Protein AF-A0A7H1C550-F1 (afdb_monomer_lite)

Foldseek 3Di:
DDDDDDDDDDDDDDDDDDDDDDDDDDDDDDDDDDDDDDDDDDDDDDDDDDDDYDDYDDDDDDDDDPPPPPPPVPVVVVVVVVVVVVVVVVVVVVVVVVVVVVVVVVVVVVVVVVVVVVVVVVVVVVVVVVVVVVVVVVVVVVVVVVVVVVVVVVVVVVVVVVVVVVVVVVVVVVVLLVVQLVLQLVLLVVLVDDSVVSSVLSSVPSVDDNVVSNVVSVVVSLQVQFCVQQVDDCVVPPAQDWDKDFDPDDKDWDDDPQKIKIFGWIWIWHHHRFKIKIKTKGGIWIAGLQQLHTDDHPIAMDIDMTGAFAFQVLADQAFKWKWKGWKAQPHWHFDADDVPGTDIGGQIWMWIKMAGNNQQKIWTWIGRNHAIKTQDIFGHDGQWTKDKMDGPPWIFIKIWGAGDHRSQKIWIFTDTPNHGGMTDMGGIDDGGD

Sequence (433 aa):
MSIKKVTLASLILLSLTACGSGGSGGNSNNATKPNAKPQTTQQQVDKAAAEKAAKEKAAKEKAAKEKAAKGKAEAERLAAEKAAKEKAEAERLAAEKAAKEKAEAERLAAEKAAKEKAEAERLAAEKAAKEKAEAERLAAEKAAKEKAEAERLAAEKAAKEKAEAERLAAEKAEQERQAKIAQLKPIAVEAGLDEGTAESLADQNLSKTPDEFKKIAEDYKLQLDIAQAKGISNGTYPVGLITNISGSGLSSVETINALTKADRPHKMVYNQPYSVVIADYSGYVAYNNQTGKIFSDDRISSIHVRGLKTAEEAIPNEGTATYSGKAFNGTIRSDYDWETGFTDKVIEGKVTYNVDFNNRIGSGEITGLGDDVILEQGAISGTGITSSARQSYRSGQYSLDFYGPEAQEIGGKVILEGKDTIGFGGTRGDIQK

Organism: NCBI:txid2770636

Secondary structure (DSSP, 8-state):
-----------------------------------------------------------------STTSSTHHHHHHHHHHHHHHHHHHHHHHHHHHHHHHHHHHHHHHHHHHHHHHHHHHHHHHHHHHHHHHHHHHHHHHHHHHHHHHHHHHHHHHHHHHHHHHHHHHHHHHHHHHHHHHHHHHHHHHHTT--HHHHHHHHHHTTTS-HHHHHHHHHHHHHHHHHHHHHTS-TTTS-TT-EEEEE-SS--EEEEETTEEEEE--EEEEEE-SSEEEEEEEESEEEEETTT--EEEE--EEEEEEEE-BPPGGGS--SSEEEEEEEEE-S-EEEEEETTTEEEEEE--EEEEEEEETTTTEEEEEEESSSS-EEEEEEEEETTEEEEEEEETTEEEEEEEEEETTTT-EEEEEEEETTEEEEEEEEEE-PPB-

Structure (mmCIF, N/CA/C/O backbone):
data_AF-A0A7H1C550-F1
#
_entry.id   AF-A0A7H1C550-F1
#
loop_
_atom_site.group_PDB
_atom_site.id
_atom_site.type_symbol
_atom_site.label_atom_id
_atom_site.label_alt_id
_atom_site.label_comp_id
_atom_site.label_asym_id
_atom_site.label_entity_id
_atom_site.label_seq_id
_atom_site.pdbx_PDB_ins_code
_atom_site.Cartn_x
_atom_site.Cartn_y
_atom_site.Cartn_z
_atom_site.occupancy
_atom_site.B_iso_or_equiv
_atom_site.auth_seq_id
_atom_site.auth_comp_id
_atom_site.auth_asym_id
_atom_site.auth_atom_id
_atom_site.pdbx_PDB_model_num
ATOM 1 N N . MET A 1 1 ? -19.798 -4.093 56.529 1.00 35.16 1 MET A N 1
ATOM 2 C CA . MET A 1 1 ? -19.649 -4.638 57.901 1.00 35.16 1 MET A CA 1
ATOM 3 C C . MET A 1 1 ? -18.621 -5.759 57.860 1.00 35.16 1 MET A C 1
ATOM 5 O O . MET A 1 1 ? -18.717 -6.569 56.949 1.00 35.16 1 MET A O 1
ATOM 9 N N . SER A 1 2 ? -17.683 -5.831 58.811 1.00 35.44 2 SER A N 1
ATOM 10 C CA . SER A 1 2 ? -16.636 -6.873 58.839 1.00 35.44 2 SER A CA 1
ATOM 11 C C . SER A 1 2 ? -16.804 -7.799 60.045 1.00 35.44 2 SER A C 1
ATOM 13 O O . SER A 1 2 ? -16.492 -7.427 61.172 1.00 35.44 2 SER A O 1
ATOM 15 N N . ILE A 1 3 ? -17.323 -9.003 59.800 1.00 35.00 3 ILE A N 1
ATOM 16 C CA . ILE A 1 3 ? -17.598 -10.082 60.766 1.00 35.00 3 ILE A CA 1
ATOM 17 C C . ILE A 1 3 ? -17.418 -11.389 59.957 1.00 35.00 3 ILE A C 1
ATOM 19 O O . ILE A 1 3 ? -18.054 -11.514 58.919 1.00 35.00 3 ILE A O 1
ATOM 23 N N . LYS A 1 4 ? -16.595 -12.389 60.320 1.00 32.69 4 LYS A N 1
ATOM 24 C CA . LYS A 1 4 ? -15.855 -12.670 61.573 1.00 32.69 4 LYS A CA 1
ATOM 25 C C . LYS A 1 4 ? -14.735 -13.720 61.338 1.00 32.69 4 LYS A C 1
ATOM 27 O O . LYS A 1 4 ? -14.661 -14.286 60.256 1.00 32.69 4 LYS A O 1
ATOM 32 N N . LYS A 1 5 ? -14.034 -14.085 62.429 1.00 33.28 5 LYS A N 1
ATOM 33 C CA . LYS A 1 5 ? -13.232 -15.319 62.669 1.00 33.28 5 LYS A CA 1
ATOM 34 C C . LYS A 1 5 ? -11.789 -15.369 62.138 1.00 33.28 5 LYS A C 1
ATOM 36 O O . LYS A 1 5 ? -11.498 -15.916 61.084 1.00 33.28 5 LYS A O 1
ATOM 41 N N . VAL A 1 6 ? -10.885 -14.946 63.022 1.00 37.16 6 VAL A N 1
ATOM 42 C CA . VAL A 1 6 ? -9.581 -15.597 63.227 1.00 37.16 6 VAL A CA 1
ATOM 43 C C . VAL A 1 6 ? -9.802 -16.991 63.828 1.00 37.16 6 VAL A C 1
ATOM 45 O O . VAL A 1 6 ? -10.591 -17.111 64.764 1.00 37.16 6 VAL A O 1
ATOM 48 N N . THR A 1 7 ? -9.032 -17.986 63.378 1.00 31.83 7 THR A N 1
ATOM 49 C CA . THR A 1 7 ? -8.617 -19.138 64.199 1.00 31.83 7 THR A CA 1
ATOM 50 C C . THR A 1 7 ? -7.180 -19.493 63.812 1.00 31.83 7 THR A C 1
ATOM 52 O O . THR A 1 7 ? -6.930 -19.799 62.651 1.00 31.83 7 THR A O 1
ATOM 55 N N . LEU A 1 8 ? -6.242 -19.449 64.761 1.00 32.31 8 LEU A N 1
ATOM 56 C CA . LEU A 1 8 ? -4.848 -19.861 64.562 1.00 32.31 8 LEU A CA 1
ATOM 57 C C . LEU A 1 8 ? -4.565 -21.073 65.460 1.00 32.31 8 LEU A C 1
ATOM 59 O O . LEU A 1 8 ? -4.967 -21.067 66.623 1.00 32.31 8 LEU A O 1
ATOM 63 N N . ALA A 1 9 ? -3.910 -22.109 64.934 1.00 31.53 9 ALA A N 1
ATOM 64 C CA . ALA A 1 9 ? -3.605 -23.336 65.670 1.00 31.53 9 ALA A CA 1
ATOM 65 C C . ALA A 1 9 ? -2.373 -24.046 65.086 1.00 31.53 9 ALA A C 1
ATOM 67 O O . ALA A 1 9 ? -2.166 -23.981 63.876 1.00 31.53 9 ALA A O 1
ATOM 68 N N . SER A 1 10 ? -1.655 -24.791 65.943 1.00 30.30 10 SER A N 1
ATOM 69 C CA . SER A 1 10 ? -0.536 -25.697 65.603 1.00 30.30 10 SER A CA 1
ATOM 70 C C . SER A 1 10 ? 0.743 -25.007 65.079 1.00 30.30 10 SER A C 1
ATOM 72 O O . SER A 1 10 ? 0.672 -23.966 64.442 1.00 30.30 10 SER A O 1
ATOM 74 N N . LEU A 1 11 ? 1.967 -25.511 65.287 1.00 31.59 11 LEU A N 1
ATOM 75 C CA . LEU A 1 11 ? 2.532 -26.528 66.204 1.00 31.59 11 LEU A CA 1
ATOM 76 C C . LEU A 1 11 ? 4.010 -26.087 66.482 1.00 31.59 11 LEU A C 1
ATOM 78 O O . LEU A 1 11 ? 4.483 -25.159 65.834 1.00 31.59 11 LEU A O 1
ATOM 82 N N . ILE A 1 12 ? 4.778 -26.598 67.452 1.00 36.16 12 ILE A N 1
ATOM 83 C CA . ILE A 1 12 ? 5.665 -27.791 67.407 1.00 36.16 12 ILE A CA 1
ATOM 84 C C . ILE A 1 12 ? 6.381 -27.879 68.790 1.00 36.16 12 ILE A C 1
ATOM 86 O O . ILE A 1 12 ? 6.478 -26.878 69.497 1.00 36.16 12 ILE A O 1
ATOM 90 N N . LEU A 1 13 ? 6.859 -29.068 69.190 1.00 32.66 13 LEU A N 1
ATOM 91 C CA . LEU A 1 13 ? 7.536 -29.361 70.474 1.00 32.66 13 LEU A CA 1
ATOM 92 C C . LEU A 1 13 ? 9.085 -29.412 70.381 1.00 32.66 13 LEU A C 1
ATOM 94 O O . LEU A 1 13 ? 9.634 -29.319 69.289 1.00 32.66 13 LEU A O 1
ATOM 98 N N . LEU A 1 14 ? 9.730 -29.724 71.526 1.00 34.38 14 LEU A N 1
ATOM 99 C CA . LEU A 1 14 ? 11.149 -30.098 71.768 1.00 34.38 14 LEU A CA 1
ATOM 100 C C . LEU A 1 14 ? 12.068 -28.924 72.195 1.00 34.38 14 LEU A C 1
ATOM 102 O O . LEU A 1 14 ? 11.865 -27.799 71.761 1.00 34.38 14 LEU A O 1
ATOM 106 N N . SER A 1 15 ? 13.076 -29.111 73.064 1.00 38.69 15 SER A N 1
ATOM 107 C CA . SER A 1 15 ? 13.619 -30.350 73.668 1.00 38.69 15 SER A CA 1
ATOM 108 C C . SER A 1 15 ? 13.992 -30.214 75.164 1.00 38.69 15 SER A C 1
ATOM 110 O O . SER A 1 15 ? 13.933 -29.144 75.762 1.00 38.69 15 SER A O 1
ATOM 112 N N . LEU A 1 16 ? 14.331 -31.356 75.775 1.00 31.61 16 LEU A N 1
ATOM 113 C CA . LEU A 1 16 ? 14.634 -31.555 77.195 1.00 31.61 16 LEU A CA 1
ATOM 114 C C . LEU A 1 16 ? 15.961 -30.909 77.639 1.00 31.61 16 LEU A C 1
ATOM 116 O O . LEU A 1 16 ? 16.954 -30.969 76.917 1.00 31.61 16 LEU A O 1
ATOM 120 N N . THR A 1 17 ? 16.062 -30.573 78.928 1.00 39.84 17 THR A N 1
ATOM 121 C CA . THR A 1 17 ? 17.092 -31.188 79.796 1.00 39.84 17 THR A CA 1
ATOM 122 C C . THR A 1 17 ? 16.691 -31.099 81.269 1.00 39.84 17 THR A C 1
ATOM 124 O O . THR A 1 17 ? 15.919 -30.226 81.656 1.00 39.84 17 THR A O 1
ATOM 127 N N . ALA A 1 18 ? 17.184 -32.025 82.092 1.00 32.19 18 ALA A N 1
ATOM 128 C CA . ALA A 1 18 ? 16.877 -32.095 83.517 1.00 32.19 18 ALA A CA 1
ATOM 129 C C . ALA A 1 18 ? 18.154 -32.257 84.345 1.00 32.19 18 ALA A C 1
ATOM 131 O O . ALA A 1 18 ? 19.076 -32.960 83.935 1.00 32.19 18 ALA A O 1
ATOM 132 N N . CYS A 1 19 ? 18.171 -31.669 85.541 1.00 37.72 19 CYS A N 1
ATOM 133 C CA . CYS A 1 19 ? 19.068 -32.082 86.612 1.00 37.72 19 CYS A CA 1
ATOM 134 C C . CYS A 1 19 ? 18.372 -31.867 87.959 1.00 37.72 19 CYS A C 1
ATOM 136 O O . CYS A 1 19 ? 18.174 -30.737 88.399 1.00 37.72 19 CYS A O 1
ATOM 138 N N . GLY A 1 20 ? 17.972 -32.967 88.590 1.00 28.47 20 GLY A N 1
ATOM 139 C CA . GLY A 1 20 ? 17.491 -33.003 89.963 1.00 28.47 20 GLY A CA 1
ATOM 140 C C . GLY A 1 20 ? 18.051 -34.254 90.623 1.00 28.47 20 GLY A C 1
ATOM 141 O O . GLY A 1 20 ? 17.929 -35.347 90.072 1.00 28.47 20 GLY A O 1
ATOM 142 N N . SER A 1 21 ? 18.687 -34.094 91.778 1.00 32.09 21 SER A N 1
ATOM 143 C CA . SER A 1 21 ? 19.266 -35.180 92.566 1.00 32.09 21 SER A CA 1
ATOM 144 C C . SER A 1 21 ? 18.715 -35.151 93.990 1.00 32.09 21 SER A C 1
ATOM 146 O O . SER A 1 21 ? 18.430 -34.091 94.547 1.00 32.09 21 SER A O 1
ATOM 148 N N . GLY A 1 22 ? 18.516 -36.339 94.566 1.00 30.27 22 GLY A N 1
ATOM 149 C CA . GLY A 1 22 ? 18.082 -36.497 95.953 1.00 30.27 22 GLY A CA 1
ATOM 150 C C . GLY A 1 22 ? 19.186 -36.162 96.968 1.00 30.27 22 GLY A C 1
ATOM 151 O O . GLY A 1 22 ? 20.326 -35.894 96.605 1.00 30.27 22 GLY A O 1
ATOM 152 N N . GLY A 1 23 ? 18.920 -36.203 98.274 1.00 27.80 23 GLY A N 1
ATOM 153 C CA . GLY A 1 23 ? 17.713 -36.734 98.921 1.00 27.80 23 GLY A CA 1
ATOM 154 C C . GLY A 1 23 ? 18.058 -37.812 99.950 1.00 27.80 23 GLY A C 1
ATOM 155 O O . GLY A 1 23 ? 17.792 -38.988 99.734 1.00 27.80 23 GLY A O 1
ATOM 156 N N . SER A 1 24 ? 18.685 -37.396 101.050 1.00 28.73 24 SER A N 1
ATOM 157 C CA . SER A 1 24 ? 19.032 -38.190 102.241 1.00 28.73 24 SER A CA 1
ATOM 158 C C . SER A 1 24 ? 19.378 -37.193 103.364 1.00 28.73 24 SER A C 1
ATOM 160 O O . SER A 1 24 ? 19.883 -36.117 103.055 1.00 28.73 24 SER A O 1
ATOM 162 N N . GLY A 1 25 ? 19.137 -37.408 104.659 1.00 27.27 25 GLY A N 1
ATOM 163 C CA . GLY A 1 25 ? 18.536 -38.551 105.354 1.00 27.27 25 GLY A CA 1
ATOM 164 C C . GLY A 1 25 ? 19.184 -38.717 106.739 1.00 27.27 25 GLY A C 1
ATOM 165 O O . GLY A 1 25 ? 20.352 -39.078 106.816 1.00 27.27 25 GLY A O 1
ATOM 166 N N . GLY A 1 26 ? 18.465 -38.438 107.837 1.00 28.48 26 GLY A N 1
ATOM 167 C CA . GLY A 1 26 ? 19.027 -38.558 109.197 1.00 28.48 26 GLY A CA 1
ATOM 168 C C . GLY A 1 26 ? 18.229 -37.845 110.299 1.00 28.48 26 GLY A C 1
ATOM 169 O O . GLY A 1 26 ? 18.210 -36.622 110.372 1.00 28.48 26 GLY A O 1
ATOM 170 N N . ASN A 1 27 ? 17.582 -38.619 111.172 1.00 26.38 27 ASN A N 1
ATOM 171 C CA . ASN A 1 27 ? 16.782 -38.162 112.322 1.00 26.38 27 ASN A CA 1
ATOM 172 C C . ASN A 1 27 ? 17.632 -37.943 113.595 1.00 26.38 27 ASN A C 1
ATOM 174 O O . ASN A 1 27 ? 18.518 -38.761 113.838 1.00 26.38 27 ASN A O 1
ATOM 178 N N . SER A 1 28 ? 17.273 -36.975 114.466 1.00 29.42 28 SER A N 1
ATOM 179 C CA . SER A 1 28 ? 17.370 -37.119 115.946 1.00 29.42 28 SER A CA 1
ATOM 180 C C . SER A 1 28 ? 16.703 -36.002 116.789 1.00 29.42 28 SER A C 1
ATOM 182 O O . SER A 1 28 ? 17.225 -34.903 116.918 1.00 29.42 28 SER A O 1
ATOM 184 N N . ASN A 1 29 ? 15.612 -36.381 117.463 1.00 28.56 29 ASN A N 1
ATOM 185 C CA . ASN A 1 29 ? 15.371 -36.287 118.920 1.00 28.56 29 ASN A CA 1
ATOM 186 C C . ASN A 1 29 ? 15.291 -34.938 119.698 1.00 28.56 29 ASN A C 1
ATOM 188 O O . ASN A 1 29 ? 16.280 -34.297 120.035 1.00 28.56 29 ASN A O 1
ATOM 192 N N . ASN A 1 30 ? 14.063 -34.684 120.180 1.00 28.73 30 ASN A N 1
ATOM 193 C CA . ASN A 1 30 ? 13.647 -34.315 121.559 1.00 28.73 30 ASN A CA 1
ATOM 194 C C . ASN A 1 30 ? 14.620 -34.738 122.709 1.00 28.73 30 ASN A C 1
ATOM 196 O O . ASN A 1 30 ? 15.328 -35.726 122.559 1.00 28.73 30 ASN A O 1
ATOM 200 N N . ALA A 1 31 ? 14.636 -34.176 123.934 1.00 30.00 31 ALA A N 1
ATOM 201 C CA . ALA A 1 31 ? 13.822 -33.136 124.593 1.00 30.00 31 ALA A CA 1
ATOM 202 C C . ALA A 1 31 ? 14.526 -32.569 125.861 1.00 30.00 31 ALA A C 1
ATOM 204 O O . ALA A 1 31 ? 15.360 -33.240 126.465 1.00 30.00 31 ALA A O 1
ATOM 205 N N . THR A 1 32 ? 14.080 -31.409 126.363 1.00 30.42 32 THR A N 1
ATOM 206 C CA . THR A 1 32 ? 14.152 -30.993 127.791 1.00 30.42 32 THR A CA 1
ATOM 207 C C . THR A 1 32 ? 12.825 -30.287 128.151 1.00 30.42 32 THR A C 1
ATOM 209 O O . THR A 1 32 ? 12.141 -29.827 127.244 1.00 30.42 32 THR A O 1
ATOM 212 N N . LYS A 1 33 ? 12.334 -30.179 129.398 1.00 31.36 33 LYS A N 1
ATOM 213 C CA . LYS A 1 33 ? 12.875 -30.444 130.752 1.00 31.36 33 LYS A CA 1
ATOM 214 C C . LYS A 1 33 ? 11.688 -30.797 131.698 1.00 31.36 33 LYS A C 1
ATOM 216 O O . LYS A 1 33 ? 10.636 -30.183 131.526 1.00 31.36 33 LYS A O 1
ATOM 221 N N . PRO A 1 34 ? 11.790 -31.734 132.667 1.00 35.12 34 PRO A N 1
ATOM 222 C CA . PRO A 1 34 ? 10.612 -32.230 133.398 1.00 35.12 34 PRO A CA 1
ATOM 223 C C . PRO A 1 34 ? 10.287 -31.569 134.760 1.00 35.12 34 PRO A C 1
ATOM 225 O O . PRO A 1 34 ? 11.112 -30.910 135.384 1.00 35.12 34 PRO A O 1
ATOM 228 N N . ASN A 1 35 ? 9.040 -31.851 135.156 1.00 31.41 35 ASN A N 1
ATOM 229 C CA . ASN A 1 35 ? 8.197 -31.575 136.336 1.00 31.41 35 ASN A CA 1
ATOM 230 C C . ASN A 1 35 ? 8.818 -31.548 137.769 1.00 31.41 35 ASN A C 1
ATOM 232 O O . ASN A 1 35 ? 9.978 -31.890 137.976 1.00 31.41 35 ASN A O 1
ATOM 236 N N . ALA A 1 36 ? 8.009 -31.190 138.786 1.00 27.38 36 ALA A N 1
ATOM 237 C CA . ALA A 1 36 ? 8.438 -30.969 140.181 1.00 27.38 36 ALA A CA 1
ATOM 238 C C . ALA A 1 36 ? 7.689 -31.792 141.265 1.00 27.38 36 ALA A C 1
ATOM 240 O O . ALA A 1 36 ? 6.480 -31.978 141.173 1.00 27.38 36 ALA A O 1
ATOM 241 N N . LYS A 1 37 ? 8.416 -32.132 142.354 1.00 32.50 37 LYS A N 1
ATOM 242 C CA . LYS A 1 37 ? 7.992 -32.786 143.630 1.00 32.50 37 LYS A CA 1
ATOM 243 C C . LYS A 1 37 ? 7.425 -34.221 143.527 1.00 32.50 37 LYS A C 1
ATOM 245 O O . LYS A 1 37 ? 6.695 -34.547 142.598 1.00 32.50 37 LYS A O 1
ATOM 250 N N . PRO A 1 38 ? 7.779 -35.098 144.492 1.00 37.75 38 PRO A N 1
ATOM 251 C CA . PRO A 1 38 ? 6.868 -35.359 145.622 1.00 37.75 38 PRO A CA 1
ATOM 252 C C . PRO A 1 38 ? 7.589 -35.422 146.998 1.00 37.75 38 PRO A C 1
ATOM 254 O O . PRO A 1 38 ? 8.618 -34.776 147.184 1.00 37.75 38 PRO A O 1
ATOM 257 N N . GLN A 1 39 ? 7.004 -36.117 147.986 1.00 26.95 39 GLN A N 1
ATOM 258 C CA . GLN A 1 39 ? 7.366 -36.108 149.416 1.00 26.95 39 GLN A CA 1
ATOM 259 C C . GLN A 1 39 ? 7.830 -37.477 149.972 1.00 26.95 39 GLN A C 1
ATOM 261 O O . GLN A 1 39 ? 7.549 -38.515 149.385 1.00 26.95 39 GLN A O 1
ATOM 266 N N . THR A 1 40 ? 8.537 -37.398 151.112 1.00 26.66 40 THR A N 1
ATOM 267 C CA . THR A 1 40 ? 8.619 -38.277 152.314 1.00 26.66 40 THR A CA 1
ATOM 268 C C . THR A 1 40 ? 7.843 -39.623 152.325 1.00 26.66 40 THR A C 1
ATOM 270 O O . THR A 1 40 ? 6.742 -39.701 151.801 1.00 26.66 40 THR A O 1
ATOM 273 N N . THR A 1 41 ? 8.271 -40.717 152.986 1.00 30.08 41 THR A N 1
ATOM 274 C CA . THR A 1 41 ? 9.105 -40.905 154.212 1.00 30.08 41 THR A CA 1
ATOM 275 C C . THR A 1 41 ? 9.603 -42.372 154.312 1.00 30.08 41 THR A C 1
ATOM 277 O O . THR A 1 41 ? 9.008 -43.219 153.654 1.00 30.08 41 THR A O 1
ATOM 280 N N . GLN A 1 42 ? 10.600 -42.707 155.159 1.00 31.20 42 GLN A N 1
ATOM 281 C CA . GLN A 1 42 ? 10.425 -43.498 156.416 1.00 31.20 42 GLN A CA 1
ATOM 282 C C . GLN A 1 42 ? 11.767 -43.998 157.035 1.00 31.20 42 GLN A C 1
ATOM 284 O O . GLN A 1 42 ? 12.604 -44.533 156.325 1.00 31.20 42 GLN A O 1
ATOM 289 N N . GLN A 1 43 ? 11.921 -43.784 158.356 1.00 31.36 43 GLN A N 1
ATOM 290 C CA . GLN A 1 43 ? 12.752 -44.436 159.416 1.00 31.36 43 GLN A CA 1
ATOM 291 C C . GLN A 1 43 ? 14.014 -45.268 159.040 1.00 31.36 43 GLN A C 1
ATOM 293 O O . GLN A 1 43 ? 13.968 -46.135 158.182 1.00 31.36 43 GLN A O 1
ATOM 298 N N . GLN A 1 44 ? 15.206 -45.065 159.629 1.00 36.88 44 GLN A N 1
ATOM 299 C CA . GLN A 1 44 ? 15.620 -45.131 161.057 1.00 36.88 44 GLN A CA 1
ATOM 300 C C . GLN A 1 44 ? 15.437 -46.496 161.753 1.00 36.88 44 GLN A C 1
ATOM 302 O O . GLN A 1 44 ? 14.311 -46.871 162.047 1.00 36.88 44 GLN A O 1
ATOM 307 N N . VAL A 1 45 ? 16.546 -47.129 162.165 1.00 36.22 45 VAL A N 1
ATOM 308 C CA . VAL A 1 45 ? 17.014 -47.241 163.575 1.00 36.22 45 VAL A CA 1
ATOM 309 C C . VAL A 1 45 ? 18.455 -47.787 163.598 1.00 36.22 45 VAL A C 1
ATOM 311 O O . VAL A 1 45 ? 18.742 -48.721 162.860 1.00 36.22 45 VAL A O 1
ATOM 314 N N . ASP A 1 46 ? 19.376 -47.198 164.378 1.00 43.91 46 ASP A N 1
ATOM 315 C CA . ASP A 1 46 ? 19.860 -47.758 165.664 1.00 43.91 46 ASP A CA 1
ATOM 316 C C . ASP A 1 46 ? 21.070 -46.994 166.271 1.00 43.91 46 ASP A C 1
ATOM 318 O O . ASP A 1 46 ? 21.787 -46.305 165.552 1.00 43.91 46 ASP A O 1
ATOM 322 N N . LYS A 1 47 ? 21.311 -47.178 167.588 1.00 39.88 47 LYS A N 1
ATOM 323 C CA . LYS A 1 47 ? 22.507 -46.772 168.395 1.00 39.88 47 LYS A CA 1
ATOM 324 C C . LYS A 1 47 ? 22.902 -45.263 168.385 1.00 39.88 47 LYS A C 1
ATOM 326 O O . LYS A 1 47 ? 23.494 -44.803 167.420 1.00 39.88 47 LYS A O 1
ATOM 331 N N . ALA A 1 48 ? 22.651 -44.381 169.371 1.00 48.69 48 ALA A N 1
ATOM 332 C CA . ALA A 1 48 ? 22.523 -44.369 170.856 1.00 48.69 48 ALA A CA 1
ATOM 333 C C . ALA A 1 48 ? 23.739 -43.706 171.558 1.00 48.69 48 ALA A C 1
ATOM 335 O O . ALA A 1 48 ? 24.873 -44.016 171.199 1.00 48.69 48 ALA A O 1
ATOM 336 N N . ALA A 1 49 ? 23.597 -42.837 172.583 1.00 47.53 49 ALA A N 1
ATOM 337 C CA . ALA A 1 49 ? 22.415 -42.260 173.292 1.00 47.53 49 ALA A CA 1
ATOM 338 C C . ALA A 1 49 ? 22.329 -40.710 173.068 1.00 47.53 49 ALA A C 1
ATOM 340 O O . ALA A 1 49 ? 22.740 -40.303 171.988 1.00 47.53 49 ALA A O 1
ATOM 341 N N . ALA A 1 50 ? 21.843 -39.744 173.883 1.00 48.56 50 ALA A N 1
ATOM 342 C CA . ALA A 1 50 ? 21.223 -39.511 175.226 1.00 48.56 50 ALA A CA 1
ATOM 343 C C . ALA A 1 50 ? 20.671 -38.029 175.209 1.00 48.56 50 ALA A C 1
ATOM 345 O O . ALA A 1 50 ? 21.004 -37.327 174.259 1.00 48.56 50 ALA A O 1
ATOM 346 N N . GLU A 1 51 ? 19.927 -37.356 176.116 1.00 47.88 51 GLU A N 1
ATOM 347 C CA . GLU A 1 51 ? 19.033 -37.510 177.309 1.00 47.88 51 GLU A CA 1
ATOM 348 C C . GLU A 1 51 ? 18.368 -36.076 177.532 1.00 47.88 51 GLU A C 1
ATOM 350 O O . GLU A 1 51 ? 18.877 -35.127 176.945 1.00 47.88 51 GLU A O 1
ATOM 355 N N . LYS A 1 52 ? 17.301 -35.706 178.298 1.00 48.19 52 LYS A N 1
ATOM 356 C CA . LYS A 1 52 ? 16.248 -36.377 179.123 1.00 48.19 52 LYS A CA 1
ATOM 357 C C . LYS A 1 52 ? 15.226 -35.404 179.807 1.00 48.19 52 LYS A C 1
ATOM 359 O O . LYS A 1 52 ? 15.539 -34.796 180.820 1.00 48.19 52 LYS A O 1
ATOM 364 N N . ALA A 1 53 ? 13.972 -35.408 179.320 1.00 47.69 53 ALA A N 1
ATOM 365 C CA . ALA A 1 53 ? 12.673 -35.287 180.054 1.00 47.69 53 ALA A CA 1
ATOM 366 C C . ALA A 1 53 ? 12.019 -33.956 180.608 1.00 47.69 53 ALA A C 1
ATOM 368 O O . ALA A 1 53 ? 12.623 -33.225 181.381 1.00 47.69 53 ALA A O 1
ATOM 369 N N . ALA A 1 54 ? 10.679 -33.840 180.359 1.00 50.50 54 ALA A N 1
ATOM 370 C CA . ALA A 1 54 ? 9.530 -33.294 181.175 1.00 50.50 54 ALA A CA 1
ATOM 371 C C . ALA A 1 54 ? 9.192 -31.758 181.317 1.00 50.50 54 ALA A C 1
ATOM 373 O O . ALA A 1 54 ? 10.077 -30.939 181.118 1.00 50.50 54 ALA A O 1
ATOM 374 N N . LYS A 1 55 ? 7.977 -31.272 181.743 1.00 53.22 55 LYS A N 1
ATOM 375 C CA . LYS A 1 55 ? 6.522 -31.575 181.431 1.00 53.22 55 LYS A CA 1
ATOM 376 C C . LYS A 1 55 ? 5.474 -30.579 182.091 1.00 53.22 55 LYS A C 1
ATOM 378 O O . LYS A 1 55 ? 5.776 -29.985 183.115 1.00 53.22 55 LYS A O 1
ATOM 383 N N . GLU A 1 56 ? 4.210 -30.550 181.599 1.00 50.88 56 GLU A N 1
ATOM 384 C CA . GLU A 1 56 ? 2.881 -30.304 182.285 1.00 50.88 56 GLU A CA 1
ATOM 385 C C . GLU A 1 56 ? 2.057 -28.960 182.162 1.00 50.88 56 GLU A C 1
ATOM 387 O O . GLU A 1 56 ? 2.183 -28.297 181.136 1.00 50.88 56 GLU A O 1
ATOM 392 N N . LYS A 1 57 ? 1.011 -28.695 183.010 1.00 48.03 57 LYS A N 1
ATOM 393 C CA . LYS A 1 57 ? -0.361 -28.247 182.547 1.00 48.03 57 LYS A CA 1
ATOM 394 C C . LYS A 1 57 ? -1.300 -27.438 183.534 1.00 48.03 57 LYS A C 1
ATOM 396 O O . LYS A 1 57 ? -0.985 -27.288 184.705 1.00 48.03 57 LYS A O 1
ATOM 401 N N . ALA A 1 58 ? -2.462 -26.940 183.033 1.00 46.09 58 ALA A N 1
ATOM 402 C CA . ALA A 1 58 ? -3.497 -25.985 183.569 1.00 46.09 58 ALA A CA 1
ATOM 403 C C . ALA A 1 58 ? -4.698 -26.487 184.470 1.00 46.09 58 ALA A C 1
ATOM 405 O O . ALA A 1 58 ? -4.906 -27.692 184.576 1.00 46.09 58 ALA A O 1
ATOM 406 N N . ALA A 1 59 ? -5.561 -25.575 185.012 1.00 42.50 59 ALA A N 1
ATOM 407 C CA . ALA A 1 59 ? -6.901 -25.798 185.672 1.00 42.50 59 ALA A CA 1
ATOM 408 C C . ALA A 1 59 ? -7.760 -24.477 185.769 1.00 42.50 59 ALA A C 1
ATOM 410 O O . ALA A 1 59 ? -7.145 -23.419 185.699 1.00 42.50 59 ALA A O 1
ATOM 411 N N . LYS A 1 60 ? -9.118 -24.340 185.810 1.00 46.22 60 LYS A N 1
ATOM 412 C CA . LYS A 1 60 ? -10.345 -25.034 186.360 1.00 46.22 60 LYS A CA 1
ATOM 413 C C . LYS A 1 60 ? -10.777 -24.585 187.794 1.00 46.22 60 LYS A C 1
ATOM 415 O O . LYS A 1 60 ? -9.890 -24.411 188.610 1.00 46.22 60 LYS A O 1
ATOM 420 N N . GLU A 1 61 ? -12.060 -24.418 188.217 1.00 39.66 61 GLU A N 1
ATOM 421 C CA . GLU A 1 61 ? -13.436 -24.520 187.621 1.00 39.66 61 GLU A CA 1
ATOM 422 C C . GLU A 1 61 ? -14.564 -23.918 188.563 1.00 39.66 61 GLU A C 1
ATOM 424 O O . GLU A 1 61 ? -14.332 -23.832 189.763 1.00 39.66 61 GLU A O 1
ATOM 429 N N . LYS A 1 62 ? -15.813 -23.678 188.065 1.00 41.41 62 LYS A N 1
ATOM 430 C CA . LYS A 1 62 ? -17.144 -24.017 188.706 1.00 41.41 62 LYS A CA 1
ATOM 431 C C . LYS A 1 62 ? -18.002 -23.020 189.573 1.00 41.41 62 LYS A C 1
ATOM 433 O O . LYS A 1 62 ? -18.049 -23.160 190.789 1.00 41.41 62 LYS A O 1
ATOM 438 N N . ALA A 1 63 ? -18.878 -22.205 188.946 1.00 43.72 63 ALA A N 1
ATOM 439 C CA . ALA A 1 63 ? -20.206 -21.735 189.461 1.00 43.72 63 ALA A CA 1
ATOM 440 C C . ALA A 1 63 ? -20.984 -21.004 188.326 1.00 43.72 63 ALA A C 1
ATOM 442 O O . ALA A 1 63 ? -20.540 -19.948 187.897 1.00 43.72 63 ALA A O 1
ATOM 443 N N . ALA A 1 64 ? -22.058 -21.466 187.663 1.00 43.41 64 ALA A N 1
ATOM 444 C CA . ALA A 1 64 ? -23.143 -22.424 187.941 1.00 43.41 64 ALA A CA 1
ATOM 445 C C . ALA A 1 64 ? -24.142 -21.971 189.041 1.00 43.41 64 ALA A C 1
ATOM 447 O O . ALA A 1 64 ? -23.709 -21.573 190.110 1.00 43.41 64 ALA A O 1
ATOM 448 N N . LYS A 1 65 ? -25.481 -22.040 188.857 1.00 51.06 65 LYS A N 1
ATOM 449 C CA . LYS A 1 65 ? -26.225 -22.838 187.843 1.00 51.06 65 LYS A CA 1
ATOM 450 C C . LYS A 1 65 ? -27.612 -22.330 187.368 1.00 51.06 65 LYS A C 1
ATOM 452 O O . LYS A 1 65 ? -28.155 -22.930 186.448 1.00 51.06 65 LYS A O 1
ATOM 457 N N . GLU A 1 66 ? -28.208 -21.293 187.960 1.00 40.56 66 GLU A N 1
ATOM 458 C CA . GLU A 1 66 ? -29.684 -21.151 187.953 1.00 40.56 66 GLU A CA 1
ATOM 459 C C . GLU A 1 66 ? -30.318 -20.405 186.756 1.00 40.56 66 GLU A C 1
ATOM 461 O O . GLU A 1 66 ? -31.387 -20.786 186.282 1.00 40.56 66 GLU A O 1
ATOM 466 N N . LYS A 1 67 ? -29.673 -19.375 186.189 1.00 50.81 67 LYS A N 1
ATOM 467 C CA . LYS A 1 67 ? -30.315 -18.461 185.208 1.00 50.81 67 LYS A CA 1
ATOM 468 C C . LYS A 1 67 ? -30.437 -19.006 183.765 1.00 50.81 67 LYS A C 1
ATOM 470 O O . LYS A 1 67 ? -30.638 -18.238 182.827 1.00 50.81 67 LYS A O 1
ATOM 475 N N . ALA A 1 68 ? -30.298 -20.318 183.566 1.00 48.56 68 ALA A N 1
ATOM 476 C CA . ALA A 1 68 ? -30.076 -20.942 182.253 1.00 48.56 68 ALA A CA 1
ATOM 477 C C . ALA A 1 68 ? -31.348 -21.331 181.465 1.00 48.56 68 ALA A C 1
ATOM 479 O O . ALA A 1 68 ? -31.253 -21.630 180.276 1.00 48.56 68 ALA A O 1
ATOM 480 N N . ALA A 1 69 ? -32.530 -21.349 182.093 1.00 48.53 69 ALA A N 1
ATOM 481 C CA . ALA A 1 69 ? -33.723 -21.967 181.497 1.00 48.53 69 ALA A CA 1
ATOM 482 C C . ALA A 1 69 ? -34.460 -21.105 180.449 1.00 48.53 69 ALA A C 1
ATOM 484 O O . ALA A 1 69 ? -34.985 -21.646 179.479 1.00 48.53 69 ALA A O 1
ATOM 485 N N . LYS A 1 70 ? -34.520 -19.774 180.620 1.00 44.66 70 LYS A N 1
ATOM 486 C CA . LYS A 1 70 ? -35.428 -18.918 179.823 1.00 44.66 70 LYS A CA 1
ATOM 487 C C . LYS A 1 70 ? -34.824 -18.379 178.516 1.00 44.66 70 LYS A C 1
ATOM 489 O O . LYS A 1 70 ? -35.562 -18.093 177.583 1.00 44.66 70 LYS A O 1
ATOM 494 N N . GLY A 1 71 ? -33.494 -18.285 178.420 1.00 51.72 71 GLY A N 1
ATOM 495 C CA . GLY A 1 71 ? -32.808 -17.669 177.272 1.00 51.72 71 GLY A CA 1
ATOM 496 C C . GLY A 1 71 ? -32.769 -18.502 175.982 1.00 51.72 71 GLY A C 1
ATOM 497 O O . GLY A 1 71 ? -32.443 -17.961 174.931 1.00 51.72 71 GLY A O 1
ATOM 498 N N . LYS A 1 72 ? -33.094 -19.804 176.025 1.00 51.84 72 LYS A N 1
ATOM 499 C CA . LYS A 1 72 ? -33.041 -20.665 174.827 1.00 51.84 72 LYS A CA 1
ATOM 500 C C . LYS A 1 72 ? -34.206 -20.462 173.853 1.00 51.84 72 LYS A C 1
ATOM 502 O O . LYS A 1 72 ? -33.992 -20.593 172.656 1.00 51.84 72 LYS A O 1
ATOM 507 N N . ALA A 1 73 ? -35.400 -20.123 174.340 1.00 48.94 73 ALA A N 1
ATOM 508 C CA . ALA A 1 73 ? -36.603 -20.038 173.503 1.00 48.94 73 ALA A CA 1
ATOM 509 C C . ALA A 1 73 ? -36.647 -18.792 172.592 1.00 48.94 73 ALA A C 1
ATOM 511 O O . ALA A 1 73 ? -37.333 -18.790 171.575 1.00 48.94 73 ALA A O 1
ATOM 512 N N . GLU A 1 74 ? -35.927 -17.725 172.945 1.00 49.22 74 GLU A N 1
ATOM 513 C CA . GLU A 1 74 ? -35.982 -16.447 172.220 1.00 49.22 74 GLU A CA 1
ATOM 514 C C . GLU A 1 74 ? -34.975 -16.373 171.057 1.00 49.22 74 GLU A C 1
ATOM 516 O O . GLU A 1 74 ? -35.257 -15.765 170.023 1.00 49.22 74 GLU A O 1
ATOM 521 N N . ALA A 1 75 ? -33.835 -17.061 171.182 1.00 52.81 75 ALA A N 1
ATOM 522 C CA . ALA A 1 75 ? -32.798 -17.110 170.149 1.00 52.81 75 ALA A CA 1
ATOM 523 C C . ALA A 1 75 ? -33.248 -17.842 168.868 1.00 52.81 75 ALA A C 1
ATOM 525 O O . ALA A 1 75 ? -32.853 -17.465 167.766 1.00 52.81 75 ALA A O 1
ATOM 526 N N . GLU A 1 76 ? -34.089 -18.871 169.001 1.00 52.28 76 GLU A N 1
ATOM 527 C CA . GLU A 1 76 ? -34.503 -19.733 167.887 1.00 52.28 76 GLU A CA 1
ATOM 528 C C . GLU A 1 76 ? -35.466 -19.020 166.917 1.00 52.28 76 GLU A C 1
ATOM 530 O O . GLU A 1 76 ? -35.358 -19.176 165.700 1.00 52.28 76 GLU A O 1
ATOM 535 N N . ARG A 1 77 ? -36.334 -18.131 167.428 1.00 54.12 77 ARG A N 1
ATOM 536 C CA . ARG A 1 77 ? -37.267 -17.347 166.596 1.00 54.12 77 ARG A CA 1
ATOM 537 C C . ARG A 1 77 ? -36.551 -16.331 165.695 1.00 54.12 77 ARG A C 1
ATOM 539 O O . ARG A 1 77 ? -36.936 -16.161 164.541 1.00 54.12 77 ARG A O 1
ATOM 546 N N . LEU A 1 78 ? -35.500 -15.681 166.202 1.00 56.94 78 LEU A N 1
ATOM 547 C CA . LEU A 1 78 ? -34.736 -14.660 165.466 1.00 56.94 78 LEU A CA 1
ATOM 548 C C . LEU A 1 78 ? -33.884 -15.235 164.320 1.00 56.94 78 LEU A C 1
ATOM 550 O O . LEU A 1 78 ? -33.559 -14.510 163.380 1.00 56.94 78 LEU A O 1
ATOM 554 N N . ALA A 1 79 ? -33.539 -16.525 164.367 1.00 57.16 79 ALA A N 1
ATOM 555 C CA . ALA A 1 79 ? -32.813 -17.189 163.285 1.00 57.16 79 ALA A CA 1
ATOM 556 C C . ALA A 1 79 ? -33.699 -17.416 162.043 1.00 57.16 79 ALA A C 1
ATOM 558 O O . ALA A 1 79 ? -33.259 -17.182 160.916 1.00 57.16 79 ALA A O 1
ATOM 559 N N . ALA A 1 80 ? -34.958 -17.820 162.246 1.00 56.59 80 ALA A N 1
ATOM 560 C CA . ALA A 1 80 ? -35.892 -18.132 161.162 1.00 56.59 80 ALA A CA 1
ATOM 561 C C . ALA A 1 80 ? -36.285 -16.898 160.326 1.00 56.59 80 ALA A C 1
ATOM 563 O O . ALA A 1 80 ? -36.346 -16.971 159.098 1.00 56.59 80 ALA A O 1
ATOM 564 N N . GLU A 1 81 ? -36.509 -15.750 160.975 1.00 54.31 81 GLU A N 1
ATOM 565 C CA . GLU A 1 81 ? -36.956 -14.519 160.304 1.00 54.31 81 GLU A CA 1
ATOM 566 C C . GLU A 1 81 ? -35.909 -13.968 159.318 1.00 54.31 81 GLU A C 1
ATOM 568 O O . GLU A 1 81 ? -36.252 -13.493 158.233 1.00 54.31 81 GLU A O 1
ATOM 573 N N . LYS A 1 82 ? -34.614 -14.089 159.649 1.00 57.16 82 LYS A N 1
ATOM 574 C CA . LYS A 1 82 ? -33.523 -13.608 158.787 1.00 57.16 82 LYS A CA 1
ATOM 575 C C . LYS A 1 82 ? -33.420 -14.393 157.476 1.00 57.16 82 LYS A C 1
ATOM 577 O O . LYS A 1 82 ? -33.327 -13.783 156.412 1.00 57.16 82 LYS A O 1
ATOM 582 N N . ALA A 1 83 ? -33.500 -15.724 157.549 1.00 56.12 83 ALA A N 1
ATOM 583 C CA . ALA A 1 83 ? -33.384 -16.606 156.386 1.00 56.12 83 ALA A CA 1
ATOM 584 C C . ALA A 1 83 ? -34.529 -16.419 155.370 1.00 56.12 83 ALA A C 1
ATOM 586 O O . ALA A 1 83 ? -34.320 -16.547 154.164 1.00 56.12 83 ALA A O 1
ATOM 587 N N . ALA A 1 84 ? -35.734 -16.073 155.839 1.00 58.34 84 ALA A N 1
ATOM 588 C CA . ALA A 1 84 ? -36.869 -15.786 154.963 1.00 58.34 84 ALA A CA 1
ATOM 589 C C . ALA A 1 84 ? -36.651 -14.521 154.110 1.00 58.34 84 ALA A C 1
ATOM 591 O O . ALA A 1 84 ? -37.015 -14.492 152.934 1.00 58.34 84 ALA A O 1
ATOM 592 N N . LYS A 1 85 ? -36.036 -13.481 154.689 1.00 58.69 85 LYS A N 1
ATOM 593 C CA . LYS A 1 85 ? -35.872 -12.173 154.038 1.00 58.69 85 LYS A CA 1
ATOM 594 C C . LYS A 1 85 ? -34.795 -12.181 152.950 1.00 58.69 85 LYS A C 1
ATOM 596 O O . LYS A 1 85 ? -34.995 -11.601 151.887 1.00 58.69 85 LYS A O 1
ATOM 601 N N . GLU A 1 86 ? -33.692 -12.884 153.195 1.00 58.00 86 GLU A N 1
ATOM 602 C CA . GLU A 1 86 ? -32.565 -13.017 152.260 1.00 58.00 86 GLU A CA 1
ATOM 603 C C . GLU A 1 86 ? -32.960 -13.775 150.977 1.00 58.00 86 GLU A C 1
ATOM 605 O O . GLU A 1 86 ? -32.570 -13.392 149.873 1.00 58.00 86 GLU A O 1
ATOM 610 N N . LYS A 1 87 ? -33.827 -14.793 151.096 1.00 57.94 87 LYS A N 1
ATOM 611 C CA . LYS A 1 87 ? -34.314 -15.568 149.944 1.00 57.94 87 LYS A CA 1
ATOM 612 C C . LYS A 1 87 ? -35.184 -14.740 148.984 1.00 57.94 87 LYS A C 1
ATOM 614 O O . LYS A 1 87 ? -35.064 -14.898 147.772 1.00 57.94 87 LYS A O 1
ATOM 619 N N . ALA A 1 88 ? -36.018 -13.841 149.513 1.00 59.84 88 ALA A N 1
ATOM 620 C CA . ALA A 1 88 ? -36.912 -12.999 148.712 1.00 59.84 88 ALA A CA 1
ATOM 621 C C . ALA A 1 88 ? -36.164 -11.927 147.892 1.00 59.84 88 ALA A C 1
ATOM 623 O O . ALA A 1 88 ? -36.594 -11.561 146.797 1.00 59.84 88 ALA A O 1
ATOM 624 N N . GLU A 1 89 ? -35.028 -11.425 148.387 1.00 57.00 89 GLU A N 1
ATOM 625 C CA . GLU A 1 89 ? -34.235 -10.424 147.662 1.00 57.00 89 GLU A CA 1
ATOM 626 C C . GLU A 1 89 ? -33.475 -11.028 146.467 1.00 57.00 89 GLU A C 1
ATOM 628 O O . GLU A 1 89 ? -33.411 -10.409 145.400 1.00 57.00 89 GLU A O 1
ATOM 633 N N . ALA A 1 90 ? -32.988 -12.267 146.601 1.00 58.25 90 ALA A N 1
ATOM 634 C CA . ALA A 1 90 ? -32.370 -13.009 145.502 1.00 58.25 90 ALA A CA 1
ATOM 635 C C . ALA A 1 90 ? -33.350 -13.270 144.337 1.00 58.25 90 ALA A C 1
ATOM 637 O O . ALA A 1 90 ? -32.974 -13.162 143.169 1.00 58.25 90 ALA A O 1
ATOM 638 N N . GLU A 1 91 ? -34.615 -13.566 144.648 1.00 56.38 91 GLU A N 1
ATOM 639 C CA . GLU A 1 91 ? -35.662 -13.856 143.659 1.00 56.38 91 GLU A CA 1
ATOM 640 C C . GLU A 1 91 ? -36.022 -12.620 142.810 1.00 56.38 91 GLU A C 1
ATOM 642 O O . GLU A 1 91 ? -36.152 -12.714 141.587 1.00 56.38 91 GLU A O 1
ATOM 647 N N . ARG A 1 92 ? -36.058 -11.425 143.422 1.00 63.41 92 ARG A N 1
ATOM 648 C CA . ARG A 1 92 ? -36.275 -10.149 142.711 1.00 63.41 92 ARG A CA 1
ATOM 649 C C . ARG A 1 92 ? -35.178 -9.848 141.681 1.00 63.41 92 ARG A C 1
ATOM 651 O O . ARG A 1 92 ? -35.484 -9.434 140.564 1.00 63.41 92 ARG A O 1
ATOM 658 N N . LEU A 1 93 ? -33.910 -10.068 142.038 1.00 60.12 93 LEU A N 1
ATOM 659 C CA . LEU A 1 93 ? -32.761 -9.798 141.158 1.00 60.12 93 LEU A CA 1
ATOM 660 C C . LEU A 1 93 ? -32.689 -10.744 139.947 1.00 60.12 93 LEU A C 1
ATOM 662 O O . LEU A 1 93 ? -32.167 -10.360 138.898 1.00 60.12 93 LEU A O 1
ATOM 666 N N . ALA A 1 94 ? -33.234 -11.960 140.061 1.00 59.12 94 ALA A N 1
ATOM 667 C CA . ALA A 1 94 ? -33.364 -12.877 138.930 1.00 59.12 94 ALA A CA 1
ATOM 668 C C . ALA A 1 94 ? -34.407 -12.380 137.909 1.00 59.12 94 ALA A C 1
ATOM 670 O O . ALA A 1 94 ? -34.140 -12.379 136.704 1.00 59.12 94 ALA A O 1
ATOM 671 N N . ALA A 1 95 ? -35.561 -11.899 138.386 1.00 61.53 95 ALA A N 1
ATOM 672 C CA . ALA A 1 95 ? -36.635 -11.390 137.531 1.00 61.53 95 ALA A CA 1
ATOM 673 C C . ALA A 1 95 ? -36.219 -10.148 136.717 1.00 61.53 95 ALA A C 1
ATOM 675 O O . ALA A 1 95 ? -36.542 -10.050 135.531 1.00 61.53 95 ALA A O 1
ATOM 676 N N . GLU A 1 96 ? -35.462 -9.221 137.317 1.00 62.94 96 GLU A N 1
ATOM 677 C CA . GLU A 1 96 ? -35.020 -7.992 136.640 1.00 62.94 96 GLU A CA 1
ATOM 678 C C . GLU A 1 96 ? -34.076 -8.275 135.455 1.00 62.94 96 GLU A C 1
ATOM 680 O O . GLU A 1 96 ? -34.223 -7.678 134.385 1.00 62.94 96 GLU A O 1
ATOM 685 N N . LYS A 1 97 ? -33.149 -9.235 135.599 1.00 61.53 97 LYS A N 1
ATOM 686 C CA . LYS A 1 97 ? -32.264 -9.651 134.496 1.00 61.53 97 LYS A CA 1
ATOM 687 C C . LYS A 1 97 ? -33.044 -10.244 133.323 1.00 61.53 97 LYS A C 1
ATOM 689 O O . LYS A 1 97 ? -32.831 -9.818 132.189 1.00 61.53 97 LYS A O 1
ATOM 694 N N . ALA A 1 98 ? -33.972 -11.162 133.599 1.00 60.81 98 ALA A N 1
ATOM 695 C CA . ALA A 1 98 ? -34.773 -11.823 132.567 1.00 60.81 98 ALA A CA 1
ATOM 696 C C . ALA A 1 98 ? -35.634 -10.832 131.758 1.00 60.81 98 ALA A C 1
ATOM 698 O O . ALA A 1 98 ? -35.774 -10.971 130.542 1.00 60.81 98 ALA A O 1
ATOM 699 N N . ALA A 1 99 ? -36.171 -9.791 132.407 1.00 65.25 99 ALA A N 1
ATOM 700 C CA . ALA A 1 99 ? -36.911 -8.730 131.723 1.00 65.25 99 ALA A CA 1
ATOM 701 C C . ALA A 1 99 ? -36.023 -7.926 130.752 1.00 65.25 99 ALA A C 1
ATOM 703 O O . ALA A 1 99 ? -36.442 -7.617 129.635 1.00 65.25 99 ALA A O 1
ATOM 704 N N . LYS A 1 100 ? -34.786 -7.615 131.160 1.00 62.78 100 LYS A N 1
ATOM 705 C CA . LYS A 1 100 ? -33.844 -6.807 130.372 1.00 62.78 100 LYS A CA 1
ATOM 706 C C . LYS A 1 100 ? -33.305 -7.557 129.150 1.00 62.78 100 LYS A C 1
ATOM 708 O O . LYS A 1 100 ? -33.238 -6.989 128.064 1.00 62.78 100 LYS A O 1
ATOM 713 N N . GLU A 1 101 ? -32.990 -8.839 129.319 1.00 63.97 101 GLU A N 1
ATOM 714 C CA . GLU A 1 101 ? -32.520 -9.732 128.252 1.00 63.97 101 GLU A CA 1
ATOM 715 C C . GLU A 1 101 ? -33.591 -9.941 127.165 1.00 63.97 101 GLU A C 1
ATOM 717 O O . GLU A 1 101 ? -33.295 -9.869 125.970 1.00 63.97 101 GLU A O 1
ATOM 722 N N . LYS A 1 102 ? -34.865 -10.080 127.563 1.00 66.19 102 LYS A N 1
ATOM 723 C CA . LYS A 1 102 ? -35.991 -10.189 126.622 1.00 66.19 102 LYS A CA 1
ATOM 724 C C . LYS A 1 102 ? -36.160 -8.933 125.751 1.00 66.19 102 LYS A C 1
ATOM 726 O O . LYS A 1 102 ? -36.364 -9.061 124.546 1.00 66.19 102 LYS A O 1
ATOM 731 N N . ALA A 1 103 ? -36.046 -7.740 126.337 1.00 64.94 103 ALA A N 1
ATOM 732 C CA . ALA A 1 103 ? -36.189 -6.476 125.607 1.00 64.94 103 ALA A CA 1
ATOM 733 C C . ALA A 1 103 ? -35.064 -6.247 124.575 1.00 64.94 103 ALA A C 1
ATOM 735 O O . ALA A 1 103 ? -35.300 -5.689 123.501 1.00 64.94 103 ALA A O 1
ATOM 736 N N . GLU A 1 104 ? -33.841 -6.703 124.861 1.00 62.66 104 GLU A N 1
ATOM 737 C CA . GLU A 1 104 ? -32.728 -6.617 123.909 1.00 62.66 104 GLU A CA 1
ATOM 738 C C . GLU A 1 104 ? -32.894 -7.586 122.726 1.00 62.66 104 GLU A C 1
ATOM 740 O O . GLU A 1 104 ? -32.660 -7.198 121.577 1.00 62.66 104 GLU A O 1
ATOM 745 N N . ALA A 1 105 ? -33.381 -8.806 122.977 1.00 66.38 105 ALA A N 1
ATOM 746 C CA . ALA A 1 105 ? -33.721 -9.758 121.919 1.00 66.38 105 ALA A CA 1
ATOM 747 C C . ALA A 1 105 ? -34.826 -9.226 120.982 1.00 66.38 105 ALA A C 1
ATOM 749 O O . ALA A 1 105 ? -34.733 -9.375 119.762 1.00 66.38 105 ALA A O 1
ATOM 750 N N . GLU A 1 106 ? -35.842 -8.559 121.536 1.00 69.88 106 GLU A N 1
ATOM 751 C CA . GLU A 1 106 ? -36.958 -7.969 120.783 1.00 69.88 106 GLU A CA 1
ATOM 752 C C . GLU A 1 106 ? -36.497 -6.812 119.873 1.00 69.88 106 GLU A C 1
ATOM 754 O O . GLU A 1 106 ? -36.863 -6.760 118.695 1.00 69.88 106 GLU A O 1
ATOM 759 N N . ARG A 1 107 ? -35.585 -5.953 120.358 1.00 74.00 107 ARG A N 1
ATOM 760 C CA . ARG A 1 107 ? -34.928 -4.912 119.543 1.00 74.00 107 ARG A CA 1
ATOM 761 C C . ARG A 1 107 ? -34.150 -5.500 118.359 1.00 74.00 107 ARG A C 1
ATOM 763 O O . ARG A 1 107 ? -34.286 -5.016 117.237 1.00 74.00 107 ARG A O 1
ATOM 770 N N . LEU A 1 108 ? -33.351 -6.544 118.596 1.00 68.81 108 LEU A N 1
ATOM 771 C CA . LEU A 1 108 ? -32.539 -7.191 117.556 1.00 68.81 108 LEU A CA 1
ATOM 772 C C . LEU A 1 108 ? -33.390 -7.915 116.498 1.00 68.81 108 LEU A C 1
ATOM 774 O O . LEU A 1 108 ? -32.985 -8.000 115.336 1.00 68.81 108 LEU A O 1
ATOM 778 N N . ALA A 1 109 ? -34.573 -8.413 116.870 1.00 70.44 109 ALA A N 1
ATOM 779 C CA . ALA A 1 109 ? -35.537 -8.964 115.920 1.00 70.44 109 ALA A CA 1
ATOM 780 C C . ALA A 1 109 ? -36.128 -7.870 115.009 1.00 70.44 109 ALA A C 1
ATOM 782 O O . ALA A 1 109 ? -36.168 -8.044 113.788 1.00 70.44 109 ALA A O 1
ATOM 783 N N . ALA A 1 110 ? -36.516 -6.724 115.580 1.00 71.00 110 ALA A N 1
ATOM 784 C CA . ALA A 1 110 ? -37.051 -5.591 114.823 1.00 71.00 110 ALA A CA 1
ATOM 785 C C . ALA A 1 110 ? -36.026 -4.996 113.835 1.00 71.00 110 ALA A C 1
ATOM 787 O O . ALA A 1 110 ? -36.371 -4.713 112.687 1.00 71.00 110 ALA A O 1
ATOM 788 N N . GLU A 1 111 ? -34.758 -4.860 114.244 1.00 72.88 111 GLU A N 1
ATOM 789 C CA . GLU A 1 111 ? -33.684 -4.352 113.377 1.00 72.88 111 GLU A CA 1
ATOM 790 C C . GLU A 1 111 ? -33.435 -5.268 112.165 1.00 72.88 111 GLU A C 1
ATOM 792 O O . GLU A 1 111 ? -33.326 -4.790 111.032 1.00 72.88 111 GLU A O 1
ATOM 797 N N . LYS A 1 112 ? -33.419 -6.594 112.376 1.00 72.50 112 LYS A N 1
ATOM 798 C CA . LYS A 1 112 ? -33.302 -7.573 111.283 1.00 72.50 112 LYS A CA 1
ATOM 799 C C . LYS A 1 112 ? -34.465 -7.469 110.299 1.00 72.50 112 LYS A C 1
ATOM 801 O O . LYS A 1 112 ? -34.214 -7.342 109.103 1.00 72.50 112 LYS A O 1
ATOM 806 N N . ALA A 1 113 ? -35.705 -7.451 110.790 1.00 72.00 113 ALA A N 1
ATOM 807 C CA . ALA A 1 113 ? -36.895 -7.365 109.942 1.00 72.00 113 ALA A CA 1
ATOM 808 C C . ALA A 1 113 ? -36.937 -6.069 109.106 1.00 72.00 113 ALA A C 1
ATOM 810 O O . ALA A 1 113 ? -37.306 -6.095 107.931 1.00 72.00 113 ALA A O 1
ATOM 811 N N . ALA A 1 114 ? -36.510 -4.936 109.678 1.00 74.88 114 ALA A N 1
ATOM 812 C CA . ALA A 1 114 ? -36.405 -3.672 108.950 1.00 74.88 114 ALA A CA 1
ATOM 813 C C . ALA A 1 114 ? -35.355 -3.734 107.824 1.00 74.88 114 ALA A C 1
ATOM 815 O O . ALA A 1 114 ? -35.616 -3.291 106.703 1.00 74.88 114 ALA A O 1
ATOM 816 N N . LYS A 1 115 ? -34.183 -4.321 108.103 1.00 73.56 115 LYS A N 1
ATOM 817 C CA . LYS A 1 115 ? -33.091 -4.470 107.131 1.00 73.56 115 LYS A CA 1
ATOM 818 C C . LYS A 1 115 ? -33.447 -5.434 105.995 1.00 73.56 115 LYS A C 1
ATOM 820 O O . LYS A 1 115 ? -33.198 -5.124 104.835 1.00 73.56 115 LYS A O 1
ATOM 825 N N . GLU A 1 116 ? -34.071 -6.561 106.325 1.00 75.44 116 GLU A N 1
ATOM 826 C CA . GLU A 1 116 ? -34.529 -7.577 105.371 1.00 75.44 116 GLU A CA 1
ATOM 827 C C . GLU A 1 116 ? -35.608 -7.021 104.427 1.00 75.44 116 GLU A C 1
ATOM 829 O O . GLU A 1 116 ? -35.528 -7.213 103.212 1.00 75.44 116 GLU A O 1
ATOM 834 N N . LYS A 1 117 ? -36.553 -6.223 104.950 1.00 75.12 117 LYS A N 1
ATOM 835 C CA . LYS A 1 117 ? -37.545 -5.518 104.124 1.00 75.12 117 LYS A CA 1
ATOM 836 C C . LYS A 1 117 ? -36.894 -4.518 103.158 1.00 75.12 117 LYS A C 1
ATOM 838 O O . LYS A 1 117 ? -37.241 -4.512 101.979 1.00 75.12 117 LYS A O 1
ATOM 843 N N . ALA A 1 118 ? -35.946 -3.706 103.630 1.00 72.50 118 ALA A N 1
ATOM 844 C CA . ALA A 1 118 ? -35.249 -2.729 102.790 1.00 72.50 118 ALA A CA 1
ATOM 845 C C . ALA A 1 118 ? -34.391 -3.393 101.691 1.00 72.50 118 ALA A C 1
ATOM 847 O O . ALA A 1 118 ? -34.305 -2.887 100.572 1.00 72.50 118 ALA A O 1
ATOM 848 N N . GLU A 1 119 ? -33.784 -4.547 101.979 1.00 75.38 119 GLU A N 1
ATOM 849 C CA . GLU A 1 119 ? -33.034 -5.329 100.991 1.00 75.38 119 GLU A CA 1
ATOM 850 C C . GLU A 1 119 ? -33.958 -5.964 99.937 1.00 75.38 119 GLU A C 1
ATOM 852 O O . GLU A 1 119 ? -33.654 -5.899 98.743 1.00 75.38 119 GLU A O 1
ATOM 857 N N . ALA A 1 120 ? -35.121 -6.485 100.342 1.00 75.06 120 ALA A N 1
ATOM 858 C CA . ALA A 1 120 ? -36.145 -6.977 99.419 1.00 75.06 120 ALA A CA 1
ATOM 859 C C . ALA A 1 120 ? -36.700 -5.865 98.505 1.00 75.06 120 ALA A C 1
ATOM 861 O O . ALA A 1 120 ? -36.859 -6.077 97.302 1.00 75.06 120 ALA A O 1
ATOM 862 N N . GLU A 1 121 ? -36.941 -4.669 99.048 1.00 79.12 121 GLU A N 1
ATOM 863 C CA . GLU A 1 121 ? -37.425 -3.502 98.299 1.00 79.12 121 GLU A CA 1
ATOM 864 C C . GLU A 1 121 ? -36.379 -2.994 97.289 1.00 79.12 121 GLU A C 1
ATOM 866 O O . GLU A 1 121 ? -36.706 -2.766 96.120 1.00 79.12 121 GLU A O 1
ATOM 871 N N . ARG A 1 122 ? -35.092 -2.946 97.676 1.00 80.56 122 ARG A N 1
ATOM 872 C CA . ARG A 1 122 ? -33.974 -2.660 96.756 1.00 80.56 122 ARG A CA 1
ATOM 873 C C . ARG A 1 122 ? -33.901 -3.682 95.615 1.00 80.56 122 ARG A C 1
ATOM 875 O O . ARG A 1 122 ? -33.770 -3.290 94.459 1.00 80.56 122 ARG A O 1
ATOM 882 N N . LEU A 1 123 ? -34.004 -4.978 95.922 1.00 77.69 123 LEU A N 1
ATOM 883 C CA . LEU A 1 123 ? -33.952 -6.056 94.925 1.00 77.69 123 LEU A CA 1
ATOM 884 C C . LEU A 1 123 ? -35.161 -6.048 93.973 1.00 77.69 123 LEU A C 1
ATOM 886 O O . LEU A 1 123 ? -35.023 -6.416 92.806 1.00 77.69 123 LEU A O 1
ATOM 890 N N . ALA A 1 124 ? -36.336 -5.616 94.439 1.00 76.38 124 ALA A N 1
ATOM 891 C CA . ALA A 1 124 ? -37.507 -5.414 93.588 1.00 76.38 124 ALA A CA 1
ATOM 892 C C . ALA A 1 124 ? -37.308 -4.231 92.622 1.00 76.38 124 ALA A C 1
ATOM 894 O O . ALA A 1 124 ? -37.546 -4.374 91.421 1.00 76.38 124 ALA A O 1
ATOM 895 N N . ALA A 1 125 ? -36.802 -3.098 93.122 1.00 76.81 125 ALA A N 1
ATOM 896 C CA . ALA A 1 125 ? -36.490 -1.927 92.302 1.00 76.81 125 ALA A CA 1
ATOM 897 C C . ALA A 1 125 ? -35.389 -2.213 91.261 1.00 76.81 125 ALA A C 1
ATOM 899 O O . ALA A 1 125 ? -35.524 -1.824 90.101 1.00 76.81 125 ALA A O 1
ATOM 900 N N . GLU A 1 126 ? -34.333 -2.942 91.640 1.00 82.19 126 GLU A N 1
ATOM 901 C CA . GLU A 1 126 ? -33.251 -3.349 90.734 1.00 82.19 126 GLU A CA 1
ATOM 902 C C . GLU A 1 126 ? -33.763 -4.254 89.603 1.00 82.19 126 GLU A C 1
ATOM 904 O O . GLU A 1 126 ? -33.441 -4.026 88.434 1.00 82.19 126 GLU A O 1
ATOM 909 N N . LYS A 1 127 ? -34.619 -5.239 89.921 1.00 79.12 127 LYS A N 1
ATOM 910 C CA . LYS A 1 127 ? -35.268 -6.089 88.911 1.00 79.12 127 LYS A CA 1
ATOM 911 C C . LYS A 1 127 ? -36.117 -5.271 87.942 1.00 79.12 127 LYS A C 1
ATOM 913 O O . LYS A 1 127 ? -35.915 -5.396 86.739 1.00 79.12 127 LYS A O 1
ATOM 918 N N . ALA A 1 128 ? -36.997 -4.404 88.445 1.00 77.06 128 ALA A N 1
ATOM 919 C CA . ALA A 1 128 ? -37.865 -3.577 87.604 1.00 77.06 128 ALA A CA 1
ATOM 920 C C . ALA A 1 128 ? -37.069 -2.613 86.700 1.00 77.06 128 ALA A C 1
ATOM 922 O O . ALA A 1 128 ? -37.400 -2.440 85.526 1.00 77.06 128 ALA A O 1
ATOM 923 N N . ALA A 1 129 ? -35.983 -2.022 87.212 1.00 79.44 129 ALA A N 1
ATOM 924 C CA . ALA A 1 129 ? -35.091 -1.173 86.423 1.00 79.44 129 ALA A CA 1
ATOM 925 C C . ALA A 1 129 ? -34.372 -1.964 85.316 1.00 79.44 129 ALA A C 1
ATOM 927 O O . ALA A 1 129 ? -34.312 -1.512 84.171 1.00 79.44 129 ALA A O 1
ATOM 928 N N . LYS A 1 130 ? -33.869 -3.164 85.636 1.00 79.56 130 LYS A N 1
ATOM 929 C CA . LYS A 1 130 ? -33.189 -4.050 84.683 1.00 79.56 130 LYS A CA 1
ATOM 930 C C . LYS A 1 130 ? -34.133 -4.575 83.599 1.00 79.56 130 LYS A C 1
ATOM 932 O O . LYS A 1 130 ? -33.769 -4.566 82.429 1.00 79.56 130 LYS A O 1
ATOM 937 N N . GLU A 1 131 ? -35.340 -4.983 83.977 1.00 81.12 131 GLU A N 1
ATOM 938 C CA . GLU A 1 131 ? -36.378 -5.479 83.068 1.00 81.12 131 GLU A CA 1
ATOM 939 C C . GLU A 1 131 ? -36.859 -4.377 82.112 1.00 81.12 131 GLU A C 1
ATOM 941 O O . GLU A 1 131 ? -36.944 -4.602 80.903 1.00 81.12 131 GLU A O 1
ATOM 946 N N . LYS A 1 132 ? -37.048 -3.145 82.611 1.00 79.44 132 LYS A N 1
ATOM 947 C CA . LYS A 1 132 ? -37.334 -1.977 81.765 1.00 79.44 132 LYS A CA 1
ATOM 948 C C . LYS A 1 132 ? -36.189 -1.677 80.790 1.00 79.44 132 LYS A C 1
ATOM 950 O O . LYS A 1 132 ? -36.450 -1.475 79.607 1.00 79.44 132 LYS A O 1
ATOM 955 N N . ALA A 1 133 ? -34.938 -1.678 81.256 1.00 78.31 133 ALA A N 1
ATOM 956 C CA . ALA A 1 133 ? -33.773 -1.431 80.403 1.00 78.31 133 ALA A CA 1
ATOM 957 C C . ALA A 1 133 ? -33.566 -2.531 79.342 1.00 78.31 133 ALA A C 1
ATOM 959 O O . ALA A 1 133 ? -33.151 -2.242 78.221 1.00 78.31 133 ALA A O 1
ATOM 960 N N . GLU A 1 134 ? -33.883 -3.789 79.658 1.00 82.44 134 GLU A N 1
ATOM 961 C CA . GLU A 1 134 ? -33.846 -4.899 78.701 1.00 82.44 134 GLU A CA 1
ATOM 962 C C . GLU A 1 134 ? -34.970 -4.791 77.658 1.00 82.44 134 GLU A C 1
ATOM 964 O O . GLU A 1 134 ? -34.709 -4.969 76.467 1.00 82.44 134 GLU A O 1
ATOM 969 N N . ALA A 1 135 ? -36.185 -4.409 78.065 1.00 79.25 135 ALA A N 1
ATOM 970 C CA . ALA A 1 135 ? -37.285 -4.123 77.145 1.00 79.25 135 ALA A CA 1
ATOM 971 C C . ALA A 1 135 ? -36.970 -2.939 76.208 1.00 79.25 135 ALA A C 1
ATOM 973 O O . ALA A 1 135 ? -37.208 -3.026 75.004 1.00 79.25 135 ALA A O 1
ATOM 974 N N . GLU A 1 136 ? -36.379 -1.862 76.735 1.00 83.94 136 GLU A N 1
ATOM 975 C CA . GLU A 1 136 ? -35.953 -0.689 75.962 1.00 83.94 136 GLU A CA 1
ATOM 976 C C . GLU A 1 136 ? -34.823 -1.038 74.976 1.00 83.94 136 GLU A C 1
ATOM 978 O O . GLU A 1 136 ? -34.906 -0.691 73.796 1.00 83.94 136 GLU A O 1
ATOM 983 N N . ARG A 1 137 ? -33.828 -1.833 75.404 1.00 85.00 137 ARG A N 1
ATOM 984 C CA . ARG A 1 137 ? -32.776 -2.375 74.523 1.00 85.00 137 ARG A CA 1
ATOM 985 C C . ARG A 1 137 ? -33.366 -3.221 73.392 1.00 85.00 137 ARG A C 1
ATOM 987 O O . ARG A 1 137 ? -32.975 -3.044 72.244 1.00 85.00 137 ARG A O 1
ATOM 994 N N . LEU A 1 138 ? -34.307 -4.118 73.695 1.00 82.81 138 LEU A N 1
ATOM 995 C CA . LEU A 1 138 ? -34.954 -4.984 72.701 1.00 82.81 138 LEU A CA 1
ATOM 996 C C . LEU A 1 138 ? -35.856 -4.204 71.731 1.00 82.81 138 LEU A C 1
ATOM 998 O O . LEU A 1 138 ? -35.953 -4.574 70.560 1.00 82.81 138 LEU A O 1
ATOM 1002 N N . ALA A 1 139 ? -36.495 -3.121 72.182 1.00 81.06 139 ALA A N 1
ATOM 1003 C CA . ALA A 1 139 ? -37.244 -2.215 71.313 1.00 81.06 139 ALA A CA 1
ATOM 1004 C C . ALA A 1 139 ? -36.308 -1.446 70.363 1.00 81.06 139 ALA A C 1
ATOM 1006 O O . ALA A 1 139 ? -36.548 -1.418 69.155 1.00 81.06 139 ALA A O 1
ATOM 1007 N N . ALA A 1 140 ? -35.205 -0.897 70.884 1.00 81.62 140 ALA A N 1
ATOM 1008 C CA . ALA A 1 140 ? -34.187 -0.215 70.087 1.00 81.62 140 ALA A CA 1
ATOM 1009 C C . ALA A 1 140 ? -33.499 -1.158 69.081 1.00 81.62 140 ALA A C 1
ATOM 1011 O O . ALA A 1 140 ? -33.298 -0.781 67.928 1.00 81.62 140 ALA A O 1
ATOM 1012 N N . GLU A 1 141 ? -33.192 -2.398 69.476 1.00 86.31 141 GLU A N 1
ATOM 1013 C CA . GLU A 1 141 ? -32.610 -3.422 68.599 1.00 86.31 141 GLU A CA 1
ATOM 1014 C C . GLU A 1 141 ? -33.564 -3.803 67.456 1.00 86.31 141 GLU A C 1
ATOM 1016 O O . GLU A 1 141 ? -33.142 -3.863 66.299 1.00 86.31 141 GLU A O 1
ATOM 1021 N N . LYS A 1 142 ? -34.862 -3.988 67.747 1.00 83.12 142 LYS A N 1
ATOM 1022 C CA . LYS A 1 142 ? -35.886 -4.225 66.716 1.00 83.12 142 LYS A CA 1
ATOM 1023 C C . LYS A 1 142 ? -35.995 -3.053 65.741 1.00 83.12 142 LYS A C 1
ATOM 1025 O O . LYS A 1 142 ? -35.890 -3.279 64.540 1.00 83.12 142 LYS A O 1
ATOM 1030 N N . ALA A 1 143 ? -36.126 -1.824 66.241 1.00 81.25 143 ALA A N 1
ATOM 1031 C CA . ALA A 1 143 ? -36.246 -0.631 65.401 1.00 81.25 143 ALA A CA 1
ATOM 1032 C C . ALA A 1 143 ? -34.989 -0.386 64.541 1.00 81.25 143 ALA A C 1
ATOM 1034 O O . ALA A 1 143 ? -35.092 -0.034 63.365 1.00 81.25 143 ALA A O 1
ATOM 1035 N N . ALA A 1 144 ? -33.793 -0.624 65.093 1.00 84.12 144 ALA A N 1
ATOM 1036 C CA . ALA A 1 144 ? -32.540 -0.554 64.345 1.00 84.12 144 ALA A CA 1
ATOM 1037 C C . ALA A 1 144 ? -32.462 -1.635 63.253 1.00 84.12 144 ALA A C 1
ATOM 1039 O O . ALA A 1 144 ? -32.016 -1.348 62.140 1.00 84.12 144 ALA A O 1
ATOM 1040 N N . LYS A 1 145 ? -32.930 -2.857 63.542 1.00 83.88 145 LYS A N 1
ATOM 1041 C CA . LYS A 1 145 ? -32.993 -3.948 62.564 1.00 83.88 145 LYS A CA 1
ATOM 1042 C C . LYS A 1 145 ? -34.008 -3.666 61.453 1.00 83.88 145 LYS A C 1
ATOM 1044 O O . LYS A 1 145 ? -33.650 -3.823 60.292 1.00 83.88 145 LYS A O 1
ATOM 1049 N N . GLU A 1 146 ? -35.223 -3.220 61.778 1.00 85.19 146 GLU A N 1
ATOM 1050 C CA . GLU A 1 146 ? -36.232 -2.822 60.781 1.00 85.19 146 GLU A CA 1
ATOM 1051 C C . GLU A 1 146 ? -35.715 -1.702 59.881 1.00 85.19 146 GLU A C 1
ATOM 1053 O O . GLU A 1 146 ? -35.814 -1.808 58.659 1.00 85.19 146 GLU A O 1
ATOM 1058 N N . LYS A 1 147 ? -35.088 -0.666 60.457 1.00 83.50 147 LYS A N 1
ATOM 1059 C CA . LYS A 1 147 ? -34.488 0.415 59.669 1.00 83.50 147 LYS A CA 1
ATOM 1060 C C . LYS A 1 147 ? -33.393 -0.106 58.735 1.00 83.50 147 LYS A C 1
ATOM 1062 O O . LYS A 1 147 ? -33.410 0.231 57.557 1.00 83.50 147 LYS A O 1
ATOM 1067 N N . ALA A 1 148 ? -32.480 -0.946 59.225 1.00 83.12 148 ALA A N 1
ATOM 1068 C CA . ALA A 1 148 ? -31.411 -1.523 58.407 1.00 83.12 148 ALA A CA 1
ATOM 1069 C C . ALA A 1 148 ? -31.935 -2.484 57.319 1.00 83.12 148 ALA A C 1
ATOM 1071 O O . ALA A 1 148 ? -31.368 -2.556 56.231 1.00 83.12 148 ALA A O 1
ATOM 1072 N N . GLU A 1 149 ? -33.022 -3.211 57.585 1.00 86.56 149 GLU A N 1
ATOM 1073 C CA . GLU A 1 149 ? -33.681 -4.095 56.618 1.00 86.56 149 GLU A CA 1
ATOM 1074 C C . GLU A 1 149 ? -34.418 -3.291 55.532 1.00 86.56 149 GLU A C 1
ATOM 1076 O O . GLU A 1 149 ? -34.280 -3.604 54.349 1.00 86.56 149 GLU A O 1
ATOM 1081 N N . ALA A 1 150 ? -35.104 -2.205 55.905 1.00 84.25 150 ALA A N 1
ATOM 1082 C CA . ALA A 1 150 ? -35.719 -1.263 54.970 1.00 84.25 150 ALA A CA 1
ATOM 1083 C C . ALA A 1 150 ? -34.673 -0.522 54.115 1.00 84.25 150 ALA A C 1
ATOM 1085 O O . ALA A 1 150 ? -34.837 -0.420 52.900 1.00 84.25 150 ALA A O 1
ATOM 1086 N N . GLU A 1 151 ? -33.573 -0.066 54.719 1.00 87.88 151 GLU A N 1
ATOM 1087 C CA . GLU A 1 151 ? -32.452 0.589 54.030 1.00 87.88 151 GLU A CA 1
ATOM 1088 C C . GLU A 1 151 ? -31.764 -0.369 53.042 1.00 87.88 151 GLU A C 1
ATOM 1090 O O . GLU A 1 151 ? -31.535 -0.007 51.888 1.00 87.88 151 GLU A O 1
ATOM 1095 N N . ARG A 1 152 ? -31.542 -1.634 53.436 1.00 89.94 152 ARG A N 1
ATOM 1096 C CA . ARG A 1 152 ? -31.048 -2.693 52.537 1.00 89.94 152 ARG A CA 1
ATOM 1097 C C . ARG A 1 152 ? -32.005 -2.941 51.368 1.00 89.94 152 ARG A C 1
ATOM 1099 O O . ARG A 1 152 ? -31.545 -3.051 50.238 1.00 89.94 152 ARG A O 1
ATOM 1106 N N . LEU A 1 153 ? -33.314 -3.036 51.618 1.00 87.25 153 LEU A N 1
ATOM 1107 C CA . LEU A 1 153 ? -34.315 -3.269 50.567 1.00 87.25 153 LEU A CA 1
ATOM 1108 C C . LEU A 1 153 ? -34.445 -2.076 49.607 1.00 87.25 153 LEU A C 1
ATOM 1110 O O . LEU A 1 153 ? -34.634 -2.281 48.409 1.00 87.25 153 LEU A O 1
ATOM 1114 N N . ALA A 1 154 ? -34.304 -0.843 50.100 1.00 86.94 154 ALA A N 1
ATOM 1115 C CA . ALA A 1 154 ? -34.244 0.353 49.262 1.00 86.94 154 ALA A CA 1
ATOM 1116 C C . ALA A 1 154 ? -32.978 0.366 48.388 1.00 86.94 154 ALA A C 1
ATOM 1118 O O . ALA A 1 154 ? -33.069 0.591 47.182 1.00 86.94 154 ALA A O 1
ATOM 1119 N N . ALA A 1 155 ? -31.815 0.048 48.967 1.00 87.56 155 ALA A N 1
ATOM 1120 C CA . ALA A 1 155 ? -30.556 -0.060 48.232 1.00 87.56 155 ALA A CA 1
ATOM 1121 C C . ALA A 1 155 ? -30.575 -1.189 47.183 1.00 87.56 155 ALA A C 1
ATOM 1123 O O . ALA A 1 155 ? -30.079 -1.000 46.075 1.00 87.56 155 ALA A O 1
ATOM 1124 N N . GLU A 1 156 ? -31.183 -2.341 47.489 1.00 90.50 156 GLU A N 1
ATOM 1125 C CA . GLU A 1 156 ? -31.330 -3.452 46.539 1.00 90.50 156 GLU A CA 1
ATOM 1126 C C . GLU A 1 156 ? -32.235 -3.078 45.354 1.00 90.50 156 GLU A C 1
ATOM 1128 O O . GLU A 1 156 ? -31.900 -3.387 44.209 1.00 90.50 156 GLU A O 1
ATOM 1133 N N . LYS A 1 157 ? -33.351 -2.377 45.605 1.00 89.38 157 LYS A N 1
ATOM 1134 C CA . LYS A 1 157 ? -34.222 -1.857 44.540 1.00 89.38 157 LYS A CA 1
ATOM 1135 C C . LYS A 1 157 ? -33.495 -0.848 43.658 1.00 89.38 157 LYS A C 1
ATOM 1137 O O . LYS A 1 157 ? -33.438 -1.058 42.453 1.00 89.38 157 LYS A O 1
ATOM 1142 N N . ALA A 1 158 ? -32.856 0.162 44.248 1.00 87.38 158 ALA A N 1
ATOM 1143 C CA . ALA A 1 158 ? -32.101 1.166 43.497 1.00 87.38 158 ALA A CA 1
ATOM 1144 C C . ALA A 1 158 ? -30.948 0.549 42.678 1.00 87.38 158 ALA A C 1
ATOM 1146 O O . ALA A 1 158 ? -30.685 0.976 41.554 1.00 87.38 158 ALA A O 1
ATOM 1147 N N . ALA A 1 159 ? -30.282 -0.489 43.199 1.00 89.75 159 ALA A N 1
ATOM 1148 C CA . ALA A 1 159 ? -29.257 -1.227 42.462 1.00 89.75 159 ALA A CA 1
ATOM 1149 C C . ALA A 1 159 ? -29.838 -2.015 41.273 1.00 89.75 159 ALA A C 1
ATOM 1151 O O . ALA A 1 159 ? -29.242 -2.011 40.196 1.00 89.75 159 ALA A O 1
ATOM 1152 N N . LYS A 1 160 ? -31.005 -2.656 41.442 1.00 90.75 160 LYS A N 1
ATOM 1153 C CA . LYS A 1 160 ? -31.720 -3.361 40.363 1.00 90.75 160 LYS A CA 1
ATOM 1154 C C . LYS A 1 160 ? -32.236 -2.403 39.292 1.00 90.75 160 LYS A C 1
ATOM 1156 O O . LYS A 1 160 ? -31.982 -2.639 38.118 1.00 90.75 160 LYS A O 1
ATOM 1161 N N . GLU A 1 161 ? -32.883 -1.310 39.689 1.00 91.19 161 GLU A N 1
ATOM 1162 C CA . GLU A 1 161 ? -33.378 -0.263 38.785 1.00 91.19 161 GLU A CA 1
ATOM 1163 C C . GLU A 1 161 ? -32.232 0.360 37.976 1.00 91.19 161 GLU A C 1
ATOM 1165 O O . GLU A 1 161 ? -32.343 0.492 36.757 1.00 91.19 161 GLU A O 1
ATOM 1170 N N . LYS A 1 162 ? -31.087 0.657 38.616 1.00 90.19 162 LYS A N 1
ATOM 1171 C CA . LYS A 1 162 ? -29.898 1.131 37.897 1.00 90.19 162 LYS A CA 1
ATOM 1172 C C . LYS A 1 162 ? -29.375 0.078 36.911 1.00 90.19 162 LYS A C 1
ATOM 1174 O O . LYS A 1 162 ? -29.122 0.419 35.762 1.00 90.19 162 LYS A O 1
ATOM 1179 N N . ALA A 1 163 ? -29.214 -1.177 37.333 1.00 90.06 163 ALA A N 1
ATOM 1180 C CA . ALA A 1 163 ? -28.697 -2.240 36.467 1.00 90.06 163 ALA A CA 1
ATOM 1181 C C . ALA A 1 163 ? -29.626 -2.543 35.275 1.00 90.06 163 ALA A C 1
ATOM 1183 O O . ALA A 1 163 ? -29.150 -2.842 34.183 1.00 90.06 163 ALA A O 1
ATOM 1184 N N . GLU A 1 164 ? -30.944 -2.429 35.455 1.00 92.00 164 GLU A N 1
ATOM 1185 C CA . GLU A 1 164 ? -31.922 -2.563 34.374 1.00 92.00 164 GLU A CA 1
ATOM 1186 C C . GLU A 1 164 ? -31.881 -1.371 33.408 1.00 92.00 164 GLU A C 1
ATOM 1188 O O . GLU A 1 164 ? -31.866 -1.579 32.196 1.00 92.00 164 GLU A O 1
ATOM 1193 N N . ALA A 1 165 ? -31.768 -0.138 33.913 1.00 91.88 165 ALA A N 1
ATOM 1194 C CA . ALA A 1 165 ? -31.568 1.044 33.073 1.00 91.88 165 ALA A CA 1
ATOM 1195 C C . ALA A 1 165 ? -30.244 0.985 32.284 1.00 91.88 165 ALA A C 1
ATOM 1197 O O . ALA A 1 165 ? -30.210 1.342 31.109 1.00 91.88 165 ALA A O 1
ATOM 1198 N N . GLU A 1 166 ? -29.169 0.487 32.903 1.00 94.06 166 GLU A N 1
ATOM 1199 C CA . GLU A 1 166 ? -27.858 0.283 32.274 1.00 94.06 166 GLU A CA 1
ATOM 1200 C C . GLU A 1 166 ? -27.924 -0.805 31.183 1.00 94.06 166 GLU A C 1
ATOM 1202 O O . GLU A 1 166 ? -27.439 -0.587 30.072 1.00 94.06 166 GLU A O 1
ATOM 1207 N N . ARG A 1 167 ? -28.630 -1.922 31.437 1.00 94.38 167 ARG A N 1
ATOM 1208 C CA . ARG A 1 167 ? -28.916 -2.964 30.431 1.00 94.38 167 ARG A CA 1
ATOM 1209 C C . ARG A 1 167 ? -29.710 -2.410 29.247 1.00 94.38 167 ARG A C 1
ATOM 1211 O O . ARG A 1 167 ? -29.329 -2.654 28.109 1.00 94.38 167 ARG A O 1
ATOM 1218 N N . LEU A 1 168 ? -30.789 -1.666 29.501 1.00 93.94 168 LEU A N 1
ATOM 1219 C CA . LEU A 1 168 ? -31.645 -1.092 28.454 1.00 93.94 168 LEU A CA 1
ATOM 1220 C C . LEU A 1 168 ? -30.911 -0.026 27.624 1.00 93.94 168 LEU A C 1
ATOM 1222 O O . LEU A 1 168 ? -31.122 0.061 26.416 1.00 93.94 168 LEU A O 1
ATOM 1226 N N . ALA A 1 169 ? -30.020 0.756 28.241 1.00 94.19 169 ALA A N 1
ATOM 1227 C CA . ALA A 1 169 ? -29.163 1.698 27.527 1.00 94.19 169 ALA A CA 1
ATOM 1228 C C . ALA A 1 169 ? -28.146 0.978 26.623 1.00 94.19 169 ALA A C 1
ATOM 1230 O O . ALA A 1 169 ? -27.973 1.376 25.472 1.00 94.19 169 ALA A O 1
ATOM 1231 N N . ALA A 1 170 ? -27.517 -0.098 27.109 1.00 94.81 170 ALA A N 1
ATOM 1232 C CA . ALA A 1 170 ? -26.591 -0.913 26.320 1.00 94.81 170 ALA A CA 1
ATOM 1233 C C . ALA A 1 170 ? -27.296 -1.659 25.171 1.00 94.81 170 ALA A C 1
ATOM 1235 O O . ALA A 1 170 ? -26.803 -1.656 24.046 1.00 94.81 170 ALA A O 1
ATOM 1236 N N . GLU A 1 171 ? -28.472 -2.238 25.428 1.00 96.31 171 GLU A N 1
ATOM 1237 C CA . GLU A 1 171 ? -29.306 -2.892 24.414 1.00 96.31 171 GLU A CA 1
ATOM 1238 C C . GLU A 1 171 ? -29.714 -1.905 23.315 1.00 96.31 171 GLU A C 1
ATOM 1240 O O . GLU A 1 171 ? -29.558 -2.199 22.131 1.00 96.31 171 GLU A O 1
ATOM 1245 N N . LYS A 1 172 ? -30.161 -0.700 23.693 1.00 95.06 172 LYS A N 1
ATOM 1246 C CA . LYS A 1 172 ? -30.490 0.354 22.732 1.00 95.06 172 LYS A CA 1
ATOM 1247 C C . LYS A 1 172 ? -29.264 0.807 21.925 1.00 95.06 172 LYS A C 1
ATOM 1249 O O . LYS A 1 172 ? -29.384 0.982 20.716 1.00 95.06 172 LYS A O 1
ATOM 1254 N N . ALA A 1 173 ? -28.104 0.980 22.560 1.00 95.12 173 ALA A N 1
ATOM 1255 C CA . ALA A 1 173 ? -26.878 1.375 21.865 1.00 95.12 173 ALA A CA 1
ATOM 1256 C C . ALA A 1 173 ? -26.423 0.317 20.842 1.00 95.12 173 ALA A C 1
ATOM 1258 O O . ALA A 1 173 ? -26.020 0.669 19.735 1.00 95.12 173 ALA A O 1
ATOM 1259 N N . GLU A 1 174 ? -26.548 -0.974 21.170 1.00 95.94 174 GLU A N 1
ATOM 1260 C CA . GLU A 1 174 ? -26.267 -2.057 20.222 1.00 95.94 174 GLU A CA 1
ATOM 1261 C C . GLU A 1 174 ? -27.320 -2.126 19.103 1.00 95.94 174 GLU A C 1
ATOM 1263 O O . GLU A 1 174 ? -26.956 -2.321 17.948 1.00 95.94 174 GLU A O 1
ATOM 1268 N N . GLN A 1 175 ? -28.606 -1.882 19.386 1.00 95.75 175 GLN A N 1
ATOM 1269 C CA . GLN A 1 175 ? -29.633 -1.760 18.340 1.00 95.75 175 GLN A CA 1
ATOM 1270 C C . GLN A 1 175 ? -29.349 -0.588 17.382 1.00 95.75 175 GLN A C 1
ATOM 1272 O O . GLN A 1 175 ? -29.473 -0.751 16.169 1.00 95.75 175 GLN A O 1
ATOM 1277 N N . GLU A 1 176 ? -28.929 0.575 17.893 1.00 95.38 176 GLU A N 1
ATOM 1278 C CA . GLU A 1 176 ? -28.545 1.735 17.073 1.00 95.38 176 GLU A CA 1
ATOM 1279 C C . GLU A 1 176 ? -27.280 1.447 16.240 1.00 95.38 176 GLU A C 1
ATOM 1281 O O . GLU A 1 176 ? -27.249 1.760 15.046 1.00 95.38 176 GLU A O 1
ATOM 1286 N N . ARG A 1 177 ? -26.278 0.767 16.818 1.00 96.56 177 ARG A N 1
ATOM 1287 C CA . ARG A 1 177 ? -25.083 0.280 16.107 1.00 96.56 177 ARG A CA 1
ATOM 1288 C C . ARG A 1 177 ? -25.440 -0.708 14.994 1.00 96.56 177 ARG A C 1
ATOM 1290 O O . ARG A 1 177 ? -25.053 -0.489 13.850 1.00 96.56 177 ARG A O 1
ATOM 1297 N N . GLN A 1 178 ? -26.218 -1.747 15.285 1.00 96.88 178 GLN A N 1
ATOM 1298 C CA . GLN A 1 178 ? -26.619 -2.761 14.303 1.00 96.88 178 GLN A CA 1
ATOM 1299 C C . GLN A 1 178 ? -27.494 -2.175 13.187 1.00 96.88 178 GLN A C 1
ATOM 1301 O O . GLN A 1 178 ? -27.274 -2.468 12.013 1.00 96.88 178 GLN A O 1
ATOM 1306 N N . ALA A 1 179 ? -28.426 -1.273 13.514 1.00 96.31 179 ALA A N 1
ATOM 1307 C CA . ALA A 1 179 ? -29.205 -0.545 12.511 1.00 96.31 179 ALA A CA 1
ATOM 1308 C C . ALA A 1 179 ? -28.313 0.311 11.594 1.00 96.31 179 ALA A C 1
ATOM 1310 O O . ALA A 1 179 ? -28.596 0.444 10.402 1.00 96.31 179 ALA A O 1
ATOM 1311 N N . LYS A 1 180 ? -27.214 0.862 12.123 1.00 97.25 180 LYS A N 1
ATOM 1312 C CA . LYS A 1 180 ? -26.241 1.629 11.343 1.00 97.25 180 LYS A CA 1
ATOM 1313 C C . LYS A 1 180 ? -25.346 0.737 10.475 1.00 97.25 180 LYS A C 1
ATOM 1315 O O . LYS A 1 180 ? -25.153 1.064 9.305 1.00 97.25 180 LYS A O 1
ATOM 1320 N N . ILE A 1 181 ? -24.889 -0.413 10.978 1.00 97.50 181 ILE A N 1
ATOM 1321 C CA . ILE A 1 181 ? -24.186 -1.431 10.174 1.00 97.50 181 ILE A CA 1
ATOM 1322 C C . ILE A 1 181 ? -25.086 -1.905 9.024 1.00 97.50 181 ILE A C 1
ATOM 1324 O O . ILE A 1 181 ? -24.641 -1.932 7.881 1.00 97.50 181 ILE A O 1
ATOM 1328 N N . ALA A 1 182 ? -26.369 -2.174 9.283 1.00 97.00 182 ALA A N 1
ATOM 1329 C CA . ALA A 1 182 ? -27.333 -2.587 8.261 1.00 97.00 182 ALA A CA 1
ATOM 1330 C C . ALA A 1 182 ? -27.583 -1.525 7.166 1.00 97.00 182 ALA A C 1
ATOM 1332 O O . ALA A 1 182 ? -27.913 -1.885 6.039 1.00 97.00 182 ALA A O 1
ATOM 1333 N N . GLN A 1 183 ? -27.399 -0.232 7.465 1.00 97.38 183 GLN A N 1
ATOM 1334 C CA . GLN A 1 183 ? -27.435 0.843 6.460 1.00 97.38 183 GLN A CA 1
ATOM 1335 C C . GLN A 1 183 ? -26.140 0.942 5.642 1.00 97.38 183 GLN A C 1
ATOM 1337 O O . GLN A 1 183 ? -26.194 1.278 4.463 1.00 97.38 183 GLN A O 1
ATOM 1342 N N . LEU A 1 184 ? -24.980 0.702 6.263 1.00 98.25 184 LEU A N 1
ATOM 1343 C CA . LEU A 1 184 ? -23.672 0.923 5.638 1.00 98.25 184 LEU A CA 1
ATOM 1344 C C . LEU A 1 184 ? -23.131 -0.318 4.904 1.00 98.25 184 LEU A C 1
ATOM 1346 O O . LEU A 1 184 ? -22.625 -0.182 3.792 1.00 98.25 184 LEU A O 1
ATOM 1350 N N . LYS A 1 185 ? -23.278 -1.531 5.460 1.00 98.12 185 LYS A N 1
ATOM 1351 C CA . LYS A 1 185 ? -22.772 -2.789 4.869 1.00 98.12 185 LYS A CA 1
ATOM 1352 C C . LYS A 1 185 ? -23.177 -2.979 3.392 1.00 98.12 185 LYS A C 1
ATOM 1354 O O . LYS A 1 185 ? -22.291 -3.320 2.610 1.00 98.12 185 LYS A O 1
ATOM 1359 N N . PRO A 1 186 ? -24.428 -2.711 2.952 1.00 98.31 186 PRO A N 1
ATOM 1360 C CA . PRO A 1 186 ? -24.801 -2.845 1.539 1.00 98.31 186 PRO A CA 1
ATOM 1361 C C . PRO A 1 186 ? -23.997 -1.939 0.597 1.00 98.31 186 PRO A C 1
ATOM 1363 O O . PRO A 1 186 ? -23.674 -2.359 -0.506 1.00 98.31 186 PRO A O 1
ATOM 1366 N N . ILE A 1 187 ? -23.620 -0.737 1.043 1.00 98.12 187 ILE A N 1
ATOM 1367 C CA . ILE A 1 187 ? -22.836 0.232 0.258 1.00 98.12 187 ILE A CA 1
ATOM 1368 C C . ILE A 1 187 ? -21.405 -0.284 0.052 1.00 98.12 187 ILE A C 1
ATOM 1370 O O . ILE A 1 187 ? -20.839 -0.156 -1.030 1.00 98.12 187 ILE A O 1
ATOM 1374 N N . ALA A 1 188 ? -20.828 -0.924 1.073 1.00 97.75 188 ALA A N 1
ATOM 1375 C CA . ALA A 1 188 ? -19.519 -1.561 0.961 1.00 97.75 188 ALA A CA 1
ATOM 1376 C C . ALA A 1 188 ? -19.537 -2.803 0.050 1.00 97.75 188 ALA A C 1
ATOM 1378 O O . ALA A 1 188 ? -18.578 -3.032 -0.686 1.00 97.75 188 ALA A O 1
ATOM 1379 N N . VAL A 1 189 ? -20.638 -3.563 0.037 1.00 98.06 189 VAL A N 1
ATOM 1380 C CA . VAL A 1 189 ? -20.838 -4.671 -0.915 1.00 98.06 189 VAL A CA 1
ATOM 1381 C C . VAL A 1 189 ? -21.088 -4.155 -2.343 1.00 98.06 189 VAL A C 1
ATOM 1383 O O . VAL A 1 189 ? -20.583 -4.747 -3.292 1.00 98.06 189 VAL A O 1
ATOM 1386 N N . GLU A 1 190 ? -21.783 -3.024 -2.522 1.00 97.50 190 GLU A N 1
ATOM 1387 C CA . GLU A 1 190 ? -21.935 -2.339 -3.822 1.00 97.50 190 GLU A CA 1
ATOM 1388 C C . GLU A 1 190 ? -20.581 -1.861 -4.374 1.00 97.50 190 GLU A C 1
ATOM 1390 O O . GLU A 1 190 ? -20.303 -2.034 -5.558 1.00 97.50 190 GLU A O 1
ATOM 1395 N N . ALA A 1 191 ? -19.695 -1.361 -3.504 1.00 96.38 191 ALA A N 1
ATOM 1396 C CA . ALA A 1 191 ? -18.294 -1.078 -3.828 1.00 96.38 191 ALA A CA 1
ATOM 1397 C C . ALA A 1 191 ? -17.446 -2.351 -4.078 1.00 96.38 191 ALA A C 1
ATOM 1399 O O . ALA A 1 191 ? -16.258 -2.254 -4.373 1.00 96.38 191 ALA A O 1
ATOM 1400 N N . GLY A 1 192 ? -18.025 -3.552 -3.983 1.00 96.50 192 GLY A N 1
ATOM 1401 C CA . GLY A 1 192 ? -17.384 -4.822 -4.329 1.00 96.50 192 GLY A CA 1
ATOM 1402 C C . GLY A 1 192 ? -16.549 -5.467 -3.220 1.00 96.50 192 GLY A C 1
ATOM 1403 O O . GLY A 1 192 ? -15.730 -6.336 -3.523 1.00 96.50 192 GLY A O 1
ATOM 1404 N N . LEU A 1 193 ? -16.709 -5.056 -1.958 1.00 97.44 193 LEU A N 1
ATOM 1405 C CA . LEU A 1 193 ? -16.088 -5.731 -0.811 1.00 97.44 193 LEU A CA 1
ATOM 1406 C C . LEU A 1 193 ? -16.862 -7.006 -0.442 1.00 97.44 193 LEU A C 1
ATOM 1408 O O . LEU A 1 193 ? -18.081 -7.078 -0.608 1.00 97.44 193 LEU A O 1
ATOM 1412 N N . ASP A 1 194 ? -16.163 -8.015 0.085 1.00 97.12 194 ASP A N 1
ATOM 1413 C CA . ASP A 1 194 ? -16.816 -9.206 0.636 1.00 97.12 194 ASP A CA 1
ATOM 1414 C C . ASP A 1 194 ? -17.631 -8.865 1.894 1.00 97.12 194 ASP A C 1
ATOM 1416 O O . ASP A 1 194 ? -17.385 -7.861 2.563 1.00 97.12 194 ASP A O 1
ATOM 1420 N N . GLU A 1 195 ? -18.590 -9.721 2.249 1.00 95.94 195 GLU A N 1
ATOM 1421 C CA . GLU A 1 195 ? -19.498 -9.464 3.369 1.00 95.94 195 GLU A CA 1
ATOM 1422 C C . GLU A 1 195 ? -18.820 -9.248 4.729 1.00 95.94 195 GLU A C 1
ATOM 1424 O O . GLU A 1 195 ? -19.354 -8.488 5.539 1.00 95.94 195 GLU A O 1
ATOM 1429 N N . GLY A 1 196 ? -17.687 -9.903 5.005 1.00 96.69 196 GLY A N 1
ATOM 1430 C CA . GLY A 1 196 ? -16.982 -9.781 6.282 1.00 96.69 196 GLY A CA 1
ATOM 1431 C C . GLY A 1 196 ? -16.192 -8.477 6.364 1.00 96.69 196 GLY A C 1
ATOM 1432 O O . GLY A 1 196 ? -16.287 -7.743 7.351 1.00 96.69 196 GLY A O 1
ATOM 1433 N N . THR A 1 197 ? -15.476 -8.144 5.289 1.00 97.00 197 THR A N 1
ATOM 1434 C CA . THR A 1 197 ? -14.777 -6.860 5.146 1.00 97.00 197 THR A CA 1
ATOM 1435 C C . THR A 1 197 ? -15.760 -5.688 5.145 1.00 97.00 197 THR A C 1
ATOM 1437 O O . THR A 1 197 ? -15.534 -4.700 5.842 1.00 97.00 197 THR A O 1
ATOM 1440 N N . ALA A 1 198 ? -16.883 -5.808 4.431 1.00 97.69 198 ALA A N 1
ATOM 1441 C CA . ALA A 1 198 ? -17.934 -4.794 4.376 1.00 97.69 198 ALA A CA 1
ATOM 1442 C C . ALA A 1 198 ? -18.572 -4.525 5.750 1.00 97.69 198 ALA A C 1
ATOM 1444 O O . ALA A 1 198 ? -18.815 -3.370 6.102 1.00 97.69 198 ALA A O 1
ATOM 1445 N N . GLU A 1 199 ? -18.809 -5.572 6.546 1.00 97.62 199 GLU A N 1
ATOM 1446 C CA . GLU A 1 199 ? -19.347 -5.452 7.906 1.00 97.62 199 GLU A CA 1
ATOM 1447 C C . GLU A 1 199 ? -18.341 -4.796 8.863 1.00 97.62 199 GLU A C 1
ATOM 1449 O O . GLU A 1 199 ? -18.687 -3.857 9.581 1.00 97.62 199 GLU A O 1
ATOM 1454 N N . SER A 1 200 ? -17.071 -5.216 8.812 1.00 97.81 200 SER A N 1
ATOM 1455 C CA . SER A 1 200 ? -16.007 -4.630 9.635 1.00 97.81 200 SER A CA 1
ATOM 1456 C C . SER A 1 200 ? -15.726 -3.163 9.287 1.00 97.81 200 SER A C 1
ATOM 1458 O O . SER A 1 200 ? -15.487 -2.353 10.185 1.00 97.81 200 SER A O 1
ATOM 1460 N N . LEU A 1 201 ? -15.783 -2.793 8.002 1.00 97.69 201 LEU A N 1
ATOM 1461 C CA . LEU A 1 201 ? -15.595 -1.410 7.562 1.00 97.69 201 LEU A CA 1
ATOM 1462 C C . LEU A 1 201 ? -16.781 -0.523 7.974 1.00 97.69 201 LEU A C 1
ATOM 1464 O O . LEU A 1 201 ? -16.567 0.610 8.406 1.00 97.69 201 LEU A O 1
ATOM 1468 N N . ALA A 1 202 ? -18.014 -1.039 7.898 1.00 97.81 202 ALA A N 1
ATOM 1469 C CA . ALA A 1 202 ? -19.216 -0.357 8.378 1.00 97.81 202 ALA A CA 1
ATOM 1470 C C . ALA A 1 202 ? -19.168 -0.082 9.894 1.00 97.81 202 ALA A C 1
ATOM 1472 O O . ALA A 1 202 ? -19.448 1.038 10.324 1.00 97.81 202 ALA A O 1
ATOM 1473 N N . ASP A 1 203 ? -18.752 -1.068 10.695 1.00 97.44 203 ASP A N 1
ATOM 1474 C CA . ASP A 1 203 ? -18.615 -0.949 12.155 1.00 97.44 203 ASP A CA 1
ATOM 1475 C C . ASP A 1 203 ? -17.529 0.058 12.581 1.00 97.44 203 ASP A C 1
ATOM 1477 O O . ASP A 1 203 ? -17.670 0.785 13.561 1.00 97.44 203 ASP A O 1
ATOM 1481 N N . GLN A 1 204 ? -16.461 0.193 11.792 1.00 97.56 204 GLN A N 1
ATOM 1482 C CA . GLN A 1 204 ? -15.434 1.217 12.019 1.00 97.56 204 GLN A CA 1
ATOM 1483 C C . GLN A 1 204 ? -15.901 2.644 11.667 1.00 97.56 204 GLN A C 1
ATOM 1485 O O . GLN A 1 204 ? -15.251 3.613 12.058 1.00 97.56 204 GLN A O 1
ATOM 1490 N N . ASN A 1 205 ? -17.023 2.799 10.951 1.00 97.50 205 ASN A N 1
ATOM 1491 C CA . ASN A 1 205 ? -17.476 4.072 10.375 1.00 97.50 205 ASN A CA 1
ATOM 1492 C C . ASN A 1 205 ? -18.921 4.453 10.756 1.00 97.50 205 ASN A C 1
ATOM 1494 O O . ASN A 1 205 ? -19.567 5.235 10.058 1.00 97.50 205 ASN A O 1
ATOM 1498 N N . LEU A 1 206 ? -19.426 3.971 11.897 1.00 96.94 206 LEU A N 1
ATOM 1499 C CA . LEU A 1 206 ? -20.791 4.237 12.395 1.00 96.94 206 LEU A CA 1
ATOM 1500 C C . LEU A 1 206 ? -21.168 5.732 12.462 1.00 96.94 206 LEU A C 1
ATOM 1502 O O . LEU A 1 206 ? -22.343 6.080 12.363 1.00 96.94 206 LEU A O 1
ATOM 1506 N N . SER A 1 207 ? -20.190 6.627 12.615 1.00 95.94 207 SER A N 1
ATOM 1507 C CA . SER A 1 207 ? -20.391 8.082 12.656 1.00 95.94 207 SER A CA 1
ATOM 1508 C C . SER A 1 207 ? -20.615 8.738 11.286 1.00 95.94 207 SER A C 1
ATOM 1510 O O . SER A 1 207 ? -20.925 9.928 11.236 1.00 95.94 207 SER A O 1
ATOM 1512 N N . LYS A 1 208 ? -20.457 8.002 10.177 1.00 97.44 208 LYS A N 1
ATOM 1513 C CA . LYS A 1 208 ? -20.500 8.542 8.812 1.00 97.44 208 LYS A CA 1
ATOM 1514 C C . LYS A 1 208 ? -21.892 8.560 8.193 1.00 97.44 208 LYS A C 1
ATOM 1516 O O . LYS A 1 208 ? -22.730 7.689 8.440 1.00 97.44 208 LYS A O 1
ATOM 1521 N N . THR A 1 209 ? -22.141 9.549 7.341 1.00 96.94 209 THR A N 1
ATOM 1522 C CA . THR A 1 209 ? -23.280 9.525 6.412 1.00 96.94 209 THR A CA 1
ATOM 1523 C C . THR A 1 209 ? -23.087 8.439 5.338 1.00 96.94 209 THR A C 1
ATOM 1525 O O . THR A 1 209 ? -21.947 8.045 5.079 1.00 96.94 209 THR A O 1
ATOM 1528 N N . PRO A 1 210 ? -24.164 7.937 4.700 1.00 96.94 210 PRO A N 1
ATOM 1529 C CA . PRO A 1 210 ? -24.055 6.996 3.581 1.00 96.94 210 PRO A CA 1
ATOM 1530 C C . PRO A 1 210 ? -23.123 7.480 2.459 1.00 96.94 210 PRO A C 1
ATOM 1532 O O . PRO A 1 210 ? -22.305 6.702 1.977 1.00 96.94 210 PRO A O 1
ATOM 1535 N N . ASP A 1 211 ? -23.180 8.768 2.105 1.00 96.19 211 ASP A N 1
ATOM 1536 C CA . ASP A 1 211 ? -22.390 9.344 1.006 1.00 96.19 211 ASP A CA 1
ATOM 1537 C C . ASP A 1 211 ? -20.898 9.507 1.351 1.00 96.19 211 ASP A C 1
ATOM 1539 O O . ASP A 1 211 ? -20.034 9.320 0.493 1.00 96.19 211 ASP A O 1
ATOM 1543 N N . GLU A 1 212 ? -20.565 9.821 2.610 1.00 97.62 212 GLU A N 1
ATOM 1544 C CA . GLU A 1 212 ? -19.178 9.747 3.095 1.00 97.62 212 GLU A CA 1
ATOM 1545 C C . GLU A 1 212 ? -18.673 8.302 3.112 1.00 97.62 212 GLU A C 1
ATOM 1547 O O . GLU A 1 212 ? -17.538 8.037 2.718 1.00 97.62 212 GLU A O 1
ATOM 1552 N N . PHE A 1 213 ? -19.508 7.371 3.581 1.00 98.12 213 PHE A N 1
ATOM 1553 C CA . PHE A 1 213 ? -19.135 5.968 3.697 1.00 98.12 213 PHE A CA 1
ATOM 1554 C C . PHE A 1 213 ? -18.937 5.303 2.332 1.00 98.12 213 PHE A C 1
ATOM 1556 O O . PHE A 1 213 ? -18.022 4.495 2.195 1.00 98.12 213 PHE A O 1
ATOM 1563 N N . LYS A 1 214 ? -19.724 5.678 1.313 1.00 98.19 214 LYS A N 1
ATOM 1564 C CA . LYS A 1 214 ? -19.544 5.185 -0.059 1.00 98.19 214 LYS A CA 1
ATOM 1565 C C . LYS A 1 214 ? -18.122 5.437 -0.560 1.00 98.19 214 LYS A C 1
ATOM 1567 O O . LYS A 1 214 ? -17.452 4.487 -0.947 1.00 98.19 214 LYS A O 1
ATOM 1572 N N . LYS A 1 215 ? -17.621 6.668 -0.412 1.00 97.81 215 LYS A N 1
ATOM 1573 C CA . LYS A 1 215 ? -16.240 7.023 -0.779 1.00 97.81 215 LYS A CA 1
ATOM 1574 C C . LYS A 1 215 ? -15.206 6.223 0.009 1.00 97.81 215 LYS A C 1
ATOM 1576 O O . LYS A 1 215 ? -14.266 5.707 -0.573 1.00 97.81 215 LYS A O 1
ATOM 1581 N N . ILE A 1 216 ? -15.414 6.060 1.318 1.00 97.88 216 ILE A N 1
ATOM 1582 C CA . ILE A 1 216 ? -14.527 5.259 2.178 1.00 97.88 216 ILE A CA 1
ATOM 1583 C C . ILE A 1 216 ? -14.480 3.792 1.718 1.00 97.88 216 ILE A C 1
ATOM 1585 O O . ILE A 1 216 ? -13.410 3.188 1.737 1.00 97.88 216 ILE A O 1
ATOM 1589 N N . ALA A 1 217 ? -15.603 3.218 1.282 1.00 98.06 217 ALA A N 1
ATOM 1590 C CA . ALA A 1 217 ? -15.655 1.858 0.754 1.00 98.06 217 ALA A CA 1
ATOM 1591 C C . ALA A 1 217 ? -15.019 1.729 -0.643 1.00 98.06 217 ALA A C 1
ATOM 1593 O O . ALA A 1 217 ? -14.281 0.774 -0.881 1.00 98.06 217 ALA A O 1
ATOM 1594 N N . GLU A 1 218 ? -15.257 2.695 -1.534 1.00 97.31 218 GLU A N 1
ATOM 1595 C CA . GLU A 1 218 ? -14.644 2.780 -2.867 1.00 97.31 218 GLU A CA 1
ATOM 1596 C C . GLU A 1 218 ? -13.112 2.927 -2.768 1.00 97.31 218 GLU A C 1
ATOM 1598 O O . GLU A 1 218 ? -12.377 2.141 -3.369 1.00 97.31 218 GLU A O 1
ATOM 1603 N N . ASP A 1 219 ? -12.621 3.849 -1.931 1.00 96.81 219 ASP A N 1
ATOM 1604 C CA . ASP A 1 219 ? -11.194 4.033 -1.636 1.00 96.81 219 ASP A CA 1
ATOM 1605 C C . ASP A 1 219 ? -10.576 2.762 -1.026 1.00 96.81 219 ASP A C 1
ATOM 1607 O O . ASP A 1 219 ? -9.495 2.329 -1.433 1.00 96.81 219 ASP A O 1
ATOM 1611 N N . TYR A 1 220 ? -11.258 2.130 -0.063 1.00 97.06 220 TYR A N 1
ATOM 1612 C CA . TYR A 1 220 ? -10.766 0.915 0.592 1.00 97.06 220 TYR A CA 1
ATOM 1613 C C . TYR A 1 220 ? -10.682 -0.269 -0.384 1.00 97.06 220 TYR A C 1
ATOM 1615 O O . TYR A 1 220 ? -9.669 -0.975 -0.408 1.00 97.06 220 TYR A O 1
ATOM 1623 N N . LYS A 1 221 ? -11.692 -0.453 -1.249 1.00 96.94 221 LYS A N 1
ATOM 1624 C CA . LYS A 1 221 ? -11.659 -1.447 -2.333 1.00 96.94 221 LYS A CA 1
ATOM 1625 C C . LYS A 1 221 ? -10.499 -1.185 -3.290 1.00 96.94 221 LYS A C 1
ATOM 1627 O O . LYS A 1 221 ? -9.746 -2.110 -3.592 1.00 96.94 221 LYS A O 1
ATOM 1632 N N . LEU A 1 222 ? -10.322 0.065 -3.718 1.00 95.94 222 LEU A N 1
ATOM 1633 C CA . LEU A 1 222 ? -9.241 0.462 -4.616 1.00 95.94 222 LEU A CA 1
ATOM 1634 C C . LEU A 1 222 ? -7.863 0.133 -4.014 1.00 95.94 222 LEU A C 1
ATOM 1636 O O . LEU A 1 222 ? -7.009 -0.412 -4.712 1.00 95.94 222 LEU A O 1
ATOM 1640 N N . GLN A 1 223 ? -7.651 0.373 -2.715 1.00 94.81 223 GLN A N 1
ATOM 1641 C CA . GLN A 1 223 ? -6.401 -0.010 -2.042 1.00 94.81 223 GLN A CA 1
ATOM 1642 C C . GLN A 1 223 ? -6.194 -1.534 -1.965 1.00 94.81 223 GLN A C 1
ATOM 1644 O O . GLN A 1 223 ? -5.060 -1.991 -2.140 1.00 94.81 223 GLN A O 1
ATOM 1649 N N . LEU A 1 224 ? -7.252 -2.331 -1.756 1.00 94.56 224 LEU A N 1
ATOM 1650 C CA . LEU A 1 224 ? -7.158 -3.797 -1.816 1.00 94.56 224 LEU A CA 1
ATOM 1651 C C . LEU A 1 224 ? -6.777 -4.288 -3.220 1.00 94.56 224 LEU A C 1
ATOM 1653 O O . LEU A 1 224 ? -5.860 -5.101 -3.349 1.00 94.56 224 LEU A O 1
ATOM 1657 N N . ASP A 1 225 ? -7.419 -3.765 -4.267 1.00 95.75 225 ASP A N 1
ATOM 1658 C CA . ASP A 1 225 ? -7.152 -4.163 -5.655 1.00 95.75 225 ASP A CA 1
ATOM 1659 C C . ASP A 1 225 ? -5.725 -3.796 -6.084 1.00 95.75 225 ASP A C 1
ATOM 1661 O O . ASP A 1 225 ? -5.018 -4.612 -6.681 1.00 95.75 225 ASP A O 1
ATOM 1665 N N . ILE A 1 226 ? -5.256 -2.600 -5.707 1.00 95.88 226 ILE A N 1
ATOM 1666 C CA . ILE A 1 226 ? -3.864 -2.161 -5.881 1.00 95.88 226 ILE A CA 1
ATOM 1667 C C . ILE A 1 226 ? -2.902 -3.134 -5.184 1.00 95.88 226 ILE A C 1
ATOM 1669 O O . ILE A 1 226 ? -1.941 -3.605 -5.802 1.00 95.88 226 ILE A O 1
ATOM 1673 N N . ALA A 1 227 ? -3.152 -3.474 -3.915 1.00 94.00 227 ALA A N 1
ATOM 1674 C CA . ALA A 1 227 ? -2.297 -4.377 -3.146 1.00 94.00 227 ALA A CA 1
ATOM 1675 C C . ALA A 1 227 ? -2.256 -5.796 -3.747 1.00 94.00 227 ALA A C 1
ATOM 1677 O O . ALA A 1 227 ? -1.171 -6.363 -3.911 1.00 94.00 227 ALA A O 1
ATOM 1678 N N . GLN A 1 228 ? -3.409 -6.346 -4.140 1.00 95.19 228 GLN A N 1
ATOM 1679 C CA . GLN A 1 228 ? -3.523 -7.660 -4.778 1.00 95.19 228 GLN A CA 1
ATOM 1680 C C . GLN A 1 228 ? -2.817 -7.694 -6.141 1.00 95.19 228 GLN A C 1
ATOM 1682 O O . GLN A 1 228 ? -2.029 -8.607 -6.416 1.00 95.19 228 GLN A O 1
ATOM 1687 N N . ALA A 1 229 ? -3.052 -6.690 -6.990 1.00 96.81 229 ALA A N 1
ATOM 1688 C CA . ALA A 1 229 ? -2.485 -6.637 -8.331 1.00 96.81 229 ALA A CA 1
ATOM 1689 C C . ALA A 1 229 ? -0.952 -6.504 -8.299 1.00 96.81 229 ALA A C 1
ATOM 1691 O O . ALA A 1 229 ? -0.254 -7.244 -9.002 1.00 96.81 229 ALA A O 1
ATOM 1692 N N . LYS A 1 230 ? -0.414 -5.645 -7.421 1.00 95.94 230 LYS A N 1
ATOM 1693 C CA . LYS A 1 230 ? 1.036 -5.470 -7.203 1.00 95.94 230 LYS A CA 1
ATOM 1694 C C . LYS A 1 230 ? 1.674 -6.682 -6.519 1.00 95.94 230 LYS A C 1
ATOM 1696 O O . LYS A 1 230 ? 2.770 -7.085 -6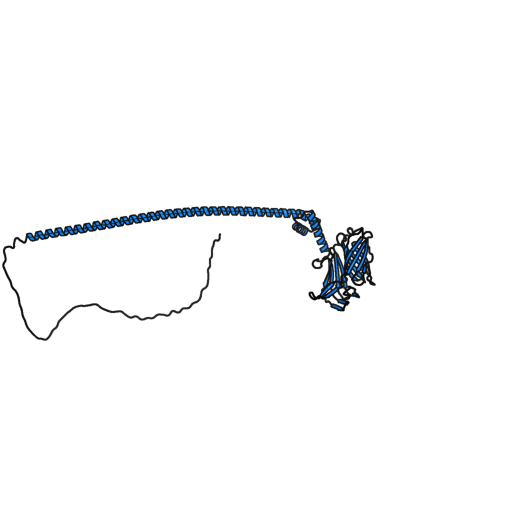.898 1.00 95.94 230 LYS A O 1
ATOM 1701 N N . GLY A 1 231 ? 0.984 -7.292 -5.554 1.00 94.69 231 GLY A N 1
ATOM 1702 C CA . GLY A 1 231 ? 1.440 -8.486 -4.834 1.00 94.69 231 GLY A CA 1
ATOM 1703 C C . GLY A 1 231 ? 2.677 -8.266 -3.961 1.00 94.69 231 GLY A C 1
ATOM 1704 O O . GLY A 1 231 ? 3.473 -9.188 -3.796 1.00 94.69 231 GLY A O 1
ATOM 1705 N N . ILE A 1 232 ? 2.855 -7.051 -3.436 1.00 90.44 232 ILE A N 1
ATOM 1706 C CA . ILE A 1 232 ? 3.954 -6.663 -2.542 1.00 90.44 232 ILE A CA 1
ATOM 1707 C C . ILE A 1 232 ? 3.435 -5.825 -1.366 1.00 90.44 232 ILE A C 1
ATOM 1709 O O . ILE A 1 232 ? 2.402 -5.169 -1.474 1.00 90.44 232 ILE A O 1
ATOM 1713 N N . SER A 1 233 ? 4.173 -5.808 -0.253 1.00 84.12 233 SER A N 1
ATOM 1714 C CA . SER A 1 233 ? 3.874 -4.931 0.886 1.00 84.12 233 SER A CA 1
ATOM 1715 C C . SER A 1 233 ? 4.576 -3.578 0.751 1.00 84.12 233 SER A C 1
ATOM 1717 O O . SER A 1 233 ? 5.805 -3.523 0.655 1.00 84.12 233 SER A O 1
ATOM 1719 N N . ASN A 1 234 ? 3.811 -2.486 0.850 1.00 82.19 234 ASN A N 1
ATOM 1720 C CA . ASN A 1 234 ? 4.345 -1.119 0.915 1.00 82.19 234 ASN A CA 1
ATOM 1721 C C . ASN A 1 234 ? 5.262 -0.889 2.140 1.00 82.19 234 ASN A C 1
ATOM 1723 O O . ASN A 1 234 ? 6.065 0.038 2.131 1.00 82.19 234 ASN A O 1
ATOM 1727 N N . GLY A 1 235 ? 5.170 -1.728 3.183 1.00 83.31 235 GLY A N 1
ATOM 1728 C CA . GLY A 1 235 ? 6.067 -1.674 4.346 1.00 83.31 235 GLY A CA 1
ATOM 1729 C C . GLY A 1 235 ? 7.453 -2.282 4.093 1.00 83.31 235 GLY A C 1
ATOM 1730 O O . GLY A 1 235 ? 8.410 -1.918 4.766 1.00 83.31 235 GLY A O 1
ATOM 1731 N N . THR A 1 236 ? 7.577 -3.186 3.115 1.00 88.56 236 THR A N 1
ATOM 1732 C CA . THR A 1 236 ? 8.870 -3.741 2.664 1.00 88.56 236 THR A CA 1
ATOM 1733 C C . THR A 1 236 ? 9.479 -2.902 1.541 1.00 88.56 236 THR A C 1
ATOM 1735 O O . THR A 1 236 ? 10.697 -2.805 1.433 1.00 88.56 236 THR A O 1
ATOM 1738 N N . TYR A 1 237 ? 8.629 -2.287 0.716 1.00 92.88 237 TYR A N 1
ATOM 1739 C CA . TYR A 1 237 ? 9.018 -1.499 -0.450 1.00 92.88 237 TYR A CA 1
ATOM 1740 C C . TYR A 1 237 ? 8.302 -0.141 -0.400 1.00 92.88 237 TYR A C 1
ATOM 1742 O O . TYR A 1 237 ? 7.142 -0.065 -0.810 1.00 92.88 237 TYR A O 1
ATOM 1750 N N . PRO A 1 238 ? 8.927 0.934 0.108 1.00 94.81 238 PRO A N 1
ATOM 1751 C CA . PRO A 1 238 ? 8.265 2.232 0.213 1.00 94.81 238 PRO A CA 1
ATOM 1752 C C . PRO A 1 238 ? 7.884 2.808 -1.159 1.00 94.81 238 PRO A C 1
ATOM 1754 O O . PRO A 1 238 ? 8.655 2.737 -2.117 1.00 94.81 238 PRO A O 1
ATOM 1757 N N . VAL A 1 239 ? 6.692 3.402 -1.252 1.00 95.50 239 VAL A N 1
ATOM 1758 C CA . VAL A 1 239 ? 6.202 4.039 -2.485 1.00 95.50 239 VAL A CA 1
ATOM 1759 C C . VAL A 1 239 ? 7.090 5.238 -2.856 1.00 95.50 239 VAL A C 1
ATOM 1761 O O . VAL A 1 239 ? 7.464 6.035 -1.999 1.00 95.50 239 VAL A O 1
ATOM 1764 N N . GLY A 1 240 ? 7.440 5.358 -4.138 1.00 94.94 240 GLY A N 1
ATOM 1765 C CA . GLY A 1 240 ? 8.328 6.386 -4.695 1.00 94.94 240 GLY A CA 1
ATOM 1766 C C . GLY A 1 240 ? 9.824 6.031 -4.689 1.00 94.94 240 GLY A C 1
ATOM 1767 O O . GLY A 1 240 ? 10.625 6.749 -5.298 1.00 94.94 240 GLY A O 1
ATOM 1768 N N . LEU A 1 241 ? 10.228 4.930 -4.045 1.00 95.12 241 LEU A N 1
ATOM 1769 C CA . LEU A 1 241 ? 11.633 4.522 -3.923 1.00 95.12 241 LEU A CA 1
ATOM 1770 C C . LEU A 1 241 ? 11.959 3.278 -4.757 1.00 95.12 241 LEU A C 1
ATOM 1772 O O . LEU A 1 241 ? 11.137 2.369 -4.894 1.00 95.12 241 LEU A O 1
ATOM 1776 N N . ILE A 1 242 ? 13.192 3.220 -5.272 1.00 97.12 242 ILE A N 1
ATOM 1777 C CA . ILE A 1 242 ? 13.772 1.990 -5.816 1.00 97.12 242 ILE A CA 1
ATOM 1778 C C . ILE A 1 242 ? 14.525 1.290 -4.682 1.00 97.12 242 ILE A C 1
ATOM 1780 O O . ILE A 1 242 ? 15.552 1.765 -4.202 1.00 97.12 242 ILE A O 1
ATOM 1784 N N . THR A 1 243 ? 13.995 0.157 -4.233 1.00 95.56 243 THR A N 1
ATOM 1785 C CA . THR A 1 243 ? 14.555 -0.638 -3.134 1.00 95.56 243 THR A CA 1
ATOM 1786 C C . THR A 1 243 ? 15.457 -1.731 -3.701 1.00 95.56 243 THR A C 1
ATOM 1788 O O . THR A 1 243 ? 15.034 -2.467 -4.590 1.00 95.56 243 THR A O 1
ATOM 1791 N N . ASN A 1 244 ? 16.674 -1.876 -3.171 1.00 94.44 244 ASN A N 1
ATOM 1792 C CA . ASN A 1 244 ? 17.563 -3.006 -3.455 1.00 94.44 244 ASN A CA 1
ATOM 1793 C C . ASN A 1 244 ? 17.535 -4.006 -2.292 1.00 94.44 244 ASN A C 1
ATOM 1795 O O . ASN A 1 244 ? 17.727 -3.611 -1.144 1.00 94.44 244 ASN A O 1
ATOM 1799 N N . ILE A 1 245 ? 17.351 -5.293 -2.592 1.00 91.94 245 ILE A N 1
ATOM 1800 C CA . ILE A 1 245 ? 17.412 -6.387 -1.618 1.00 91.94 245 ILE A CA 1
ATOM 1801 C C . ILE A 1 245 ? 18.377 -7.457 -2.133 1.00 91.94 245 ILE A C 1
ATOM 1803 O O . ILE A 1 245 ? 18.170 -8.032 -3.203 1.00 91.94 245 ILE A O 1
ATOM 1807 N N . SER A 1 246 ? 19.424 -7.740 -1.358 1.00 88.81 246 SER A N 1
ATOM 1808 C CA . SER A 1 246 ? 20.378 -8.819 -1.639 1.00 88.81 246 SER A CA 1
ATOM 1809 C C . SER A 1 246 ? 19.675 -10.177 -1.701 1.00 88.81 246 SER A C 1
ATOM 1811 O O . SER A 1 246 ? 18.896 -10.524 -0.814 1.00 88.81 246 SER A O 1
ATOM 1813 N N . GLY A 1 247 ? 19.953 -10.950 -2.749 1.00 82.94 247 GLY A N 1
ATOM 1814 C CA . GLY A 1 247 ? 19.416 -12.293 -2.938 1.00 82.94 247 GLY A CA 1
ATOM 1815 C C . GLY A 1 247 ? 20.204 -13.356 -2.173 1.00 82.94 247 GLY A C 1
ATOM 1816 O O . GLY A 1 247 ? 21.300 -13.119 -1.667 1.00 82.94 247 GLY A O 1
ATOM 1817 N N . SER A 1 248 ? 19.651 -14.566 -2.114 1.00 74.19 248 SER A N 1
ATOM 1818 C CA . SER A 1 248 ? 20.329 -15.731 -1.543 1.00 74.19 248 SER A CA 1
ATOM 1819 C C . SER A 1 248 ? 21.376 -16.295 -2.509 1.00 74.19 248 SER A C 1
ATOM 1821 O O . SER A 1 248 ? 21.021 -16.880 -3.532 1.00 74.19 248 SER A O 1
ATOM 1823 N N . GLY A 1 249 ? 22.656 -16.173 -2.166 1.00 80.50 249 GLY A N 1
ATOM 1824 C CA . GLY A 1 249 ? 23.762 -16.808 -2.884 1.00 80.50 249 GLY A CA 1
ATOM 1825 C C . GLY A 1 249 ? 25.119 -16.281 -2.426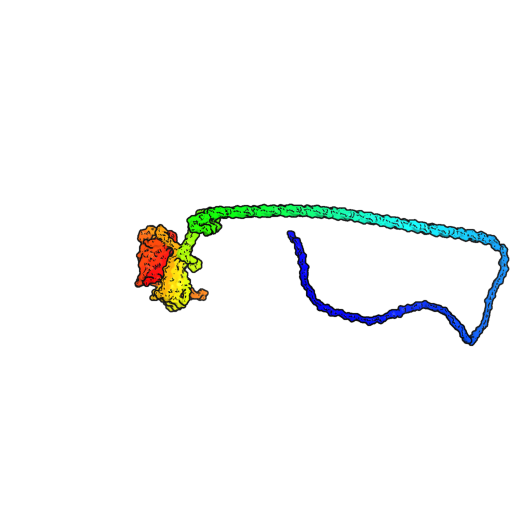 1.00 80.50 249 GLY A C 1
ATOM 1826 O O . GLY A 1 249 ? 25.199 -15.466 -1.508 1.00 80.50 249 GLY A O 1
ATOM 1827 N N . LEU A 1 250 ? 26.188 -16.749 -3.072 1.00 79.75 250 LEU A N 1
ATOM 1828 C CA . LEU A 1 250 ? 27.496 -16.107 -2.952 1.00 79.75 250 LEU A CA 1
ATOM 1829 C C . LEU A 1 250 ? 27.474 -14.761 -3.684 1.00 79.75 250 LEU A C 1
ATOM 1831 O O . LEU A 1 250 ? 26.767 -14.595 -4.677 1.00 79.75 250 LEU A O 1
ATOM 1835 N N . SER A 1 251 ? 28.268 -13.815 -3.196 1.00 89.00 251 SER A N 1
ATOM 1836 C CA . SER A 1 251 ? 28.480 -12.523 -3.838 1.00 89.00 251 SER A CA 1
ATOM 1837 C C . SER A 1 251 ? 29.965 -12.173 -3.855 1.00 89.00 251 SER A C 1
ATOM 1839 O O . SER A 1 251 ? 30.720 -12.511 -2.942 1.00 89.00 251 SER A O 1
ATOM 1841 N N . SER A 1 252 ? 30.388 -11.490 -4.912 1.00 91.88 252 SER A N 1
ATOM 1842 C CA . SER A 1 252 ? 31.714 -10.899 -5.045 1.00 91.88 252 SER A CA 1
ATOM 1843 C C . SER A 1 252 ? 31.576 -9.495 -5.627 1.00 91.88 252 SER A C 1
ATOM 1845 O O . SER A 1 252 ? 30.779 -9.266 -6.537 1.00 91.88 252 SER A O 1
ATOM 1847 N N . VAL A 1 253 ? 32.315 -8.536 -5.069 1.00 93.06 253 VAL A N 1
ATOM 1848 C CA . VAL A 1 253 ? 32.331 -7.143 -5.531 1.00 93.06 253 VAL A CA 1
ATOM 1849 C C . VAL A 1 253 ? 33.765 -6.626 -5.444 1.00 93.06 253 VAL A C 1
ATOM 1851 O O . VAL A 1 253 ? 34.345 -6.576 -4.364 1.00 93.06 253 VAL A O 1
ATOM 1854 N N . GLU A 1 254 ? 34.327 -6.224 -6.580 1.00 94.62 254 GLU A N 1
ATOM 1855 C CA . GLU A 1 254 ? 35.594 -5.495 -6.672 1.00 94.62 254 GLU A CA 1
ATOM 1856 C C . GLU A 1 254 ? 35.283 -4.066 -7.125 1.00 94.62 254 GLU A C 1
ATOM 1858 O O . GLU A 1 254 ? 34.560 -3.867 -8.100 1.00 94.62 254 GLU A O 1
ATOM 1863 N N . THR A 1 255 ? 35.819 -3.057 -6.438 1.00 94.06 255 THR A N 1
ATOM 1864 C CA . THR A 1 255 ? 35.680 -1.652 -6.849 1.00 94.06 255 THR A CA 1
ATOM 1865 C C . THR A 1 255 ? 37.038 -0.967 -6.865 1.00 94.06 255 THR A C 1
ATOM 1867 O O . THR A 1 255 ? 37.745 -0.958 -5.861 1.00 94.06 255 THR A O 1
ATOM 1870 N N . ILE A 1 256 ? 37.389 -0.381 -8.011 1.00 93.50 256 ILE A N 1
ATOM 1871 C CA . ILE A 1 256 ? 38.620 0.383 -8.222 1.00 93.50 256 ILE A CA 1
ATOM 1872 C C . ILE A 1 256 ? 38.229 1.705 -8.886 1.00 93.50 256 ILE A C 1
ATOM 1874 O O . ILE A 1 256 ? 37.832 1.746 -10.053 1.00 93.50 256 ILE A O 1
ATOM 1878 N N . ASN A 1 257 ? 38.347 2.803 -8.138 1.00 92.31 257 ASN A N 1
ATOM 1879 C CA . ASN A 1 257 ? 37.845 4.122 -8.532 1.00 92.31 257 ASN A CA 1
ATOM 1880 C C . ASN A 1 257 ? 36.353 4.046 -8.935 1.00 92.31 257 ASN A C 1
ATOM 1882 O O . ASN A 1 257 ? 35.533 3.498 -8.198 1.00 92.31 257 ASN A O 1
ATOM 1886 N N . ALA A 1 258 ? 35.995 4.575 -10.108 1.00 95.00 258 ALA A N 1
ATOM 1887 C CA . ALA A 1 258 ? 34.632 4.534 -10.629 1.00 95.00 258 ALA A CA 1
ATOM 1888 C C . ALA A 1 258 ? 34.227 3.178 -11.246 1.00 95.00 258 ALA A C 1
ATOM 1890 O O . ALA A 1 258 ? 33.069 3.026 -11.621 1.00 95.00 258 ALA A O 1
ATOM 1891 N N . LEU A 1 259 ? 35.134 2.202 -11.394 1.00 97.25 259 LEU A N 1
ATOM 1892 C CA . LEU A 1 259 ? 34.808 0.881 -11.943 1.00 97.25 259 LEU A CA 1
ATOM 1893 C C . LEU A 1 259 ? 34.438 -0.084 -10.814 1.00 97.25 259 LEU A C 1
ATOM 1895 O O . LEU A 1 259 ? 35.271 -0.381 -9.958 1.00 97.25 259 LEU A O 1
ATOM 1899 N N . THR A 1 260 ? 33.230 -0.639 -10.873 1.00 97.25 260 THR A N 1
ATOM 1900 C CA . THR A 1 260 ? 32.816 -1.775 -10.046 1.00 97.25 260 THR A CA 1
ATOM 1901 C C . THR A 1 260 ? 32.569 -2.992 -10.932 1.00 97.25 260 THR A C 1
ATOM 1903 O O . THR A 1 260 ? 31.859 -2.915 -11.935 1.00 97.25 260 THR A O 1
ATOM 1906 N N . LYS A 1 261 ? 33.150 -4.129 -10.548 1.00 97.69 261 LYS A N 1
ATOM 1907 C CA . LYS A 1 261 ? 32.805 -5.461 -11.048 1.00 97.69 261 LYS A CA 1
ATOM 1908 C C . LYS A 1 261 ? 32.045 -6.178 -9.941 1.00 97.69 261 LYS A C 1
ATOM 1910 O O . LYS A 1 261 ? 32.487 -6.153 -8.792 1.00 97.69 261 LYS A O 1
ATOM 1915 N N . ALA A 1 262 ? 30.928 -6.810 -10.261 1.00 95.50 262 ALA A N 1
ATOM 1916 C CA . ALA A 1 262 ? 30.143 -7.546 -9.284 1.00 95.50 262 ALA A CA 1
ATOM 1917 C C . ALA A 1 262 ? 29.565 -8.819 -9.897 1.00 95.50 262 ALA A C 1
ATOM 1919 O O . ALA A 1 262 ? 29.020 -8.776 -1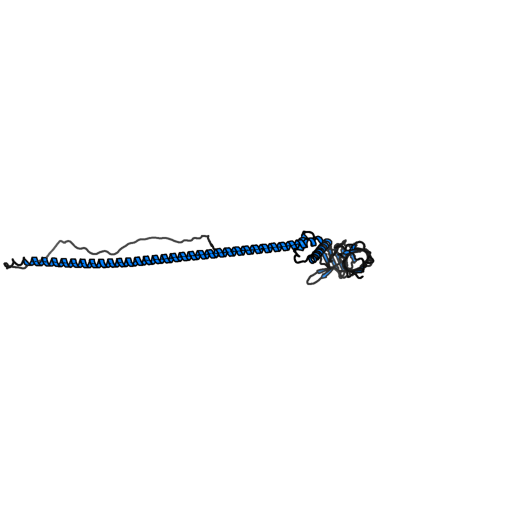0.995 1.00 95.50 262 ALA A O 1
ATOM 1920 N N . ASP A 1 263 ? 29.621 -9.917 -9.152 1.00 95.56 263 ASP A N 1
ATOM 1921 C CA . ASP A 1 263 ? 28.733 -11.062 -9.339 1.00 95.56 263 ASP A CA 1
ATOM 1922 C C . ASP A 1 263 ? 27.925 -11.215 -8.051 1.00 95.56 263 ASP A C 1
ATOM 1924 O O . ASP A 1 263 ? 28.494 -11.468 -6.984 1.00 95.56 263 ASP A O 1
ATOM 1928 N N . ARG A 1 264 ? 26.617 -10.952 -8.118 1.00 92.31 264 ARG A N 1
ATOM 1929 C CA . ARG A 1 264 ? 25.716 -11.069 -6.966 1.00 92.31 264 ARG A CA 1
ATOM 1930 C C . ARG A 1 264 ? 24.258 -11.267 -7.387 1.00 92.31 264 ARG A C 1
ATOM 1932 O O . ARG A 1 264 ? 23.772 -10.504 -8.222 1.00 92.31 264 ARG A O 1
ATOM 1939 N N . PRO A 1 265 ? 23.520 -12.205 -6.768 1.00 94.25 265 PRO A N 1
ATOM 1940 C CA . PRO A 1 265 ? 22.071 -12.248 -6.887 1.00 94.25 265 PRO A CA 1
ATOM 1941 C C . PRO A 1 265 ? 21.454 -11.100 -6.078 1.00 94.25 265 PRO A C 1
ATOM 1943 O O . PRO A 1 265 ? 21.776 -10.923 -4.901 1.00 94.25 265 PRO A O 1
ATOM 1946 N N . HIS A 1 266 ? 20.555 -10.322 -6.676 1.00 94.25 266 HIS A N 1
ATOM 1947 C CA . HIS A 1 266 ? 19.787 -9.290 -5.976 1.00 94.25 266 HIS A CA 1
ATOM 1948 C C . HIS A 1 266 ? 18.510 -8.892 -6.725 1.00 94.25 266 HIS A C 1
ATOM 1950 O O . HIS A 1 266 ? 18.412 -9.007 -7.948 1.00 94.25 266 HIS A O 1
ATOM 1956 N N . LYS A 1 267 ? 17.530 -8.406 -5.961 1.00 95.56 267 LYS A N 1
ATOM 1957 C CA . LYS A 1 267 ? 16.252 -7.898 -6.457 1.00 95.56 267 LYS A CA 1
ATOM 1958 C C . LYS A 1 267 ? 16.228 -6.376 -6.354 1.00 95.56 267 LYS A C 1
ATOM 1960 O O . LYS A 1 267 ? 16.542 -5.825 -5.298 1.00 95.56 267 LYS A O 1
ATOM 1965 N N . MET A 1 268 ? 15.789 -5.703 -7.413 1.00 96.38 268 MET A N 1
ATOM 1966 C CA . MET A 1 268 ? 15.388 -4.296 -7.360 1.00 96.38 268 MET A CA 1
ATOM 1967 C C . MET A 1 268 ? 13.877 -4.166 -7.531 1.00 96.38 268 MET A C 1
ATOM 1969 O O . MET A 1 268 ? 13.283 -4.817 -8.388 1.00 96.38 268 MET A O 1
ATOM 1973 N N . VAL A 1 269 ? 13.259 -3.316 -6.715 1.00 97.94 269 VAL A N 1
ATOM 1974 C CA . VAL A 1 269 ? 11.815 -3.063 -6.733 1.00 97.94 269 VAL A CA 1
ATOM 1975 C C . VAL A 1 269 ? 11.563 -1.563 -6.702 1.00 97.94 269 VAL A C 1
ATOM 1977 O O . VAL A 1 269 ? 11.831 -0.915 -5.691 1.00 97.94 269 VAL A O 1
ATOM 1980 N N . TYR A 1 270 ? 11.022 -1.017 -7.789 1.00 98.31 270 TYR A N 1
ATOM 1981 C CA . TYR A 1 270 ? 10.474 0.337 -7.812 1.00 98.31 270 TYR A CA 1
ATOM 1982 C C . TYR A 1 270 ? 8.975 0.263 -7.535 1.00 98.31 270 TYR A C 1
ATOM 1984 O O . TYR A 1 270 ? 8.223 -0.261 -8.356 1.00 98.31 270 TYR A O 1
ATOM 1992 N N . ASN A 1 271 ? 8.546 0.754 -6.372 1.00 97.69 271 ASN A N 1
ATOM 1993 C CA . ASN A 1 271 ? 7.136 0.774 -5.994 1.00 97.69 271 ASN A CA 1
ATOM 1994 C C . ASN A 1 271 ? 6.523 2.148 -6.306 1.00 97.69 271 ASN A C 1
ATOM 1996 O O . ASN A 1 271 ? 6.971 3.159 -5.768 1.00 97.69 271 ASN A O 1
ATOM 2000 N N . GLN A 1 272 ? 5.496 2.192 -7.149 1.00 97.75 272 GLN A N 1
ATOM 2001 C CA . GLN A 1 272 ? 4.681 3.381 -7.434 1.00 97.75 272 GLN A CA 1
ATOM 2002 C C . GLN A 1 272 ? 3.321 3.241 -6.711 1.00 97.75 272 GLN A C 1
ATOM 2004 O O . GLN A 1 272 ? 3.073 2.195 -6.109 1.00 97.75 272 GLN A O 1
ATOM 2009 N N . PRO A 1 273 ? 2.437 4.254 -6.669 1.00 96.94 273 PRO A N 1
ATOM 2010 C CA . PRO A 1 273 ? 1.096 4.090 -6.100 1.00 96.94 273 PRO A CA 1
ATOM 2011 C C . PRO A 1 273 ? 0.309 2.890 -6.672 1.00 96.94 273 PRO A C 1
ATOM 2013 O O . PRO A 1 273 ? 0.035 1.940 -5.930 1.00 96.94 273 PRO A O 1
ATOM 2016 N N . TYR A 1 274 ? 0.023 2.865 -7.975 1.00 98.00 274 TYR A N 1
ATOM 2017 C CA . TYR A 1 274 ? -0.808 1.853 -8.646 1.00 98.00 274 TYR A CA 1
ATOM 2018 C C . TYR A 1 274 ? -0.019 0.650 -9.186 1.00 98.00 274 TYR A C 1
ATOM 2020 O O . TYR A 1 274 ? -0.588 -0.436 -9.344 1.00 98.00 274 TYR A O 1
ATOM 2028 N N . SER A 1 275 ? 1.281 0.814 -9.442 1.00 98.31 275 SER A N 1
ATOM 2029 C CA . SER A 1 275 ? 2.146 -0.198 -10.062 1.00 98.31 275 SER A CA 1
ATOM 2030 C C . SER A 1 275 ? 3.449 -0.475 -9.305 1.00 98.31 275 SER A C 1
ATOM 2032 O O . SER A 1 275 ? 3.809 0.191 -8.337 1.00 98.31 275 SER A O 1
ATOM 2034 N N . VAL A 1 276 ? 4.155 -1.522 -9.724 1.00 98.50 276 VAL A N 1
ATOM 2035 C CA . VAL A 1 276 ? 5.470 -1.920 -9.226 1.00 98.50 276 VAL A CA 1
ATOM 2036 C C . VAL A 1 276 ? 6.286 -2.539 -10.364 1.00 98.50 276 VAL A C 1
ATOM 2038 O O . VAL A 1 276 ? 5.795 -3.395 -11.103 1.00 98.50 276 VAL A O 1
ATOM 2041 N N . VAL A 1 277 ? 7.550 -2.133 -10.481 1.00 98.62 277 VAL A N 1
ATOM 2042 C CA . VAL A 1 277 ? 8.532 -2.735 -11.394 1.00 98.62 277 VAL A CA 1
ATOM 2043 C C . VAL A 1 277 ? 9.491 -3.577 -10.562 1.00 98.62 277 VAL A C 1
ATOM 2045 O O . VAL A 1 277 ? 10.190 -3.050 -9.696 1.00 98.62 277 VAL A O 1
ATOM 2048 N N . ILE A 1 278 ? 9.514 -4.883 -10.811 1.00 98.12 278 ILE A N 1
ATOM 2049 C CA . ILE A 1 278 ? 10.320 -5.868 -10.086 1.00 98.12 278 ILE A CA 1
ATOM 2050 C C . ILE A 1 278 ? 11.352 -6.438 -11.055 1.00 98.12 278 ILE A C 1
ATOM 2052 O O . ILE A 1 278 ? 10.985 -7.003 -12.083 1.00 98.12 278 ILE A O 1
ATOM 2056 N N . ALA A 1 279 ? 12.630 -6.326 -10.711 1.00 98.00 279 ALA A N 1
ATOM 2057 C CA . ALA A 1 279 ? 13.721 -6.960 -11.434 1.00 98.00 279 ALA A CA 1
ATOM 2058 C C . ALA A 1 279 ? 14.492 -7.909 -10.525 1.00 98.00 279 ALA A C 1
ATOM 2060 O O . ALA A 1 279 ? 14.878 -7.532 -9.418 1.00 98.00 279 ALA A O 1
ATOM 2061 N N . ASP A 1 280 ? 14.786 -9.097 -11.033 1.00 96.88 280 ASP A N 1
ATOM 2062 C CA . ASP A 1 280 ? 15.750 -10.019 -10.449 1.00 96.88 280 ASP A CA 1
ATOM 2063 C C . ASP A 1 280 ? 16.988 -10.077 -11.347 1.00 96.88 280 ASP A C 1
ATOM 2065 O O . ASP A 1 280 ? 16.877 -10.285 -12.558 1.00 96.88 280 ASP A O 1
ATOM 2069 N N . TYR A 1 281 ? 18.162 -9.871 -10.749 1.00 95.88 281 TYR A N 1
ATOM 2070 C CA . TYR A 1 281 ? 19.471 -9.893 -11.402 1.00 95.88 281 TYR A CA 1
ATOM 2071 C C . TYR A 1 281 ? 20.368 -10.927 -10.707 1.00 95.88 281 TYR A C 1
ATOM 2073 O O . TYR A 1 281 ? 20.383 -11.005 -9.478 1.00 95.88 281 TYR A O 1
ATOM 2081 N N . SER A 1 282 ? 21.139 -11.702 -11.470 1.00 94.56 282 SER A N 1
ATOM 2082 C CA . SER A 1 282 ? 22.125 -12.661 -10.948 1.00 94.56 282 SER A CA 1
ATOM 2083 C C . SER A 1 282 ? 23.259 -12.877 -11.951 1.00 94.56 282 SER A C 1
ATOM 2085 O O . SER A 1 282 ? 23.010 -12.817 -13.153 1.00 94.56 282 SER A O 1
ATOM 2087 N N . GLY A 1 283 ? 24.483 -13.151 -11.499 1.00 94.38 283 GLY A N 1
ATOM 2088 C CA . GLY A 1 283 ? 25.663 -13.276 -12.360 1.00 94.38 283 GLY A CA 1
ATOM 2089 C C . GLY A 1 283 ? 26.477 -11.982 -12.483 1.00 94.38 283 GLY A C 1
ATOM 2090 O O . GLY A 1 283 ? 26.236 -10.994 -11.783 1.00 94.38 283 GLY A O 1
ATOM 2091 N N . TYR A 1 284 ? 27.451 -11.997 -13.393 1.00 96.19 284 TYR A N 1
ATOM 2092 C CA . TYR A 1 284 ? 28.505 -10.985 -13.488 1.00 96.19 284 TYR A CA 1
ATOM 2093 C C . TYR A 1 284 ? 28.118 -9.723 -14.283 1.00 96.19 284 TYR A C 1
ATOM 2095 O O . TYR A 1 284 ? 27.549 -9.794 -15.372 1.00 96.19 284 TYR A O 1
ATOM 2103 N N . VAL A 1 285 ? 28.498 -8.552 -13.764 1.00 97.19 285 VAL A N 1
ATOM 2104 C CA . VAL A 1 285 ? 28.390 -7.242 -14.422 1.00 97.19 285 VAL A CA 1
ATOM 2105 C C . VAL A 1 285 ? 29.606 -6.367 -14.099 1.00 97.19 285 VAL A C 1
ATOM 2107 O O . VAL A 1 285 ? 30.100 -6.351 -12.970 1.00 97.19 285 VAL A O 1
ATOM 2110 N N . ALA A 1 286 ? 30.070 -5.586 -15.076 1.00 98.06 286 ALA A N 1
ATOM 2111 C CA . ALA A 1 286 ? 31.087 -4.551 -14.893 1.00 98.06 286 ALA A CA 1
ATOM 2112 C C . ALA A 1 286 ? 30.513 -3.185 -15.287 1.00 98.06 286 ALA A C 1
ATOM 2114 O O . ALA A 1 286 ? 30.016 -3.033 -16.403 1.00 98.06 286 ALA A O 1
ATOM 2115 N N . TYR A 1 287 ? 30.564 -2.194 -14.394 1.00 97.94 287 TYR A N 1
ATOM 2116 C CA . TYR A 1 287 ? 29.873 -0.913 -14.572 1.00 97.94 287 TYR A CA 1
ATOM 2117 C C . TYR A 1 287 ? 30.585 0.277 -13.911 1.00 97.94 287 TYR A C 1
ATOM 2119 O O . TYR A 1 287 ? 31.435 0.124 -13.033 1.00 97.94 287 TYR A O 1
ATOM 2127 N N . ASN A 1 288 ? 30.215 1.486 -14.334 1.00 97.88 288 ASN A N 1
ATOM 2128 C CA . ASN A 1 288 ? 30.606 2.738 -13.702 1.00 97.88 288 ASN A CA 1
ATOM 2129 C C . ASN A 1 288 ? 29.703 3.014 -12.487 1.00 97.88 288 ASN A C 1
ATOM 2131 O O . ASN A 1 288 ? 28.504 3.245 -12.641 1.00 97.88 288 ASN A O 1
ATOM 2135 N N . ASN A 1 289 ? 30.266 3.020 -11.280 1.00 95.19 289 ASN A N 1
ATOM 2136 C CA . ASN A 1 289 ? 29.521 3.195 -10.029 1.00 95.19 289 ASN A CA 1
ATOM 2137 C C . ASN A 1 289 ? 29.076 4.643 -9.737 1.00 95.19 289 ASN A C 1
ATOM 2139 O O . ASN A 1 289 ? 28.366 4.874 -8.762 1.00 95.19 289 ASN A O 1
ATOM 2143 N N . GLN A 1 290 ? 29.444 5.612 -10.579 1.00 94.94 290 GLN A N 1
ATOM 2144 C CA . GLN A 1 290 ? 28.983 7.001 -10.491 1.00 94.94 290 GLN A CA 1
ATOM 2145 C C . GLN A 1 290 ? 27.841 7.294 -11.472 1.00 94.94 290 GLN A C 1
ATOM 2147 O O . GLN A 1 290 ? 26.943 8.059 -11.133 1.00 94.94 290 GLN A O 1
ATOM 2152 N N . THR A 1 291 ? 27.863 6.690 -12.668 1.00 96.31 291 THR A N 1
ATOM 2153 C CA . THR A 1 291 ? 26.912 6.983 -13.762 1.00 96.31 291 THR A CA 1
ATOM 2154 C C . THR A 1 291 ? 25.984 5.828 -14.131 1.00 96.31 291 THR A C 1
ATOM 2156 O O . THR A 1 291 ? 25.132 5.990 -14.996 1.00 96.31 291 THR A O 1
ATOM 2159 N N . GLY A 1 292 ? 26.175 4.638 -13.557 1.00 96.06 292 GLY A N 1
ATOM 2160 C CA . GLY A 1 292 ? 25.399 3.441 -13.890 1.00 96.06 292 GLY A CA 1
ATOM 2161 C C . GLY A 1 292 ? 25.697 2.847 -15.270 1.00 96.06 292 GLY A C 1
ATOM 2162 O O . GLY A 1 292 ? 25.072 1.852 -15.636 1.00 96.06 292 GLY A O 1
ATOM 2163 N N . LYS A 1 293 ? 26.651 3.410 -16.033 1.00 97.12 293 LYS A N 1
ATOM 2164 C CA . LYS A 1 293 ? 27.036 2.896 -17.357 1.00 97.12 293 LYS A CA 1
ATOM 2165 C C . LYS A 1 293 ? 27.584 1.479 -17.244 1.00 97.12 293 LYS A C 1
ATOM 2167 O O . LYS A 1 293 ? 28.599 1.272 -16.586 1.00 97.12 293 LYS A O 1
ATOM 2172 N N . ILE A 1 294 ? 26.962 0.525 -17.926 1.00 96.44 294 ILE A N 1
ATOM 2173 C CA . ILE A 1 294 ? 27.437 -0.860 -17.966 1.00 96.44 294 ILE A CA 1
ATOM 2174 C C . ILE A 1 294 ? 28.461 -1.026 -19.104 1.00 96.44 294 ILE A C 1
ATOM 2176 O O . ILE A 1 294 ? 28.310 -0.441 -20.177 1.00 96.44 294 ILE A O 1
ATOM 2180 N N . PHE A 1 295 ? 29.518 -1.798 -18.846 1.00 95.44 295 PHE A N 1
ATOM 2181 C CA . PHE A 1 295 ? 30.619 -2.102 -19.768 1.00 95.44 295 PHE A CA 1
ATOM 2182 C C . PHE A 1 295 ? 30.633 -3.573 -20.223 1.00 95.44 295 PHE A C 1
ATOM 2184 O O . PHE A 1 295 ? 31.022 -3.848 -21.352 1.00 95.44 295 PHE A O 1
ATOM 2191 N N . SER A 1 296 ? 30.213 -4.500 -19.355 1.00 95.12 296 SER A N 1
ATOM 2192 C CA . SER A 1 296 ? 29.924 -5.911 -19.670 1.00 95.12 296 SER A CA 1
ATOM 2193 C C . SER A 1 296 ? 28.757 -6.362 -18.803 1.00 95.12 296 SER A C 1
ATOM 2195 O O . SER A 1 296 ? 28.690 -5.970 -17.634 1.00 95.12 296 SER A O 1
ATOM 2197 N N . ASP A 1 297 ? 27.844 -7.156 -19.357 1.00 95.19 297 ASP A N 1
ATOM 2198 C CA . ASP A 1 297 ? 26.634 -7.597 -18.664 1.00 95.19 297 ASP A CA 1
ATOM 2199 C C . ASP A 1 297 ? 26.314 -9.063 -18.969 1.00 95.19 297 ASP A C 1
ATOM 2201 O O . ASP A 1 297 ? 25.474 -9.386 -19.810 1.00 95.19 297 ASP A O 1
ATOM 2205 N N . ASP A 1 298 ? 26.958 -9.953 -18.228 1.00 94.94 298 ASP A N 1
ATOM 2206 C CA . ASP A 1 298 ? 26.836 -11.405 -18.353 1.00 94.94 298 ASP A CA 1
ATOM 2207 C C . ASP A 1 298 ? 25.753 -11.974 -17.406 1.00 94.94 298 ASP A C 1
ATOM 2209 O O . ASP A 1 298 ? 25.557 -13.185 -17.307 1.00 94.94 298 ASP A O 1
ATOM 2213 N N . ARG A 1 299 ? 25.009 -11.092 -16.717 1.00 95.12 299 ARG A N 1
ATOM 2214 C CA . ARG A 1 299 ? 23.902 -11.449 -15.815 1.00 95.12 299 ARG A CA 1
ATOM 2215 C C . ARG A 1 299 ? 22.782 -12.219 -16.517 1.00 95.12 299 ARG A C 1
ATOM 2217 O O . ARG A 1 299 ? 22.415 -11.907 -17.649 1.00 95.12 299 ARG A O 1
ATOM 2224 N N . ILE A 1 300 ? 22.119 -13.100 -15.780 1.00 94.44 300 ILE A N 1
ATOM 2225 C CA . ILE A 1 300 ? 20.722 -13.449 -16.043 1.00 94.44 300 ILE A CA 1
ATOM 2226 C C . ILE A 1 300 ? 19.864 -12.374 -15.368 1.00 94.44 300 ILE A C 1
ATOM 2228 O O . ILE A 1 300 ? 20.041 -12.081 -14.183 1.00 94.44 300 ILE A O 1
ATOM 2232 N N . SER A 1 301 ? 18.950 -11.773 -16.124 1.00 95.88 301 SER A N 1
ATOM 2233 C CA . SER A 1 301 ? 18.045 -10.731 -15.643 1.00 95.88 301 SER A CA 1
ATOM 2234 C C . SER A 1 301 ? 16.612 -10.999 -16.088 1.00 95.88 301 SER A C 1
ATOM 2236 O O . SER A 1 301 ? 16.371 -11.517 -17.178 1.00 95.88 301 SER A O 1
ATOM 2238 N N . SER A 1 302 ? 15.653 -10.662 -15.229 1.00 97.06 302 SER A N 1
ATOM 2239 C CA . SER A 1 302 ? 14.228 -10.794 -15.526 1.00 97.06 302 SER A CA 1
ATOM 2240 C C . SER A 1 302 ? 13.448 -9.664 -14.870 1.00 97.06 302 SER A C 1
ATOM 2242 O O . SER A 1 302 ? 13.523 -9.474 -13.655 1.00 97.06 302 SER A O 1
ATOM 2244 N N . ILE A 1 303 ? 12.719 -8.899 -15.681 1.00 98.38 303 ILE A N 1
ATOM 2245 C CA . ILE A 1 303 ? 11.979 -7.707 -15.271 1.00 98.38 303 ILE A CA 1
ATOM 2246 C C . ILE A 1 303 ? 10.491 -7.924 -15.549 1.00 98.38 303 ILE A C 1
ATOM 2248 O O . ILE A 1 303 ? 10.074 -8.210 -16.677 1.00 98.38 303 ILE A O 1
ATOM 2252 N N . HIS A 1 304 ? 9.696 -7.747 -14.499 1.00 96.50 304 HIS A N 1
ATOM 2253 C CA . HIS A 1 304 ? 8.248 -7.883 -14.481 1.00 96.50 304 HIS A CA 1
ATOM 2254 C C . HIS A 1 304 ? 7.617 -6.584 -13.982 1.00 96.50 304 HIS A C 1
ATOM 2256 O O . HIS A 1 304 ? 8.081 -5.995 -13.005 1.00 96.50 304 HIS A O 1
ATOM 2262 N N . VAL A 1 305 ? 6.520 -6.169 -14.610 1.00 97.88 305 VAL A N 1
ATOM 2263 C CA . VAL A 1 305 ? 5.694 -5.056 -14.130 1.00 97.88 305 VAL A CA 1
ATOM 2264 C C . VAL A 1 305 ? 4.366 -5.621 -13.639 1.00 97.88 305 VAL A C 1
ATOM 2266 O O . VAL A 1 305 ? 3.769 -6.486 -14.281 1.00 97.88 305 VAL A O 1
ATOM 2269 N N . ARG A 1 306 ? 3.913 -5.161 -12.475 1.00 97.75 306 ARG A N 1
ATOM 2270 C CA . ARG A 1 306 ? 2.628 -5.528 -11.869 1.00 97.75 306 ARG A CA 1
ATOM 2271 C C . ARG A 1 306 ? 1.912 -4.276 -11.386 1.00 97.75 306 ARG A C 1
ATOM 2273 O O . ARG A 1 306 ? 2.550 -3.269 -11.110 1.00 97.75 306 ARG A O 1
ATOM 2280 N N . GLY A 1 307 ? 0.596 -4.338 -11.245 1.00 97.81 307 GLY A N 1
ATOM 2281 C CA . GLY A 1 307 ? -0.195 -3.195 -10.806 1.00 97.81 307 GLY A CA 1
ATOM 2282 C C . GLY A 1 307 ? -1.638 -3.280 -11.255 1.00 97.81 307 GLY A C 1
ATOM 2283 O O . GLY A 1 307 ? -1.988 -4.145 -12.061 1.00 97.81 307 GLY A O 1
ATOM 2284 N N . LEU A 1 308 ? -2.456 -2.360 -10.752 1.00 97.94 308 LEU A N 1
ATOM 2285 C CA . LEU A 1 308 ? -3.809 -2.145 -11.251 1.00 97.94 308 LEU A CA 1
ATOM 2286 C C . LEU A 1 308 ? -3.706 -1.532 -12.655 1.00 97.94 308 LEU A C 1
ATOM 2288 O O . LEU A 1 308 ? -3.494 -0.327 -12.778 1.00 97.94 308 LEU A O 1
ATOM 2292 N N . LYS A 1 309 ? -3.756 -2.363 -13.704 1.00 97.94 309 LYS A N 1
ATOM 2293 C CA . LYS A 1 309 ? -3.730 -1.888 -15.096 1.00 97.94 309 LYS A CA 1
ATOM 2294 C C . LYS A 1 309 ? -4.931 -0.986 -15.373 1.00 97.94 309 LYS A C 1
ATOM 2296 O O . LYS A 1 309 ? -6.034 -1.279 -14.916 1.00 97.94 309 LYS A O 1
ATOM 2301 N N . THR A 1 310 ? -4.723 0.065 -16.157 1.00 98.31 310 THR A N 1
ATOM 2302 C CA . THR A 1 310 ? -5.823 0.877 -16.689 1.00 98.31 310 THR A CA 1
ATOM 2303 C C . THR A 1 310 ? -6.619 0.056 -17.705 1.00 98.31 310 THR A C 1
ATOM 2305 O O . THR A 1 310 ? -6.028 -0.631 -18.541 1.00 98.31 310 THR A O 1
ATOM 2308 N N . ALA A 1 311 ? -7.950 0.120 -17.639 1.00 97.50 311 ALA A N 1
ATOM 2309 C CA . ALA A 1 311 ? -8.824 -0.454 -18.661 1.00 97.50 311 ALA A CA 1
ATOM 2310 C C . ALA A 1 311 ? -8.661 0.314 -19.990 1.00 97.50 311 ALA A C 1
ATOM 2312 O O . ALA A 1 311 ? -8.394 1.514 -19.974 1.00 97.50 311 ALA A O 1
ATOM 2313 N N . GLU A 1 312 ? -8.792 -0.345 -21.144 1.00 96.50 312 GLU A N 1
ATOM 2314 C CA . GLU A 1 312 ? -8.476 0.272 -22.446 1.00 96.50 312 GLU A CA 1
ATOM 2315 C C . GLU A 1 312 ? -9.390 1.472 -22.758 1.00 96.50 312 GLU A C 1
ATOM 2317 O O . GLU A 1 312 ? -8.933 2.496 -23.270 1.00 96.50 312 GLU A O 1
ATOM 2322 N N . GLU A 1 313 ? -10.653 1.375 -22.346 1.00 96.00 313 GLU A N 1
ATOM 2323 C CA . GLU A 1 313 ? -11.682 2.413 -22.393 1.00 96.00 313 GLU A CA 1
ATOM 2324 C C . GLU A 1 313 ? -11.444 3.588 -21.424 1.00 96.00 313 GLU A C 1
ATOM 2326 O O . GLU A 1 313 ? -12.017 4.660 -21.616 1.00 96.00 313 GLU A O 1
ATOM 2331 N N . ALA A 1 314 ? -10.598 3.401 -20.405 1.00 97.25 314 ALA A N 1
ATOM 2332 C CA . ALA A 1 314 ? -10.261 4.403 -19.390 1.00 97.25 314 ALA A CA 1
ATOM 2333 C C . ALA A 1 314 ? -8.903 5.093 -19.638 1.00 97.25 314 ALA A C 1
ATOM 2335 O O . ALA A 1 314 ? -8.532 6.023 -18.918 1.00 97.25 314 ALA A O 1
ATOM 2336 N N . ILE A 1 315 ? -8.161 4.679 -20.672 1.00 97.56 315 ILE A N 1
ATOM 2337 C CA . ILE A 1 315 ? -7.021 5.446 -21.187 1.00 97.56 315 ILE A CA 1
ATOM 2338 C C . ILE A 1 315 ? -7.579 6.709 -21.870 1.00 97.56 315 ILE A C 1
ATOM 2340 O O . ILE A 1 315 ? -8.475 6.582 -22.710 1.00 97.56 315 ILE A O 1
ATOM 2344 N N . PRO A 1 316 ? -7.054 7.918 -21.584 1.00 97.31 316 PRO A N 1
ATOM 2345 C CA . PRO A 1 316 ? -7.512 9.141 -22.236 1.00 97.31 316 PRO A CA 1
ATOM 2346 C C . PRO A 1 316 ? -7.478 9.067 -23.774 1.00 97.31 316 PRO A C 1
ATOM 2348 O O . PRO A 1 316 ? -6.641 8.389 -24.376 1.00 97.31 316 PRO A O 1
ATOM 2351 N N . ASN A 1 317 ? -8.404 9.787 -24.410 1.00 95.50 317 ASN A N 1
ATOM 2352 C CA . ASN A 1 317 ? -8.611 9.782 -25.867 1.00 95.50 317 ASN A CA 1
ATOM 2353 C C . ASN A 1 317 ? -8.335 11.145 -26.531 1.00 95.50 317 ASN A C 1
ATOM 2355 O O . ASN A 1 317 ? -8.434 11.266 -27.747 1.00 95.50 317 ASN A O 1
ATOM 2359 N N . GLU A 1 318 ? -7.995 12.166 -25.743 1.00 95.81 318 GLU A N 1
ATOM 2360 C CA . GLU A 1 318 ? -7.714 13.526 -26.207 1.00 95.81 318 GLU A CA 1
ATOM 2361 C C . GLU A 1 318 ? -6.616 14.184 -25.357 1.00 95.81 318 GLU A C 1
ATOM 2363 O O . GLU A 1 318 ? -6.391 13.806 -24.202 1.00 95.81 318 GLU A O 1
ATOM 2368 N N . GLY A 1 319 ? -5.946 15.180 -25.933 1.00 97.38 319 GLY A N 1
ATOM 2369 C CA . GLY A 1 319 ? -4.838 15.900 -25.313 1.00 97.38 319 GLY A CA 1
ATOM 2370 C C . GLY A 1 319 ? -3.508 15.135 -25.304 1.00 97.38 319 GLY A C 1
ATOM 2371 O O . GLY A 1 319 ? -3.347 14.077 -25.913 1.00 97.38 319 GLY A O 1
ATOM 2372 N N . THR A 1 320 ? -2.524 15.699 -24.612 1.00 98.12 320 THR A N 1
ATOM 2373 C CA . THR A 1 320 ? -1.167 15.154 -24.465 1.00 98.12 320 THR A CA 1
ATOM 2374 C C . THR A 1 320 ? -0.735 15.179 -23.000 1.00 98.12 320 THR A C 1
ATOM 2376 O O . THR A 1 320 ? -1.202 16.018 -22.228 1.00 98.12 320 THR A O 1
ATOM 2379 N N . ALA A 1 321 ? 0.150 14.270 -22.590 1.00 98.38 321 ALA A N 1
ATOM 2380 C CA . ALA A 1 321 ? 0.724 14.285 -21.245 1.00 98.38 321 ALA A CA 1
ATOM 2381 C C . ALA A 1 321 ? 2.150 13.724 -21.201 1.00 98.38 321 ALA A C 1
ATOM 2383 O O . ALA A 1 321 ? 2.479 12.754 -21.886 1.00 98.38 321 ALA A O 1
ATOM 2384 N N . THR A 1 322 ? 2.972 14.296 -20.322 1.00 98.69 322 THR A N 1
ATOM 2385 C CA . THR A 1 322 ? 4.289 13.761 -19.962 1.00 98.69 322 THR A CA 1
ATOM 2386 C C . THR A 1 322 ? 4.173 12.908 -18.701 1.00 98.69 322 THR A C 1
ATOM 2388 O O . THR A 1 322 ? 3.630 13.349 -17.687 1.00 98.69 322 THR A O 1
ATOM 2391 N N . TYR A 1 323 ? 4.716 11.698 -18.751 1.00 98.81 323 TYR A N 1
ATOM 2392 C CA . TYR A 1 323 ? 4.969 10.835 -17.606 1.00 98.81 323 TYR A CA 1
ATOM 2393 C C . TYR A 1 323 ? 6.431 10.992 -17.187 1.00 98.81 323 TYR A C 1
ATOM 2395 O O . TYR A 1 323 ? 7.334 10.874 -18.018 1.00 98.81 323 TYR A O 1
ATOM 2403 N N . SER A 1 324 ? 6.656 11.229 -15.898 1.00 98.69 324 SER A N 1
ATOM 2404 C CA . SER A 1 324 ? 7.985 11.460 -15.325 1.00 98.69 324 SER A CA 1
ATOM 2405 C C . SER A 1 324 ? 8.220 10.526 -14.146 1.00 98.69 324 SER A C 1
ATOM 2407 O O . SER A 1 324 ? 7.338 10.346 -13.305 1.00 98.69 324 SER A O 1
ATOM 2409 N N . GLY A 1 325 ? 9.413 9.942 -14.051 1.00 98.56 325 GLY A N 1
ATOM 2410 C CA . GLY A 1 325 ? 9.746 9.047 -12.945 1.00 98.56 325 GLY A CA 1
ATOM 2411 C C . GLY A 1 325 ? 11.161 8.490 -13.001 1.00 98.56 325 GLY A C 1
ATOM 2412 O O . GLY A 1 325 ? 12.086 9.152 -13.477 1.00 98.56 325 GLY A O 1
ATOM 2413 N N . LYS A 1 326 ? 11.337 7.276 -12.474 1.00 98.69 326 LYS A N 1
ATOM 2414 C CA . LYS A 1 326 ? 12.647 6.650 -12.261 1.00 98.69 326 LYS A CA 1
ATOM 2415 C C . LYS A 1 326 ? 12.864 5.412 -13.126 1.00 98.69 326 LYS A C 1
ATOM 2417 O O . LYS A 1 326 ? 11.925 4.707 -13.499 1.00 98.69 326 LYS A O 1
ATOM 2422 N N . ALA A 1 327 ? 14.134 5.116 -13.372 1.00 98.69 327 ALA A N 1
ATOM 2423 C CA . ALA A 1 327 ? 14.598 3.911 -14.041 1.00 98.69 327 ALA A CA 1
ATOM 2424 C C . ALA A 1 327 ? 15.811 3.306 -13.319 1.00 98.69 327 ALA A C 1
ATOM 2426 O O . ALA A 1 327 ? 16.505 3.992 -12.570 1.00 98.69 327 ALA A O 1
ATOM 2427 N N . PHE A 1 328 ? 16.088 2.024 -13.548 1.00 98.56 328 PHE A N 1
ATOM 2428 C CA . PHE A 1 328 ? 17.240 1.327 -12.970 1.00 98.56 328 PHE A CA 1
ATOM 2429 C C . PHE A 1 328 ? 17.653 0.118 -13.818 1.00 98.56 328 PHE A C 1
ATOM 2431 O O . PHE A 1 328 ? 16.819 -0.542 -14.434 1.00 98.56 328 PHE A O 1
ATOM 2438 N N . ASN A 1 329 ? 18.947 -0.206 -13.805 1.00 97.62 329 ASN A N 1
ATOM 2439 C CA . ASN A 1 329 ? 19.559 -1.306 -14.569 1.00 97.62 329 ASN A CA 1
ATOM 2440 C C . ASN A 1 329 ? 20.295 -2.336 -13.678 1.00 97.62 329 ASN A C 1
ATOM 2442 O O . ASN A 1 329 ? 21.142 -3.105 -14.142 1.00 97.62 329 ASN A O 1
ATOM 2446 N N . GLY A 1 330 ? 20.030 -2.321 -12.368 1.00 96.19 330 GLY A N 1
ATOM 2447 C CA . GLY A 1 330 ? 20.711 -3.170 -11.387 1.00 96.19 330 GLY A CA 1
ATOM 2448 C C . GLY A 1 330 ? 22.075 -2.648 -10.914 1.00 96.19 330 GLY A C 1
ATOM 2449 O O . GLY A 1 330 ? 22.738 -3.335 -10.144 1.00 96.19 330 GLY A O 1
ATOM 2450 N N . THR A 1 331 ? 22.520 -1.458 -11.330 1.00 97.00 331 THR A N 1
ATOM 2451 C CA . THR A 1 331 ? 23.781 -0.874 -10.837 1.00 97.00 331 THR A CA 1
ATOM 2452 C C . THR A 1 331 ? 23.608 -0.127 -9.508 1.00 97.00 331 THR A C 1
ATOM 2454 O O . THR A 1 331 ? 22.560 0.450 -9.208 1.00 97.00 331 THR A O 1
ATOM 2457 N N . ILE A 1 332 ? 24.640 -0.201 -8.663 1.00 95.00 332 ILE A N 1
ATOM 2458 C CA . ILE A 1 332 ? 24.626 0.242 -7.259 1.00 95.00 332 ILE A CA 1
ATOM 2459 C C . ILE A 1 332 ? 25.956 0.917 -6.924 1.00 95.00 332 ILE A C 1
ATOM 2461 O O . ILE A 1 332 ? 27.016 0.402 -7.291 1.00 95.00 332 ILE A O 1
ATOM 2465 N N . ARG A 1 333 ? 25.914 2.012 -6.165 1.00 93.12 333 ARG A N 1
ATOM 2466 C CA . ARG A 1 333 ? 27.087 2.636 -5.547 1.00 93.12 333 ARG A CA 1
ATOM 2467 C C . ARG A 1 333 ? 27.112 2.297 -4.058 1.00 93.12 333 ARG A C 1
ATOM 2469 O O . ARG A 1 333 ? 26.112 2.505 -3.378 1.00 93.12 333 ARG A O 1
ATOM 2476 N N . SER A 1 334 ? 28.232 1.779 -3.558 1.00 89.62 334 SER A N 1
ATOM 2477 C CA . SER A 1 334 ? 28.425 1.574 -2.119 1.00 89.62 334 SER A CA 1
ATOM 2478 C C . SER A 1 334 ? 29.096 2.815 -1.538 1.00 89.62 334 SER A C 1
ATOM 2480 O O . SER A 1 334 ? 30.254 3.092 -1.851 1.00 89.62 334 SER A O 1
ATOM 2482 N N . ASP A 1 335 ? 28.358 3.591 -0.746 1.00 86.44 335 ASP A N 1
ATOM 2483 C CA . ASP A 1 335 ? 28.892 4.761 -0.047 1.00 86.44 335 ASP A CA 1
ATOM 2484 C C . ASP A 1 335 ? 29.366 4.330 1.346 1.00 86.44 335 ASP A C 1
ATOM 2486 O O . ASP A 1 335 ? 28.597 3.716 2.084 1.00 86.44 335 ASP A O 1
ATOM 2490 N N . TYR A 1 336 ? 30.599 4.673 1.725 1.00 87.19 336 TYR A N 1
ATOM 2491 C CA . TYR A 1 336 ? 31.053 4.536 3.110 1.00 87.19 336 TYR A CA 1
ATOM 2492 C C . TYR A 1 336 ? 30.750 5.812 3.895 1.00 87.19 336 TYR A C 1
ATOM 2494 O O . TYR A 1 336 ? 31.199 6.898 3.522 1.00 87.19 336 TYR A O 1
ATOM 2502 N N . ASP A 1 337 ? 30.041 5.657 5.003 1.00 89.00 337 ASP A N 1
ATOM 2503 C CA . ASP A 1 337 ? 29.847 6.667 6.034 1.00 89.00 337 ASP A CA 1
ATOM 2504 C C . ASP A 1 337 ? 30.446 6.187 7.370 1.00 89.00 337 ASP A C 1
ATOM 2506 O O . ASP A 1 337 ? 30.583 4.989 7.618 1.00 89.00 337 ASP A O 1
ATOM 2510 N N . TRP A 1 338 ? 30.846 7.121 8.234 1.00 91.00 338 TRP A N 1
ATOM 2511 C CA . TRP A 1 338 ? 31.579 6.807 9.464 1.00 91.00 338 TRP A CA 1
ATOM 2512 C C . TRP A 1 338 ? 30.676 6.510 10.673 1.00 91.00 338 TRP A C 1
ATOM 2514 O O . TRP A 1 338 ? 31.150 5.876 11.615 1.00 91.00 338 TRP A O 1
ATOM 2524 N N . GLU A 1 339 ? 29.402 6.920 10.649 1.00 92.50 339 GLU A N 1
ATOM 2525 C CA . GLU A 1 339 ? 28.406 6.559 11.671 1.00 92.50 339 GLU A CA 1
ATOM 2526 C C . GLU A 1 339 ? 27.681 5.254 11.305 1.00 92.50 339 GLU A C 1
ATOM 2528 O O . GLU A 1 339 ? 27.409 4.420 12.168 1.00 92.50 339 GLU A O 1
ATOM 2533 N N . THR A 1 340 ? 27.374 5.074 10.015 1.00 87.00 340 THR A N 1
ATOM 2534 C CA . THR A 1 340 ? 26.491 4.011 9.501 1.00 87.00 340 THR A CA 1
ATOM 2535 C C . THR A 1 340 ? 27.198 2.917 8.693 1.00 87.00 340 THR A C 1
ATOM 2537 O O . THR A 1 340 ? 26.608 1.864 8.448 1.00 87.00 340 THR A O 1
ATOM 2540 N N . GLY A 1 341 ? 28.471 3.100 8.329 1.00 90.00 341 GLY A N 1
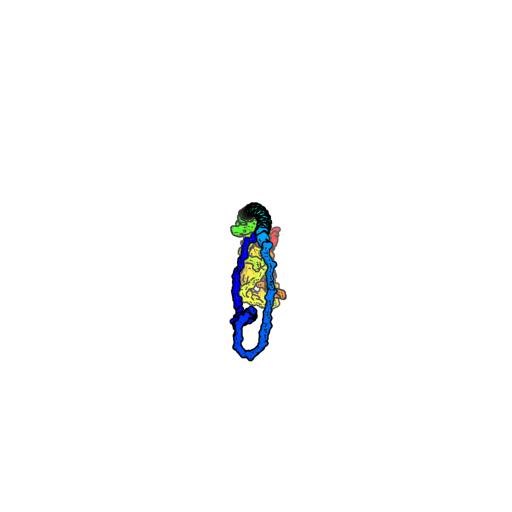ATOM 2541 C CA . GLY A 1 341 ? 29.268 2.120 7.586 1.00 90.00 341 GLY A CA 1
ATOM 2542 C C . GLY A 1 341 ? 28.991 2.119 6.078 1.00 90.00 341 GLY A C 1
ATOM 2543 O O . GLY A 1 341 ? 28.672 3.145 5.480 1.00 90.00 341 GLY A O 1
ATOM 2544 N N . PHE A 1 342 ? 29.142 0.958 5.434 1.00 85.88 342 PHE A N 1
ATOM 2545 C CA . PHE A 1 342 ? 28.857 0.803 4.003 1.00 85.88 342 PHE A CA 1
ATOM 2546 C C . PHE A 1 342 ? 27.349 0.730 3.735 1.00 85.88 342 PHE A C 1
ATOM 2548 O O . PHE A 1 342 ? 26.675 -0.195 4.188 1.00 85.88 342 PHE A O 1
ATOM 2555 N N . THR A 1 343 ? 26.837 1.673 2.943 1.00 88.19 343 THR A N 1
ATOM 2556 C CA . THR A 1 343 ? 25.442 1.733 2.494 1.00 88.19 343 THR A CA 1
ATOM 2557 C C . THR A 1 343 ? 25.365 1.622 0.971 1.00 88.19 343 THR A C 1
ATOM 2559 O O . THR A 1 343 ? 25.778 2.529 0.246 1.00 88.19 343 THR A O 1
ATOM 2562 N N . ASP A 1 344 ? 24.772 0.532 0.483 1.00 89.81 344 ASP A N 1
ATOM 2563 C CA . ASP A 1 344 ? 24.496 0.318 -0.941 1.00 89.81 344 ASP A CA 1
ATOM 2564 C C . ASP A 1 344 ? 23.287 1.147 -1.406 1.00 89.81 344 ASP A C 1
ATOM 2566 O O . ASP A 1 344 ? 22.157 0.938 -0.960 1.00 89.81 344 ASP A O 1
ATOM 2570 N N . LYS A 1 345 ? 23.517 2.070 -2.346 1.00 93.06 345 LYS A N 1
ATOM 2571 C CA . LYS A 1 345 ? 22.501 2.943 -2.950 1.00 93.06 345 LYS A CA 1
ATOM 2572 C C . LYS A 1 345 ? 22.313 2.598 -4.424 1.00 93.06 345 LYS A C 1
ATOM 2574 O O . LYS A 1 345 ? 23.284 2.475 -5.171 1.00 93.06 345 LYS A O 1
ATOM 2579 N N . VAL A 1 346 ? 21.061 2.463 -4.857 1.00 95.62 346 VAL A N 1
ATOM 2580 C CA . VAL A 1 346 ? 20.723 2.260 -6.274 1.00 95.62 346 VAL A CA 1
ATOM 2581 C C . VAL A 1 346 ? 21.165 3.477 -7.086 1.00 95.62 346 VAL A C 1
ATOM 2583 O O . VAL A 1 346 ? 20.976 4.613 -6.650 1.00 95.62 346 VAL A O 1
ATOM 2586 N N . ILE A 1 347 ? 21.733 3.250 -8.271 1.00 97.19 347 ILE A N 1
ATOM 2587 C CA . ILE A 1 347 ? 21.957 4.327 -9.237 1.00 97.19 347 ILE A CA 1
ATOM 2588 C C . ILE A 1 347 ? 20.630 4.555 -9.971 1.00 97.19 347 ILE A C 1
ATOM 2590 O O . ILE A 1 347 ? 20.249 3.779 -10.847 1.00 97.19 347 ILE A O 1
ATOM 2594 N N . GLU A 1 348 ? 19.883 5.573 -9.539 1.00 97.75 348 GLU A N 1
ATOM 2595 C CA . GLU A 1 348 ? 18.582 5.921 -10.115 1.00 97.75 348 GLU A CA 1
ATOM 2596 C C . GLU A 1 348 ? 18.756 6.725 -11.415 1.00 97.75 348 GLU A C 1
ATOM 2598 O O . GLU A 1 348 ? 19.241 7.858 -11.405 1.00 97.75 348 GLU A O 1
ATOM 2603 N N . GLY A 1 349 ? 18.305 6.151 -12.529 1.00 98.44 349 GLY A N 1
ATOM 2604 C CA . GLY A 1 349 ? 18.037 6.882 -13.764 1.00 98.44 349 GLY A CA 1
ATOM 2605 C C . GLY A 1 349 ? 16.691 7.603 -13.713 1.00 98.44 349 GLY A C 1
ATOM 2606 O O . GLY A 1 349 ? 15.869 7.365 -12.823 1.00 98.44 349 GLY A O 1
ATOM 2607 N N . LYS A 1 350 ? 16.432 8.451 -14.707 1.00 98.69 350 LYS A N 1
ATOM 2608 C CA . LYS A 1 350 ? 15.162 9.176 -14.868 1.00 98.69 350 LYS A CA 1
ATOM 2609 C C . LYS A 1 350 ? 14.512 8.802 -16.188 1.00 98.69 350 LYS A C 1
ATOM 2611 O O . LYS A 1 350 ? 15.206 8.771 -17.198 1.00 98.69 350 LYS A O 1
ATOM 2616 N N . VAL A 1 351 ? 13.202 8.570 -16.186 1.00 98.75 351 VAL A N 1
ATOM 2617 C CA . VAL A 1 351 ? 12.408 8.408 -17.412 1.00 98.75 351 VAL A CA 1
ATOM 2618 C C . VAL A 1 351 ? 11.519 9.629 -17.627 1.00 98.75 351 VAL A C 1
ATOM 2620 O O . VAL A 1 351 ? 10.867 10.096 -16.690 1.00 98.75 351 VAL A O 1
ATOM 2623 N N . THR A 1 352 ? 11.486 10.101 -18.872 1.00 98.81 352 THR A N 1
ATOM 2624 C CA . THR A 1 352 ? 10.544 11.106 -19.375 1.00 98.81 352 THR A CA 1
ATOM 2625 C C . THR A 1 352 ? 9.869 10.513 -20.604 1.00 98.81 352 THR A C 1
ATOM 2627 O O . THR A 1 352 ? 10.547 10.197 -21.581 1.00 98.81 352 THR A O 1
ATOM 2630 N N . TYR A 1 353 ? 8.550 10.336 -20.575 1.00 98.88 353 TYR A N 1
ATOM 2631 C CA . TYR A 1 353 ? 7.807 9.704 -21.666 1.00 98.88 353 TYR A CA 1
ATOM 2632 C C . TYR A 1 353 ? 6.554 10.508 -22.006 1.00 98.88 353 TYR A C 1
ATOM 2634 O O . TYR A 1 353 ? 5.704 10.740 -21.151 1.00 98.88 353 TYR A O 1
ATOM 2642 N N . ASN A 1 354 ? 6.437 10.952 -23.252 1.00 98.75 354 ASN A N 1
ATOM 2643 C CA . ASN A 1 354 ? 5.326 11.763 -23.732 1.00 98.75 354 ASN A CA 1
ATOM 2644 C C . ASN A 1 354 ? 4.310 10.880 -24.455 1.00 98.75 354 ASN A C 1
ATOM 2646 O O . ASN A 1 354 ? 4.685 10.038 -25.270 1.00 98.75 354 ASN A O 1
ATOM 2650 N N . VAL A 1 355 ? 3.028 11.102 -24.177 1.00 98.69 355 VAL A N 1
ATOM 2651 C CA . VAL A 1 355 ? 1.905 10.441 -24.846 1.00 98.69 355 VAL A CA 1
ATOM 2652 C C . VAL A 1 355 ? 1.010 11.499 -25.475 1.00 98.69 355 VAL A C 1
ATOM 2654 O O . VAL A 1 355 ? 0.608 12.456 -24.812 1.00 98.69 355 VAL A O 1
ATOM 2657 N N . ASP A 1 356 ? 0.682 11.302 -26.747 1.00 98.38 356 ASP A N 1
ATOM 2658 C CA . ASP A 1 356 ? -0.374 12.013 -27.456 1.00 98.38 356 ASP A CA 1
ATOM 2659 C C . ASP A 1 356 ? -1.575 11.072 -27.567 1.00 98.38 356 ASP A C 1
ATOM 2661 O O . ASP A 1 356 ? -1.543 10.064 -28.282 1.00 98.38 356 ASP A O 1
ATOM 2665 N N . PHE A 1 357 ? -2.628 11.384 -26.814 1.00 97.88 357 PHE A N 1
ATOM 2666 C CA . PHE A 1 357 ? -3.827 10.561 -26.747 1.00 97.88 357 PHE A CA 1
ATOM 2667 C C . PHE A 1 357 ? -4.710 10.726 -27.988 1.00 97.88 357 PHE A C 1
ATOM 2669 O O . PHE A 1 357 ? -5.363 9.760 -28.375 1.00 97.88 357 PHE A O 1
ATOM 2676 N N . ASN A 1 358 ? -4.672 11.890 -28.651 1.00 96.88 358 ASN A N 1
ATOM 2677 C CA . ASN A 1 358 ? -5.410 12.142 -29.896 1.00 96.88 358 ASN A CA 1
ATOM 2678 C C . ASN A 1 358 ? -4.872 11.258 -31.029 1.00 96.88 358 ASN A C 1
ATOM 2680 O O . ASN A 1 358 ? -5.630 10.608 -31.745 1.00 96.88 358 ASN A O 1
ATOM 2684 N N . ASN A 1 359 ? -3.543 11.224 -31.175 1.00 97.69 359 ASN A N 1
ATOM 2685 C CA . ASN A 1 359 ? -2.861 10.429 -32.196 1.00 97.69 359 ASN A CA 1
ATOM 2686 C C . ASN A 1 359 ? -2.577 8.982 -31.743 1.00 97.69 359 ASN A C 1
ATOM 2688 O O . ASN A 1 359 ? -2.069 8.189 -32.535 1.00 97.69 359 ASN A O 1
ATOM 2692 N N . ARG A 1 360 ? -2.903 8.631 -30.487 1.00 97.81 360 ARG A N 1
ATOM 2693 C CA . ARG A 1 360 ? -2.656 7.327 -29.838 1.00 97.81 360 ARG A CA 1
ATOM 2694 C C . ARG A 1 360 ? -1.206 6.845 -29.998 1.00 97.81 360 ARG A C 1
ATOM 2696 O O . ARG A 1 360 ? -0.957 5.683 -30.316 1.00 97.81 360 ARG A O 1
ATOM 2703 N N . ILE A 1 361 ? -0.244 7.735 -29.753 1.00 98.56 361 ILE A N 1
ATOM 2704 C CA . ILE A 1 361 ? 1.203 7.470 -29.858 1.00 98.56 361 ILE A CA 1
ATOM 2705 C C . ILE A 1 361 ? 1.958 7.929 -28.610 1.00 98.56 361 ILE A C 1
ATOM 2707 O O . ILE A 1 361 ? 1.496 8.796 -27.872 1.00 98.56 361 ILE A O 1
ATOM 2711 N N . GLY A 1 362 ? 3.154 7.383 -28.398 1.00 98.62 362 GLY A N 1
ATOM 2712 C CA . GLY A 1 362 ? 4.077 7.870 -27.377 1.00 98.62 362 GLY A CA 1
ATOM 2713 C C . GLY A 1 362 ? 5.544 7.619 -27.714 1.00 98.62 362 GLY A C 1
ATOM 2714 O O . GLY A 1 362 ? 5.869 6.754 -28.529 1.00 98.62 362 GLY A O 1
ATOM 2715 N N . SER A 1 363 ? 6.427 8.402 -27.100 1.00 98.81 363 SER A N 1
ATOM 2716 C CA . SER A 1 363 ? 7.889 8.311 -27.216 1.00 98.81 363 SER A CA 1
ATOM 2717 C C . SER A 1 363 ? 8.560 8.936 -25.990 1.00 98.81 363 SER A C 1
ATOM 2719 O O . SER A 1 363 ? 7.941 9.704 -25.251 1.00 98.81 363 SER A O 1
ATOM 2721 N N . GLY A 1 364 ? 9.833 8.631 -25.745 1.00 98.69 364 GLY A N 1
ATOM 2722 C CA . GLY A 1 364 ? 10.521 9.166 -24.573 1.00 98.69 364 GLY A CA 1
ATOM 2723 C C . GLY A 1 364 ? 12.005 8.853 -24.500 1.00 98.69 364 GLY A C 1
ATOM 2724 O O . GLY A 1 364 ? 12.623 8.413 -25.467 1.00 98.69 364 GLY A O 1
ATOM 2725 N N . GLU A 1 365 ? 12.564 9.073 -23.318 1.00 98.75 365 GLU A N 1
ATOM 2726 C CA . GLU A 1 365 ? 13.986 8.919 -23.037 1.00 98.75 365 GLU A CA 1
ATOM 2727 C C . GLU A 1 365 ? 14.207 8.423 -21.601 1.00 98.75 365 GLU A C 1
ATOM 2729 O O . GLU A 1 365 ? 13.453 8.770 -20.685 1.00 98.75 365 GLU A O 1
ATOM 2734 N N . ILE A 1 366 ? 15.257 7.621 -21.399 1.00 98.88 366 ILE A N 1
ATOM 2735 C CA . ILE A 1 366 ? 15.794 7.295 -20.074 1.00 98.88 366 ILE A CA 1
ATOM 2736 C C . ILE A 1 366 ? 17.222 7.825 -19.970 1.00 98.88 366 ILE A C 1
ATOM 2738 O O . ILE A 1 366 ? 18.091 7.424 -20.741 1.00 98.88 366 ILE A O 1
ATOM 2742 N N . THR A 1 367 ? 17.467 8.673 -18.974 1.00 98.69 367 THR A N 1
ATOM 2743 C CA . THR A 1 367 ? 18.761 9.328 -18.731 1.00 98.69 367 THR A CA 1
ATOM 2744 C C . THR A 1 367 ? 19.397 8.868 -17.418 1.00 98.69 367 THR A C 1
ATOM 2746 O O . THR A 1 367 ? 18.723 8.350 -16.521 1.00 98.69 367 THR A O 1
ATOM 2749 N N . GLY A 1 368 ? 20.713 9.061 -17.279 1.00 97.62 368 GLY A N 1
ATOM 2750 C CA . GLY A 1 368 ? 21.432 8.834 -16.014 1.00 97.62 368 GLY A CA 1
ATOM 2751 C C . GLY A 1 368 ? 21.804 7.377 -15.695 1.00 97.62 368 GLY A C 1
ATOM 2752 O O . GLY A 1 368 ? 22.162 7.088 -14.557 1.00 97.62 368 GLY A O 1
ATOM 2753 N N . LEU A 1 369 ? 21.748 6.474 -16.682 1.00 97.50 369 LEU A N 1
ATOM 2754 C CA . LEU A 1 369 ? 22.204 5.071 -16.587 1.00 97.50 369 LEU A CA 1
ATOM 2755 C C . LEU A 1 369 ? 23.360 4.779 -17.566 1.00 97.50 369 LEU A C 1
ATOM 2757 O O . LEU A 1 369 ? 23.470 3.694 -18.143 1.00 97.50 369 LEU A O 1
ATOM 2761 N N . GLY A 1 370 ? 24.218 5.778 -17.766 1.00 96.56 370 GLY A N 1
ATOM 2762 C CA . GLY A 1 370 ? 25.306 5.788 -18.734 1.00 96.56 370 GLY A CA 1
ATOM 2763 C C . GLY A 1 370 ? 24.983 6.647 -19.944 1.00 96.56 370 GLY A C 1
ATOM 2764 O O . GLY A 1 370 ? 24.756 7.840 -19.783 1.00 96.56 370 GLY A O 1
ATOM 2765 N N . ASP A 1 371 ? 25.009 6.045 -21.133 1.00 97.44 371 ASP A N 1
ATOM 2766 C CA . ASP A 1 371 ? 24.532 6.708 -22.351 1.00 97.44 371 ASP A CA 1
ATOM 2767 C C . ASP A 1 371 ? 22.997 6.701 -22.340 1.00 97.44 371 ASP A C 1
ATOM 2769 O O . ASP A 1 371 ? 22.395 5.712 -21.905 1.00 97.44 371 ASP A O 1
ATOM 2773 N N . ASP A 1 372 ? 22.372 7.776 -22.812 1.00 98.19 372 ASP A N 1
ATOM 2774 C CA . ASP A 1 372 ? 20.916 7.922 -22.771 1.00 98.19 372 ASP A CA 1
ATOM 2775 C C . ASP A 1 372 ? 20.206 6.914 -23.695 1.00 98.19 372 ASP A C 1
ATOM 2777 O O . ASP A 1 372 ? 20.759 6.432 -24.694 1.00 98.19 372 ASP A O 1
ATOM 2781 N N . VAL A 1 373 ? 18.982 6.542 -23.315 1.00 98.62 373 VAL A N 1
ATOM 2782 C CA . VAL A 1 373 ? 18.194 5.493 -23.973 1.00 98.62 373 VAL A CA 1
ATOM 2783 C C . VAL A 1 373 ? 16.974 6.106 -24.635 1.00 98.62 373 VAL A C 1
ATOM 2785 O O . VAL A 1 373 ? 16.024 6.493 -23.955 1.00 98.62 373 VAL A O 1
ATOM 2788 N N . ILE A 1 374 ? 16.976 6.140 -25.963 1.00 98.69 374 ILE A N 1
ATOM 2789 C CA . ILE A 1 374 ? 15.848 6.615 -26.759 1.00 98.69 374 ILE A CA 1
ATOM 2790 C C . ILE A 1 374 ? 14.772 5.528 -26.794 1.00 98.69 374 ILE A C 1
ATOM 2792 O O . ILE A 1 374 ? 15.031 4.387 -27.194 1.00 98.69 374 ILE A O 1
ATOM 2796 N N . LEU A 1 375 ? 13.560 5.899 -26.384 1.00 98.81 375 LEU A N 1
ATOM 2797 C CA . LEU A 1 375 ? 12.345 5.099 -26.485 1.00 98.81 375 LEU A CA 1
ATOM 2798 C C . LEU A 1 375 ? 11.582 5.595 -27.721 1.00 98.81 375 LEU A C 1
ATOM 2800 O O . LEU A 1 375 ? 10.831 6.571 -27.660 1.00 98.81 375 LEU A O 1
ATOM 2804 N N . GLU A 1 376 ? 11.839 4.947 -28.859 1.00 98.75 376 GLU A N 1
ATOM 2805 C CA . GLU A 1 376 ? 11.329 5.340 -30.179 1.00 98.75 376 GLU A CA 1
ATOM 2806 C C . GLU A 1 376 ? 9.794 5.379 -30.209 1.00 98.75 376 GLU A C 1
ATOM 2808 O O . GLU A 1 376 ? 9.120 4.713 -29.416 1.00 98.75 376 GLU A O 1
ATOM 2813 N N . GLN A 1 377 ? 9.218 6.130 -31.151 1.00 98.75 377 GLN A N 1
ATOM 2814 C CA . GLN A 1 377 ? 7.765 6.276 -31.235 1.00 98.75 377 GLN A CA 1
ATOM 2815 C C . GLN A 1 377 ? 7.058 4.916 -31.369 1.00 98.75 377 GLN A C 1
ATOM 2817 O O . GLN A 1 377 ? 7.390 4.101 -32.232 1.00 98.75 377 GLN A O 1
ATOM 2822 N N . GLY A 1 378 ? 6.073 4.676 -30.506 1.00 98.62 378 GLY A N 1
ATOM 2823 C CA . GLY A 1 378 ? 5.160 3.538 -30.554 1.00 98.62 378 GLY A CA 1
ATOM 2824 C C . GLY A 1 378 ? 3.704 3.995 -30.597 1.00 98.62 378 GLY A C 1
ATOM 2825 O O . GLY A 1 378 ? 3.401 5.144 -30.278 1.00 98.62 378 GLY A O 1
ATOM 2826 N N . ALA A 1 379 ? 2.808 3.091 -30.988 1.00 98.50 379 ALA A N 1
ATOM 2827 C CA . ALA A 1 379 ? 1.362 3.294 -30.910 1.00 98.50 379 ALA A CA 1
ATOM 2828 C C . ALA A 1 379 ? 0.791 2.650 -29.636 1.00 98.50 379 ALA A C 1
ATOM 2830 O O . ALA A 1 379 ? 1.302 1.625 -29.176 1.00 98.50 379 ALA A O 1
ATOM 2831 N N . ILE A 1 380 ? -0.280 3.230 -29.090 1.00 98.25 380 ILE A N 1
ATOM 2832 C CA . ILE A 1 380 ? -1.064 2.628 -28.006 1.00 98.25 380 ILE A CA 1
ATOM 2833 C C . ILE A 1 380 ? -1.866 1.459 -28.582 1.00 98.25 380 ILE A C 1
ATOM 2835 O O . ILE A 1 380 ? -2.614 1.629 -29.544 1.00 98.25 380 ILE A O 1
ATOM 2839 N N . SER A 1 381 ? -1.723 0.282 -27.979 1.00 95.69 381 SER A N 1
ATOM 2840 C CA . SER A 1 381 ? -2.392 -0.954 -28.385 1.00 95.69 381 SER A CA 1
ATOM 2841 C C . SER A 1 381 ? -2.790 -1.738 -27.138 1.00 95.69 381 SER A C 1
ATOM 2843 O O . SER A 1 381 ? -1.918 -2.228 -26.416 1.00 95.69 381 SER A O 1
ATOM 2845 N N . GLY A 1 382 ? -4.090 -1.875 -26.871 1.00 95.56 382 GLY A N 1
ATOM 2846 C CA . GLY A 1 382 ? -4.553 -2.410 -25.595 1.00 95.56 382 GLY A CA 1
ATOM 2847 C C . GLY A 1 382 ? -4.162 -1.490 -24.436 1.00 95.56 382 GLY A C 1
ATOM 2848 O O . GLY A 1 382 ? -4.252 -0.266 -24.523 1.00 95.56 382 GLY A O 1
ATOM 2849 N N . THR A 1 383 ? -3.657 -2.083 -23.354 1.00 95.81 383 THR A N 1
ATOM 2850 C CA . THR A 1 383 ? -3.297 -1.375 -22.115 1.00 95.81 383 THR A CA 1
ATOM 2851 C C . THR A 1 383 ? -1.943 -0.653 -22.147 1.00 95.81 383 THR A C 1
ATOM 2853 O O . THR A 1 383 ? -1.501 -0.184 -21.100 1.00 95.81 383 THR A O 1
ATOM 2856 N N . GLY A 1 384 ? -1.247 -0.569 -23.287 1.00 97.56 384 GLY A N 1
ATOM 2857 C CA . GLY A 1 384 ? 0.155 -0.139 -23.301 1.00 97.56 384 GLY A CA 1
ATOM 2858 C C . GLY A 1 384 ? 0.738 0.237 -24.664 1.00 97.56 384 GLY A C 1
ATOM 2859 O O . GLY A 1 384 ? 0.024 0.386 -25.655 1.00 97.56 384 GLY A O 1
ATOM 2860 N N . ILE A 1 385 ? 2.064 0.406 -24.694 1.00 98.69 385 ILE A N 1
ATOM 2861 C CA . ILE A 1 385 ? 2.867 0.735 -25.883 1.00 98.69 385 ILE A CA 1
ATOM 2862 C C . ILE A 1 385 ? 4.077 -0.206 -25.937 1.00 98.69 385 ILE A C 1
ATOM 2864 O O . ILE A 1 385 ? 4.708 -0.495 -24.919 1.00 98.69 385 ILE A O 1
ATOM 2868 N N . THR A 1 386 ? 4.433 -0.674 -27.133 1.00 98.56 386 THR A N 1
ATOM 2869 C CA . THR A 1 386 ? 5.684 -1.404 -27.396 1.00 98.56 386 THR A CA 1
ATOM 2870 C C . THR A 1 386 ? 6.312 -0.877 -28.682 1.00 98.56 386 THR A C 1
ATOM 2872 O O . THR A 1 386 ? 5.627 -0.755 -29.696 1.00 98.56 386 THR A O 1
ATOM 2875 N N . SER A 1 387 ? 7.604 -0.542 -28.651 1.00 98.69 387 SER A N 1
ATOM 2876 C CA . SER A 1 387 ? 8.358 -0.084 -29.829 1.00 98.69 387 SER A CA 1
ATOM 2877 C C . SER A 1 387 ? 9.862 -0.342 -29.667 1.00 98.69 387 SER A C 1
ATOM 2879 O O . SER A 1 387 ? 10.299 -1.035 -28.746 1.00 98.69 387 SER A O 1
ATOM 2881 N N . SER A 1 388 ? 10.669 0.168 -30.595 1.00 98.44 388 SER A N 1
ATOM 2882 C CA . SER A 1 388 ? 12.128 0.038 -30.580 1.00 98.44 388 SER A CA 1
ATOM 2883 C C . SER A 1 388 ? 12.768 0.877 -29.470 1.00 98.44 388 SER A C 1
ATOM 2885 O O . SER A 1 388 ? 12.285 1.953 -29.126 1.00 98.44 388 SER A O 1
ATOM 2887 N N . ALA A 1 389 ? 13.897 0.410 -28.945 1.00 98.50 389 ALA A N 1
ATOM 2888 C CA . ALA A 1 389 ? 14.746 1.167 -28.031 1.00 98.50 389 ALA A CA 1
ATOM 2889 C C . ALA A 1 389 ? 16.193 1.190 -28.537 1.00 98.50 389 ALA A C 1
ATOM 2891 O O . ALA A 1 389 ? 16.656 0.231 -29.167 1.00 98.50 389 ALA A O 1
ATOM 2892 N N . ARG A 1 390 ? 16.914 2.278 -28.252 1.00 97.69 390 ARG A N 1
ATOM 2893 C CA . ARG A 1 390 ? 18.327 2.450 -28.621 1.00 97.69 390 ARG A CA 1
ATOM 2894 C C . ARG A 1 390 ? 19.114 3.070 -27.473 1.00 97.69 390 ARG A C 1
ATOM 2896 O O . ARG A 1 390 ? 18.683 4.072 -26.920 1.00 97.69 390 ARG A O 1
ATOM 2903 N N . GLN A 1 391 ? 20.277 2.508 -27.154 1.00 97.06 391 GLN A N 1
ATOM 2904 C CA . GLN A 1 391 ? 21.248 3.084 -26.221 1.00 97.06 391 GLN A CA 1
ATOM 2905 C C . GLN A 1 391 ? 22.618 3.102 -26.898 1.00 97.06 391 GLN A C 1
ATOM 2907 O O . GLN A 1 391 ? 23.268 2.060 -27.010 1.00 97.06 391 GLN A O 1
ATOM 2912 N N . SER A 1 392 ? 23.081 4.273 -27.340 1.00 94.44 392 SER A N 1
ATOM 2913 C CA . SER A 1 392 ? 24.308 4.378 -28.144 1.00 94.44 392 SER A CA 1
ATOM 2914 C C . SER A 1 392 ? 24.225 3.450 -29.379 1.00 94.44 392 SER A C 1
ATOM 2916 O O . SER A 1 392 ? 23.271 3.547 -30.150 1.00 94.44 392 SER A O 1
ATOM 2918 N N . TYR A 1 393 ? 25.171 2.526 -29.569 1.00 91.75 393 TYR A N 1
ATOM 2919 C CA . TYR A 1 393 ? 25.134 1.511 -30.633 1.00 91.75 393 TYR A CA 1
ATOM 2920 C C . TYR A 1 393 ? 24.218 0.304 -30.339 1.00 91.75 393 TYR A C 1
ATOM 2922 O O . TYR A 1 393 ? 23.957 -0.494 -31.242 1.00 91.75 393 TYR A O 1
ATOM 2930 N N . ARG A 1 394 ? 23.747 0.135 -29.096 1.00 94.44 394 ARG A N 1
ATOM 2931 C CA . ARG A 1 394 ? 22.936 -1.013 -28.661 1.00 94.44 394 ARG A CA 1
ATOM 2932 C C . ARG A 1 394 ? 21.486 -0.808 -29.083 1.00 94.44 394 ARG A C 1
ATOM 2934 O O . ARG A 1 394 ? 20.911 0.252 -28.834 1.00 94.44 394 ARG A O 1
ATOM 2941 N N . SER A 1 395 ? 20.875 -1.826 -29.678 1.00 95.00 395 SER A N 1
ATOM 2942 C CA . SER A 1 395 ? 19.477 -1.795 -30.117 1.00 95.00 395 SER A CA 1
ATOM 2943 C C . SER A 1 395 ? 18.626 -2.847 -29.406 1.00 95.00 395 SER A C 1
ATOM 2945 O O . SER A 1 395 ? 19.126 -3.825 -28.841 1.00 95.00 395 SER A O 1
ATOM 2947 N N . GLY A 1 396 ? 17.315 -2.625 -29.416 1.00 97.44 396 GLY A N 1
ATOM 2948 C CA . GLY A 1 396 ? 16.343 -3.532 -28.830 1.00 97.44 396 GLY A CA 1
ATOM 2949 C C . GLY A 1 396 ? 14.937 -2.945 -28.846 1.00 97.44 396 GLY A C 1
ATOM 2950 O O . GLY A 1 396 ? 14.546 -2.278 -29.805 1.00 97.44 396 GLY A O 1
ATOM 2951 N N . GLN A 1 397 ? 14.171 -3.207 -27.793 1.00 98.38 397 GLN A N 1
ATOM 2952 C CA . GLN A 1 397 ? 12.758 -2.850 -27.674 1.00 98.38 397 GLN A CA 1
ATOM 2953 C C . GLN A 1 397 ? 12.442 -2.344 -26.265 1.00 98.38 397 GLN A C 1
ATOM 2955 O O . GLN A 1 397 ? 13.117 -2.701 -25.302 1.00 98.38 397 GLN A O 1
ATOM 2960 N N . TYR A 1 398 ? 11.379 -1.560 -26.126 1.00 98.75 398 TYR A N 1
ATOM 2961 C CA . TYR A 1 398 ? 10.742 -1.313 -24.836 1.00 98.75 398 TYR A CA 1
ATOM 2962 C C . TYR A 1 398 ? 9.270 -1.705 -24.886 1.00 98.75 398 TYR A C 1
ATOM 2964 O O . TYR A 1 398 ? 8.634 -1.661 -25.940 1.00 98.75 398 TYR A O 1
ATOM 2972 N N . SER A 1 399 ? 8.737 -2.045 -23.719 1.00 98.56 399 SER A N 1
ATOM 2973 C CA . SER A 1 399 ? 7.316 -2.289 -23.490 1.00 98.56 399 SER A CA 1
ATOM 2974 C C . SER A 1 399 ? 6.898 -1.591 -22.203 1.00 98.56 399 SER A C 1
ATOM 2976 O O . SER A 1 399 ? 7.576 -1.749 -21.182 1.00 98.56 399 SER A O 1
ATOM 2978 N N . LEU A 1 400 ? 5.788 -0.860 -22.235 1.00 98.44 400 LEU A N 1
ATOM 2979 C CA . LEU A 1 400 ? 5.151 -0.277 -21.057 1.00 98.44 400 LEU A CA 1
ATOM 2980 C C . LEU A 1 400 ? 3.643 -0.511 -21.084 1.00 98.44 400 LEU A C 1
ATOM 2982 O O . LEU A 1 400 ? 3.045 -0.623 -22.153 1.00 98.44 400 LEU A O 1
ATOM 2986 N N . ASP A 1 401 ? 3.049 -0.539 -19.900 1.00 98.75 401 ASP A N 1
ATOM 2987 C CA . ASP A 1 401 ? 1.608 -0.553 -19.670 1.00 98.75 401 ASP A CA 1
ATOM 2988 C C . ASP A 1 401 ? 1.194 0.687 -18.866 1.00 98.75 401 ASP A C 1
ATOM 2990 O O . ASP A 1 401 ? 1.988 1.231 -18.088 1.00 98.75 401 ASP A O 1
ATOM 2994 N N . PHE A 1 402 ? -0.058 1.108 -19.040 1.00 98.75 402 PHE A N 1
ATOM 2995 C CA . PHE A 1 402 ? -0.716 2.130 -18.233 1.00 98.75 402 PHE A CA 1
ATOM 2996 C C . PHE A 1 402 ? -1.319 1.523 -16.959 1.00 98.75 402 PHE A C 1
ATOM 2998 O O . PHE A 1 402 ? -1.890 0.426 -16.973 1.00 98.75 402 PHE A O 1
ATOM 3005 N N . TYR A 1 403 ? -1.198 2.252 -15.851 1.00 98.69 403 TYR A N 1
ATOM 3006 C CA . TYR A 1 403 ? -1.648 1.833 -14.527 1.00 98.69 403 TYR A CA 1
ATOM 3007 C C . TYR A 1 403 ? -2.428 2.937 -13.799 1.00 98.69 403 TYR A C 1
ATOM 3009 O O . TYR A 1 403 ? -2.254 4.134 -14.040 1.00 98.69 403 TYR A O 1
ATOM 3017 N N . GLY A 1 404 ? -3.288 2.498 -12.881 1.00 98.19 404 GLY A N 1
ATOM 3018 C CA . GLY A 1 404 ? -4.274 3.314 -12.179 1.00 98.19 404 GLY A C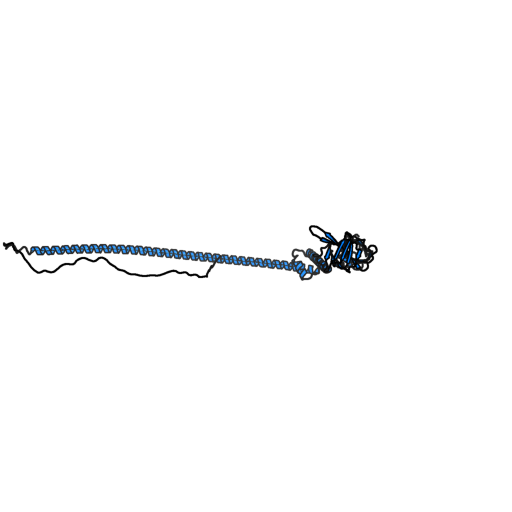A 1
ATOM 3019 C C . GLY A 1 404 ? -5.596 3.452 -12.952 1.00 98.19 404 GLY A C 1
ATOM 3020 O O . GLY A 1 404 ? -5.644 3.114 -14.139 1.00 98.19 404 GLY A O 1
ATOM 3021 N N . PRO A 1 405 ? -6.680 3.922 -12.304 1.00 96.62 405 PRO A N 1
ATOM 3022 C CA . PRO A 1 405 ? -8.015 3.985 -12.907 1.00 96.62 405 PRO A CA 1
ATOM 3023 C C . PRO A 1 405 ? -8.139 4.809 -14.199 1.00 96.62 405 PRO A C 1
ATOM 3025 O O . PRO A 1 405 ? -9.061 4.564 -14.965 1.00 96.62 405 PRO A O 1
ATOM 3028 N N . GLU A 1 406 ? -7.237 5.762 -14.458 1.00 96.50 406 GLU A N 1
ATOM 3029 C CA . GLU A 1 406 ? -7.319 6.702 -15.595 1.00 96.50 406 GLU A CA 1
ATOM 3030 C C . GLU A 1 406 ? -5.960 6.888 -16.301 1.00 96.50 406 GLU A C 1
ATOM 3032 O O . GLU A 1 406 ? -5.673 7.973 -16.809 1.00 96.50 406 GLU A O 1
ATOM 3037 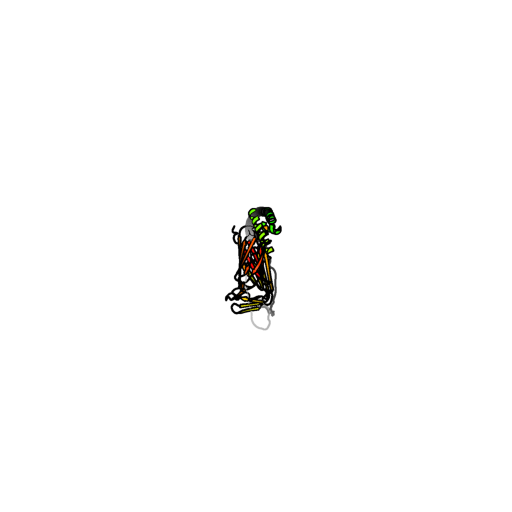N N . ALA A 1 407 ? -5.070 5.889 -16.268 1.00 98.06 407 ALA A N 1
ATOM 3038 C CA . ALA A 1 407 ? -3.673 5.997 -16.715 1.00 98.06 407 ALA A CA 1
ATOM 3039 C C . ALA A 1 407 ? -2.888 7.106 -15.979 1.00 98.06 407 ALA A C 1
ATOM 3041 O O . ALA A 1 407 ? -2.284 7.990 -16.593 1.00 98.06 407 ALA A O 1
ATOM 3042 N N . GLN A 1 408 ? -2.917 7.094 -14.642 1.00 98.25 408 GLN A N 1
ATOM 3043 C CA . GLN A 1 408 ? -2.104 7.993 -13.811 1.00 98.25 408 GLN A CA 1
ATOM 3044 C C . GLN A 1 408 ? -0.616 7.591 -13.780 1.00 98.25 408 GLN A C 1
ATOM 3046 O O . GLN A 1 408 ? 0.236 8.411 -13.442 1.00 98.25 408 GLN A O 1
ATOM 3051 N N . GLU A 1 409 ? -0.287 6.351 -14.146 1.00 98.56 409 GLU A N 1
ATOM 3052 C CA . GLU A 1 409 ? 1.072 5.806 -14.169 1.00 98.56 409 GLU A CA 1
ATOM 3053 C C . GLU A 1 409 ? 1.389 5.079 -15.478 1.00 98.56 409 GLU A C 1
ATOM 3055 O O . GLU A 1 409 ? 0.508 4.522 -16.132 1.00 98.56 409 GLU A O 1
ATOM 3060 N N . ILE A 1 410 ? 2.683 5.003 -15.790 1.00 98.75 410 ILE A N 1
ATOM 3061 C CA . ILE A 1 410 ? 3.267 3.968 -16.644 1.00 98.75 410 ILE A CA 1
ATOM 3062 C C . ILE A 1 410 ? 4.230 3.100 -15.833 1.00 98.75 410 ILE A C 1
ATOM 3064 O O . ILE A 1 410 ? 4.926 3.584 -14.933 1.00 98.75 410 ILE A O 1
ATOM 3068 N N . GLY A 1 411 ? 4.313 1.826 -16.201 1.00 98.69 411 GLY A N 1
ATOM 3069 C CA . GLY A 1 411 ? 5.344 0.899 -15.742 1.00 98.69 411 GLY A CA 1
ATOM 3070 C C . GLY A 1 411 ? 5.822 0.049 -16.914 1.00 98.69 411 GLY A C 1
ATOM 3071 O O . GLY A 1 411 ? 5.008 -0.439 -17.697 1.00 98.69 411 GLY A O 1
ATOM 3072 N N . GLY A 1 412 ? 7.135 -0.112 -17.066 1.00 98.56 412 GLY A N 1
ATOM 3073 C CA . GLY A 1 412 ? 7.715 -0.732 -18.252 1.00 98.56 412 GLY A CA 1
ATOM 3074 C C . GLY A 1 412 ? 9.139 -1.247 -18.074 1.00 98.56 412 GLY A C 1
ATOM 3075 O O . GLY A 1 412 ? 9.744 -1.179 -16.999 1.00 98.56 412 GLY A O 1
ATOM 3076 N N . LYS A 1 413 ? 9.671 -1.790 -19.169 1.00 98.69 413 LYS A N 1
ATOM 3077 C CA . LYS A 1 413 ? 11.052 -2.266 -19.265 1.00 98.69 413 LYS A CA 1
ATOM 3078 C C . LYS A 1 413 ? 11.655 -2.045 -20.645 1.00 98.69 413 LYS A C 1
ATOM 3080 O O . LYS A 1 413 ? 10.936 -1.979 -21.642 1.00 98.69 413 LYS A O 1
ATOM 3085 N N . VAL A 1 414 ? 12.982 -1.973 -20.686 1.00 98.75 414 VAL A N 1
ATOM 3086 C CA . VAL A 1 414 ? 13.788 -1.958 -21.910 1.00 98.75 414 VAL A CA 1
ATOM 3087 C C . VAL A 1 414 ? 14.578 -3.259 -22.013 1.00 98.75 414 VAL A C 1
ATOM 3089 O O . VAL A 1 414 ? 15.322 -3.633 -21.101 1.00 98.75 414 VAL A O 1
ATOM 3092 N N . ILE A 1 415 ? 14.423 -3.918 -23.155 1.00 98.06 415 ILE A N 1
ATOM 3093 C CA . ILE A 1 415 ? 15.185 -5.076 -23.604 1.00 98.06 415 ILE A CA 1
ATOM 3094 C C . ILE A 1 415 ? 16.235 -4.558 -24.586 1.00 98.06 415 ILE A C 1
ATOM 3096 O O . ILE A 1 415 ? 15.878 -3.993 -25.617 1.00 98.06 415 ILE A O 1
ATOM 3100 N N . LEU A 1 416 ? 17.520 -4.759 -24.302 1.00 96.19 416 LEU A N 1
ATOM 3101 C CA . LEU A 1 416 ? 18.619 -4.458 -25.228 1.00 96.19 416 LEU A CA 1
ATOM 3102 C C . LEU A 1 416 ? 19.351 -5.760 -25.543 1.00 96.19 416 LEU A C 1
ATOM 3104 O O . LEU A 1 416 ? 19.529 -6.592 -24.657 1.00 96.19 416 LEU A O 1
ATOM 3108 N N . GLU A 1 417 ? 19.720 -5.965 -26.810 1.00 91.38 417 GLU A N 1
ATOM 3109 C CA . GLU A 1 417 ? 20.463 -7.158 -27.267 1.00 91.38 417 GLU A CA 1
ATOM 3110 C C . GLU A 1 417 ? 19.782 -8.497 -26.887 1.00 91.38 417 GLU A C 1
ATOM 3112 O O . GLU A 1 417 ? 20.431 -9.523 -26.705 1.00 91.38 417 GLU A O 1
ATOM 3117 N N . GLY A 1 418 ? 18.447 -8.490 -26.772 1.00 89.12 418 GLY A N 1
ATOM 3118 C CA . GLY A 1 418 ? 17.629 -9.652 -26.392 1.00 89.12 418 GLY A CA 1
ATOM 3119 C C . GLY A 1 418 ? 17.466 -9.883 -24.883 1.00 89.12 418 GLY A C 1
ATOM 3120 O O . GLY A 1 418 ? 16.834 -10.862 -24.493 1.00 89.12 418 GLY A O 1
ATOM 3121 N N . LYS A 1 419 ? 17.991 -8.991 -24.031 1.00 91.81 419 LYS A N 1
ATOM 3122 C CA . LYS A 1 419 ? 18.018 -9.133 -22.568 1.00 91.81 419 LYS A CA 1
ATOM 3123 C C . LYS A 1 419 ? 17.326 -7.977 -21.838 1.00 91.81 419 LYS A C 1
ATOM 3125 O O . LYS A 1 419 ? 17.590 -6.804 -22.110 1.00 91.81 419 LYS A O 1
ATOM 3130 N N . ASP A 1 420 ? 16.491 -8.316 -20.854 1.00 94.69 420 ASP A N 1
ATOM 3131 C CA . ASP A 1 420 ? 15.881 -7.378 -19.900 1.00 94.69 420 ASP A CA 1
ATOM 3132 C C . ASP A 1 420 ? 16.973 -6.550 -19.193 1.00 94.69 420 ASP A C 1
ATOM 3134 O O . ASP A 1 420 ? 17.684 -7.063 -18.328 1.00 94.69 420 ASP A O 1
ATOM 3138 N N . THR A 1 421 ? 17.143 -5.279 -19.571 1.00 94.62 421 THR A N 1
ATOM 3139 C CA . THR A 1 421 ? 18.297 -4.460 -19.149 1.00 94.62 421 THR A CA 1
ATOM 3140 C C . THR A 1 421 ? 17.911 -3.326 -18.198 1.00 94.62 421 THR A C 1
ATOM 3142 O O . THR A 1 421 ? 18.690 -2.996 -17.306 1.00 94.62 421 THR A O 1
ATOM 3145 N N . ILE A 1 422 ? 16.735 -2.712 -18.376 1.00 98.50 422 ILE A N 1
ATOM 3146 C CA . ILE A 1 422 ? 16.295 -1.544 -17.592 1.00 98.50 422 ILE A CA 1
ATOM 3147 C C . ILE A 1 422 ? 14.829 -1.708 -17.194 1.00 98.50 422 ILE A C 1
ATOM 3149 O O . ILE A 1 422 ? 13.994 -1.983 -18.052 1.00 98.50 422 ILE A O 1
ATOM 3153 N N . GLY A 1 423 ? 14.506 -1.504 -15.918 1.00 98.75 423 GLY A N 1
ATOM 3154 C CA . GLY A 1 423 ? 13.133 -1.332 -15.435 1.00 98.75 423 GLY A CA 1
ATOM 3155 C C . GLY A 1 423 ? 12.838 0.151 -15.221 1.00 98.75 423 GLY A C 1
ATOM 3156 O O . GLY A 1 423 ? 13.714 0.877 -14.749 1.00 98.75 423 GLY A O 1
ATOM 3157 N N . PHE A 1 424 ? 11.637 0.619 -15.568 1.00 98.81 424 PHE A N 1
ATOM 3158 C CA . PHE A 1 424 ? 11.258 2.027 -15.414 1.00 98.81 424 PHE A CA 1
ATOM 3159 C C . PHE A 1 424 ? 9.772 2.218 -15.099 1.00 98.81 424 PHE A C 1
ATOM 3161 O O . PHE A 1 424 ? 8.931 1.401 -15.468 1.00 98.81 424 PHE A O 1
ATOM 3168 N N . GLY A 1 425 ? 9.445 3.330 -14.451 1.00 98.69 425 GLY A N 1
ATOM 3169 C CA . GLY A 1 425 ? 8.069 3.765 -14.224 1.00 98.69 425 GLY A CA 1
ATOM 3170 C C . GLY A 1 425 ? 7.988 5.280 -14.081 1.00 98.69 425 GLY A C 1
ATOM 3171 O O . GLY A 1 425 ? 8.994 5.933 -13.798 1.00 98.69 425 GLY A O 1
ATOM 3172 N N . GLY A 1 426 ? 6.806 5.848 -14.294 1.00 98.38 426 GLY A N 1
ATOM 3173 C CA . GLY A 1 426 ? 6.577 7.266 -14.049 1.00 98.38 426 GLY A CA 1
ATOM 3174 C C . GLY A 1 426 ? 5.112 7.619 -13.859 1.00 98.38 426 GLY A C 1
ATOM 3175 O O . GLY A 1 426 ? 4.219 6.951 -14.377 1.00 98.38 426 GLY A O 1
ATOM 3176 N N . THR A 1 427 ? 4.879 8.705 -13.130 1.00 98.50 427 THR A N 1
ATOM 3177 C CA . THR A 1 427 ? 3.557 9.295 -12.902 1.00 98.50 427 THR A CA 1
ATOM 3178 C C . THR A 1 427 ? 3.255 10.343 -13.965 1.00 98.50 427 THR A C 1
ATOM 3180 O O . THR A 1 427 ? 4.139 11.120 -14.339 1.00 98.50 427 THR A O 1
ATOM 3183 N N . ARG A 1 428 ? 2.007 10.390 -14.430 1.00 98.25 428 ARG A N 1
ATOM 3184 C CA . ARG A 1 428 ? 1.515 11.382 -15.389 1.00 98.25 428 ARG A CA 1
ATOM 3185 C C . ARG A 1 428 ? 1.428 12.774 -14.757 1.00 98.25 428 ARG A C 1
ATOM 3187 O O . ARG A 1 428 ? 0.984 12.905 -13.619 1.00 98.25 428 ARG A O 1
ATOM 3194 N N . GLY A 1 429 ? 1.790 13.807 -15.515 1.00 97.50 429 GLY A N 1
ATOM 3195 C CA . GLY A 1 429 ? 1.385 15.186 -15.234 1.00 97.50 429 GLY A CA 1
ATOM 3196 C C . GLY A 1 429 ? -0.058 15.490 -15.665 1.00 97.50 429 GLY A C 1
ATOM 3197 O O . GLY A 1 429 ? -0.849 14.596 -15.988 1.00 97.50 429 GLY A O 1
ATOM 3198 N N . ASP A 1 430 ? -0.392 16.778 -15.709 1.00 96.56 430 ASP A N 1
ATOM 3199 C CA . ASP A 1 430 ? -1.687 17.253 -16.200 1.00 96.56 430 ASP A CA 1
ATOM 3200 C C . ASP A 1 430 ? -1.824 17.049 -17.717 1.00 96.56 430 ASP A C 1
ATOM 3202 O O . ASP A 1 430 ? -0.897 17.337 -18.481 1.00 96.56 430 ASP A O 1
ATOM 3206 N N . ILE A 1 431 ? -2.998 16.595 -18.166 1.00 95.88 431 ILE A N 1
ATOM 3207 C CA . ILE A 1 431 ? -3.300 16.448 -19.597 1.00 95.88 431 ILE A CA 1
ATOM 3208 C C . ILE A 1 431 ? -3.518 17.839 -20.203 1.00 95.88 431 ILE A C 1
ATOM 3210 O O . ILE A 1 431 ? -4.457 18.542 -19.831 1.00 95.88 431 ILE A O 1
ATOM 3214 N N . GLN A 1 432 ? -2.671 18.214 -21.160 1.00 95.06 432 GLN A N 1
ATOM 3215 C CA . GLN A 1 432 ? -2.812 19.441 -21.944 1.00 95.06 432 GLN A CA 1
ATOM 3216 C C . GLN A 1 432 ? -3.748 19.167 -23.127 1.00 95.06 432 GLN A C 1
ATOM 3218 O O . GLN A 1 432 ? -3.523 18.198 -23.854 1.00 95.06 432 GLN A O 1
ATOM 3223 N N . LYS A 1 433 ? -4.784 19.989 -23.313 1.00 89.38 433 LYS A N 1
ATOM 3224 C CA . LYS A 1 433 ? -5.788 19.857 -24.384 1.00 89.38 433 LYS A CA 1
ATOM 3225 C C . LYS A 1 433 ? -5.648 20.975 -25.413 1.00 89.38 433 LYS A C 1
ATOM 3227 O O . LYS A 1 433 ? -5.402 22.118 -24.969 1.00 89.38 433 LYS A O 1
#

InterPro domains:
  IPR011250 Outer membrane protein/outer membrane enzyme PagP, beta-barrel [SSF56925] (274-428)
  IPR014902 Factor H binding protein-like, C-terminal [PF08794] (314-414)

Radius of gyration: 72.55 Å; chains: 1; bounding box: 76×68×222 Å

pLDDT: mean 81.39, std 22.68, range [26.38, 98.88]